Protein 4FYU (pdb70)

Sequence (432 aa):
ADLLANIDLKKADGTVKKGSDALANKKVVALYFSAHWCPPCRQFTPILKEFYEEVDDDQFEIVFVSLDHSEEDLNNYVKESHGDWYHVPFGSSEIEKLKNKYEVAGIPMLIVIKSDGNVITKNGRADVSGKAPPQTLSSWLAAAADLLANIDLKKADGTVKKGSDALANKKVVALYFSAHWCPPCRQFTPILKEFYEEVDDDQFEIVFVSLDHSEEDLNNYVKESHGDWYHVPFGSSEIEKLKNKYEVAGIPMLIVIKSDGNVITKNGRADVSGKAPPQTLSSWLAAAADLLANIDLKKADGTVKKGSDALANKKVVALYFSAHWCPPCRQFTPILKEFYEEVDDDQFEIVFVSLDHSEEDLNNYVKESHGDWYHVPFGSSEIEKLKNKYEVAGIPMLIVIKSDGNVITKNGRADVSGKAPPQTLSSWLAAA

Organism: Wuchereria bancrofti (NCBI:txid6293)

Solvent-accessible surface area: 22996 Å² total; per-residue (Å²): 129,81,54,6,29,117,30,61,0,38,47,68,89,7,42,69,76,90,2,62,96,9,24,54,128,35,140,42,2,1,0,0,0,0,0,63,121,7,69,60,0,100,130,8,0,58,71,0,69,113,74,37,97,151,65,126,69,107,98,32,12,0,0,0,0,4,26,11,141,40,84,116,58,1,53,56,1,14,115,116,31,15,6,91,8,19,7,0,30,81,65,32,78,26,17,97,115,6,38,65,89,12,62,4,19,27,27,4,24,4,0,23,1,110,35,67,4,50,68,89,31,62,82,0,32,37,105,26,30,65,142,12,78,78,75,60,86,64,69,167,92,87,90,122,78,90,25,18,25,118,8,65,0,42,48,68,105,40,74,80,88,99,1,53,93,10,21,63,139,36,139,44,3,1,0,0,0,0,0,66,128,5,79,59,0,100,139,8,0,55,70,0,71,114,74,37,97,152,71,121,69,127,93,30,13,0,0,0,0,5,29,8,144,36,89,130,69,2,64,89,2,14,185,115,21,13,5,90,7,18,6,0,32,79,62,31,83,32,18,107,116,0,25,68,80,15,71,3,20,27,27,2,18,4,0,24,2,98,86,85,8,73,75,82,35,53,80,0,32,37,105,26,30,66,144,9,76,80,68,58,90,65,66,169,74,73,89,132,127,80,48,6,24,121,34,57,0,43,56,70,112,30,84,77,86,103,1,66,90,9,21,49,132,37,132,41,4,1,0,0,0,0,0,59,120,6,81,62,0,94,135,5,0,55,55,0,62,73,76,36,87,162,66,124,69,122,82,27,9,0,0,0,0,5,27,10,140,36,97,123,62,2,59,56,0,15,147,42,22,14,8,92,9,9,5,0,31,80,61,36,86,28,17,122,122,5,42,122,122,16,135,13,87,51,27,4,23,3,0,23,2,96,36,71,9,89,77,90,31,84,79,1,31,36,105,26,24,69,129,11,80,76,77,58,89,64,71,169,114,93,91,130

Structure (mmCIF, N/CA/C/O backbone):
data_4FYU
#
_entry.id   4FYU
#
_cell.length_a   112.610
_cell.length_b   112.610
_cell.length_c   162.050
_cell.angle_alpha   90.00
_cell.angle_beta   90.00
_cell.angle_gamma   90.00
#
_symmetry.space_group_name_H-M   'I 4 2 2'
#
loop_
_entity.id
_entity.type
_entity.pdbx_description
1 polymer Thioredoxin
2 non-polymer GLYCEROL
3 non-polymer DI(HYDROXYETHYL)ETHER
4 water water
#
loop_
_atom_site.group_PDB
_atom_site.id
_atom_site.type_symbol
_atom_site.label_atom_id
_atom_site.label_alt_id
_atom_site.label_comp_id
_atom_site.label_asym_id
_atom_site.label_entity_id
_atom_site.label_seq_id
_atom_site.pdbx_PDB_ins_code
_atom_site.Cartn_x
_atom_site.Cartn_y
_atom_site.Cartn_z
_atom_site.occupancy
_atom_site.B_iso_or_equiv
_atom_site.auth_seq_id
_atom_site.auth_comp_id
_atom_site.auth_asym_id
_atom_site.auth_atom_id
_atom_site.pdbx_PDB_model_num
ATOM 1 N N . ALA A 1 2 ? 3.022 -6.678 -38.965 1.00 25.05 2 ALA A N 1
ATOM 2 C CA . ALA A 1 2 ? 3.309 -8.067 -39.343 1.00 29.23 2 ALA A CA 1
ATOM 3 C C . ALA A 1 2 ? 1.958 -8.809 -39.249 1.00 33.38 2 ALA A C 1
ATOM 4 O O . ALA A 1 2 ? 1.162 -8.530 -38.339 1.00 36.99 2 ALA A O 1
ATOM 6 N N . ASP A 1 3 ? 1.679 -9.687 -40.210 1.00 30.71 3 ASP A N 1
ATOM 7 C CA . ASP A 1 3 ? 0.522 -10.571 -40.120 1.00 33.43 3 ASP A CA 1
ATOM 8 C C . ASP A 1 3 ? 0.914 -11.962 -40.447 1.00 28.54 3 ASP A C 1
ATOM 9 O O . ASP A 1 3 ? 1.478 -12.225 -41.506 1.00 27.59 3 ASP A O 1
ATOM 14 N N . LEU A 1 4 ? 0.593 -12.833 -39.512 1.00 24.22 4 LEU A N 1
ATOM 15 C CA . LEU A 1 4 ? 1.004 -14.216 -39.476 1.00 24.86 4 LEU A CA 1
ATOM 16 C C . LEU A 1 4 ? 0.978 -14.960 -40.807 1.00 24.46 4 LEU A C 1
ATOM 17 O O . LEU A 1 4 ? 1.959 -15.665 -41.157 1.00 21.43 4 LEU A O 1
ATOM 22 N N . LEU A 1 5 ? -0.151 -14.862 -41.496 1.00 22.27 5 LEU A N 1
ATOM 23 C CA . LEU A 1 5 ? -0.369 -15.716 -42.660 1.00 24.65 5 LEU A CA 1
ATOM 24 C C . LEU A 1 5 ? -0.230 -14.955 -43.982 1.00 23.57 5 LEU A C 1
ATOM 25 O O . LEU A 1 5 ? -0.742 -15.407 -45.046 1.00 22.46 5 LEU A O 1
ATOM 30 N N . ALA A 1 6 ? 0.474 -13.812 -43.936 1.00 21.31 6 ALA A N 1
ATOM 31 C CA . ALA A 1 6 ? 0.577 -12.923 -45.131 1.00 22.96 6 ALA A CA 1
ATOM 32 C C . ALA A 1 6 ? 0.921 -13.674 -46.421 1.00 22.52 6 ALA A C 1
ATOM 33 O O . ALA A 1 6 ? 0.313 -13.423 -47.460 1.00 20.53 6 ALA A O 1
ATOM 35 N N . ASN A 1 7 ? 1.834 -14.639 -46.333 1.00 20.90 7 ASN A N 1
ATOM 36 C CA . ASN A 1 7 ? 2.356 -15.302 -47.503 1.00 24.78 7 ASN A CA 1
ATOM 37 C C . ASN A 1 7 ? 1.901 -16.745 -47.741 1.00 24.45 7 ASN A C 1
ATOM 38 O O . ASN A 1 7 ? 2.433 -17.431 -48.617 1.00 25.82 7 ASN A O 1
ATOM 43 N N . ILE A 1 8 ? 0.900 -17.160 -46.982 1.00 21.31 8 ILE A N 1
ATOM 44 C CA . ILE A 1 8 ? 0.410 -18.539 -47.038 1.00 22.09 8 ILE A CA 1
ATOM 45 C C . ILE A 1 8 ? -0.801 -18.613 -47.941 1.00 21.74 8 ILE A C 1
ATOM 46 O O . ILE A 1 8 ? -1.695 -17.779 -47.835 1.00 21.15 8 ILE A O 1
ATOM 51 N N . ASP A 1 9 ? -0.865 -19.642 -48.759 1.00 21.68 9 ASP A N 1
ATOM 52 C CA . ASP A 1 9 ? -2.026 -19.948 -49.553 1.00 21.83 9 ASP A CA 1
ATOM 53 C C . ASP A 1 9 ? -3.194 -20.447 -48.689 1.00 18.77 9 ASP A C 1
ATOM 54 O O . ASP A 1 9 ? -3.008 -21.378 -47.842 1.00 18.88 9 ASP A O 1
ATOM 59 N N . LEU A 1 10 ? -4.339 -19.786 -48.833 1.00 15.57 10 LEU A N 1
ATOM 60 C CA . LEU A 1 10 ? -5.569 -20.145 -48.093 1.00 15.63 10 LEU A CA 1
ATOM 61 C C . LEU A 1 10 ? -6.719 -20.310 -49.091 1.00 16.00 10 LEU A C 1
ATOM 62 O O . LEU A 1 10 ? -6.867 -19.534 -50.005 1.00 15.19 10 LEU A O 1
ATOM 67 N N . LYS A 1 11 ? -7.567 -21.280 -48.866 1.00 14.81 11 LYS A N 1
ATOM 68 C CA . LYS A 1 11 ? -8.482 -21.729 -49.884 1.00 16.81 11 LYS A CA 1
ATOM 69 C C . LYS A 1 11 ? -9.927 -21.647 -49.291 1.00 15.83 11 LYS A C 1
ATOM 70 O O . LYS A 1 11 ? -10.118 -21.780 -48.087 1.00 13.20 11 LYS A O 1
ATOM 76 N N . LYS A 1 12 ? -10.911 -21.451 -50.164 1.00 16.77 12 LYS A N 1
ATOM 77 C CA . LYS A 1 12 ? -12.373 -21.577 -49.815 1.00 17.70 12 LYS A CA 1
ATOM 78 C C . LYS A 1 12 ? -12.984 -22.799 -50.408 1.00 17.43 12 LYS A C 1
ATOM 79 O O . LYS A 1 12 ? -12.401 -23.444 -51.254 1.00 17.13 12 LYS A O 1
ATOM 85 N N . ALA A 1 13 ? -14.169 -23.115 -49.933 1.00 19.00 13 ALA A N 1
ATOM 86 C CA . ALA A 1 13 ? -14.950 -24.270 -50.446 1.00 20.04 13 ALA A CA 1
ATOM 87 C C . ALA A 1 13 ? -15.168 -24.257 -51.962 1.00 20.66 13 ALA A C 1
ATOM 88 O O . ALA A 1 13 ? -15.243 -25.330 -52.541 1.00 20.28 13 ALA A O 1
ATOM 90 N N . ASP A 1 14 ? -15.240 -23.073 -52.572 1.00 21.56 14 ASP A N 1
ATOM 91 C CA . ASP A 1 14 ? -15.475 -22.972 -54.029 1.00 22.89 14 ASP A CA 1
ATOM 92 C C . ASP A 1 14 ? -14.210 -23.363 -54.822 1.00 22.43 14 ASP A C 1
ATOM 93 O O . ASP A 1 14 ? -14.264 -23.457 -56.018 1.00 18.53 14 ASP A O 1
ATOM 98 N N . GLY A 1 15 ? -13.090 -23.628 -54.121 1.00 20.64 15 GLY A N 1
ATOM 99 C CA . GLY A 1 15 ? -11.807 -24.040 -54.707 1.00 19.75 15 GLY A CA 1
ATOM 100 C C . GLY A 1 15 ? -10.808 -22.905 -54.971 1.00 19.17 15 GLY A C 1
ATOM 101 O O . GLY A 1 15 ? -9.658 -23.169 -55.308 1.00 18.98 15 GLY A O 1
ATOM 102 N N . THR A 1 16 ? -11.215 -21.659 -54.827 1.00 19.60 16 THR A N 1
ATOM 103 C CA . THR A 1 16 ? -10.317 -20.538 -55.097 1.00 21.71 16 THR A CA 1
ATOM 104 C C . THR A 1 16 ? -9.295 -20.434 -53.999 1.00 21.94 16 THR A C 1
ATOM 105 O O . THR A 1 16 ? -9.559 -20.839 -52.836 1.00 20.09 16 THR A O 1
ATOM 109 N N . VAL A 1 17 ? -8.096 -19.993 -54.385 1.00 21.95 17 VAL A N 1
ATOM 110 C CA . VAL A 1 17 ? -6.944 -19.843 -53.485 1.00 23.60 17 VAL A CA 1
ATOM 111 C C . VAL A 1 17 ? -6.519 -18.394 -53.505 1.00 26.71 17 VAL A C 1
ATOM 112 O O . VAL A 1 17 ? -6.422 -17.812 -54.577 1.00 25.87 17 VAL A O 1
ATOM 116 N N . LYS A 1 18 ? -6.294 -17.781 -52.351 1.00 24.32 18 LYS A N 1
ATOM 117 C CA . LYS A 1 18 ? -5.469 -16.605 -52.347 1.00 25.77 18 LYS A CA 1
ATOM 118 C C . LYS A 1 18 ? -4.483 -16.547 -51.182 1.00 25.06 18 LYS A C 1
ATOM 119 O O . LYS A 1 18 ? -4.599 -17.328 -50.244 1.00 19.43 18 LYS A O 1
ATOM 125 N N . LYS A 1 19 ? -3.536 -15.600 -51.280 1.00 22.39 19 LYS A N 1
ATOM 126 C CA . LYS A 1 19 ? -2.548 -15.338 -50.225 1.00 22.56 19 LYS A CA 1
ATOM 127 C C . LYS A 1 19 ? -3.238 -14.776 -49.015 1.00 19.19 19 LYS A C 1
ATOM 128 O O . LYS A 1 19 ? -4.216 -14.025 -49.134 1.00 17.86 19 LYS A O 1
ATOM 134 N N . GLY A 1 20 ? -2.751 -15.133 -47.844 1.00 17.26 20 GLY A N 1
ATOM 135 C CA . GLY A 1 20 ? -3.307 -14.607 -46.579 1.00 18.32 20 GLY A CA 1
ATOM 136 C C . GLY A 1 20 ? -3.356 -13.101 -46.471 1.00 20.27 20 GLY A C 1
ATOM 137 O O . GLY A 1 20 ? -4.282 -12.551 -45.856 1.00 20.92 20 GLY A O 1
ATOM 138 N N . SER A 1 21 ? -2.389 -12.395 -47.067 1.00 18.73 21 SER A N 1
ATOM 139 C CA . SER A 1 21 ? -2.432 -10.910 -47.113 1.00 22.73 21 SER A CA 1
ATOM 140 C C . SER A 1 21 ? -3.666 -10.357 -47.822 1.00 23.94 21 SER A C 1
ATOM 141 O O . SER A 1 21 ? -4.201 -9.294 -47.426 1.00 25.89 21 SER A O 1
ATOM 144 N N . ASP A 1 22 ? -4.127 -11.038 -48.846 1.00 24.74 22 ASP A N 1
ATOM 145 C CA . ASP A 1 22 ? -5.440 -10.739 -49.466 1.00 28.36 22 ASP A CA 1
ATOM 146 C C . ASP A 1 22 ? -6.676 -11.370 -48.722 1.00 27.67 22 ASP A C 1
ATOM 147 O O . ASP A 1 22 ? -7.626 -10.679 -48.425 1.00 30.19 22 ASP A O 1
ATOM 152 N N . ALA A 1 23 ? -6.659 -12.653 -48.401 1.00 24.58 23 ALA A N 1
ATOM 153 C CA . ALA A 1 23 ? -7.786 -13.303 -47.712 1.00 22.28 23 ALA A CA 1
ATOM 154 C C . ALA A 1 23 ? -8.150 -12.691 -46.363 1.00 26.64 23 ALA A C 1
ATOM 155 O O . ALA A 1 23 ? -9.355 -12.606 -46.030 1.00 27.02 23 ALA A O 1
ATOM 157 N N . LEU A 1 24 ? -7.142 -12.303 -45.573 1.00 21.84 24 LEU A N 1
ATOM 158 C CA . LEU A 1 24 ? -7.328 -11.811 -44.216 1.00 22.22 24 LEU A CA 1
ATOM 159 C C . LEU A 1 24 ? -7.067 -10.290 -44.093 1.00 20.93 24 LEU A C 1
ATOM 160 O O . LEU A 1 24 ? -6.778 -9.766 -42.996 1.00 19.33 24 LEU A O 1
ATOM 165 N N . ALA A 1 25 ? -7.142 -9.576 -45.197 1.00 23.38 25 ALA A N 1
ATOM 166 C CA . ALA A 1 25 ? -6.926 -8.143 -45.119 1.00 23.53 25 ALA A CA 1
ATOM 167 C C . ALA A 1 25 ? -8.115 -7.608 -44.332 1.00 26.17 25 ALA A C 1
ATOM 168 O O . ALA A 1 25 ? -9.264 -8.123 -44.467 1.00 24.58 25 ALA A O 1
ATOM 170 N N . ASN A 1 26 ? -7.847 -6.622 -43.498 1.00 26.28 26 ASN A N 1
ATOM 171 C CA . ASN A 1 26 ? -8.895 -6.046 -42.630 1.00 28.94 26 ASN A CA 1
ATOM 172 C C . ASN A 1 26 ? -9.476 -6.883 -41.520 1.00 25.54 26 ASN A C 1
ATOM 173 O O . ASN A 1 26 ? -10.469 -6.503 -40.895 1.00 23.48 26 ASN A O 1
ATOM 178 N N . LYS A 1 27 ? -8.882 -8.061 -41.295 1.00 20.37 27 LYS A N 1
ATOM 179 C CA . LYS A 1 27 ? -9.307 -8.842 -40.203 1.00 20.27 27 LYS A CA 1
ATOM 180 C C . LYS A 1 27 ? -8.553 -8.411 -38.982 1.00 20.57 27 LYS A C 1
ATOM 181 O O . LYS A 1 27 ? -7.338 -8.329 -38.969 1.00 25.02 27 LYS A O 1
ATOM 187 N N . LYS A 1 28 ? -9.277 -8.120 -37.936 1.00 17.51 28 LYS A N 1
ATOM 188 C CA . LYS A 1 28 ? -8.703 -7.761 -36.664 1.00 18.79 28 LYS A CA 1
ATOM 189 C C . LYS A 1 28 ? -8.495 -9.007 -35.771 1.00 19.68 28 LYS A C 1
ATOM 190 O O . LYS A 1 28 ? -7.554 -9.052 -34.899 1.00 18.26 28 LYS A O 1
ATOM 196 N N . VAL A 1 29 ? -9.354 -10.012 -35.960 1.00 15.33 29 VAL A N 1
ATOM 197 C CA . VAL A 1 29 ? -9.286 -11.236 -35.079 1.00 13.51 29 VAL A CA 1
ATOM 198 C C . VAL A 1 29 ? -9.379 -12.404 -36.012 1.00 12.95 29 VAL A C 1
ATOM 199 O O . VAL A 1 29 ? -10.276 -12.411 -36.873 1.00 10.85 29 VAL A O 1
ATOM 203 N N . VAL A 1 30 ? -8.473 -13.366 -35.872 1.00 12.09 30 VAL A N 1
ATOM 204 C CA . VAL A 1 30 ? -8.558 -14.567 -36.685 1.00 12.15 30 VAL A CA 1
ATOM 205 C C . VAL A 1 30 ? -8.682 -15.704 -35.702 1.00 11.60 30 VAL A C 1
ATOM 206 O O . VAL A 1 30 ? -7.974 -15.686 -34.695 1.00 11.66 30 VAL A O 1
ATOM 210 N N . ALA A 1 31 ? -9.605 -16.644 -35.961 1.00 11.09 31 ALA A N 1
ATOM 211 C CA . ALA A 1 31 ? -9.667 -17.858 -35.176 1.00 10.92 31 ALA A CA 1
ATOM 212 C C . ALA A 1 31 ? -9.134 -19.062 -35.961 1.00 10.40 31 ALA A C 1
ATOM 213 O O . ALA A 1 31 ? -9.633 -19.413 -37.019 1.00 10.57 31 ALA A O 1
ATOM 215 N N . LEU A 1 32 ? -8.037 -19.632 -35.474 1.00 10.48 32 LEU A N 1
ATOM 216 C CA . LEU A 1 32 ? -7.441 -20.854 -36.031 1.00 10.77 32 LEU A CA 1
ATOM 217 C C . LEU A 1 32 ? -8.145 -22.094 -35.489 1.00 10.23 32 LEU A C 1
ATOM 218 O O . LEU A 1 32 ? -8.116 -22.377 -34.297 1.00 11.21 32 LEU A O 1
ATOM 223 N N . TYR A 1 33 ? -8.858 -22.798 -36.360 1.00 10.25 33 TYR A N 1
ATOM 224 C CA . TYR A 1 33 ? -9.640 -23.945 -35.932 1.00 9.69 33 TYR A CA 1
ATOM 225 C C . TYR A 1 33 ? -8.893 -25.257 -36.313 1.00 10.03 33 TYR A C 1
ATOM 226 O O . TYR A 1 33 ? -8.811 -25.607 -37.494 1.00 9.64 33 TYR A O 1
ATOM 235 N N . PHE A 1 34 ? -8.358 -25.947 -35.323 1.00 10.01 34 PHE A N 1
ATOM 236 C CA . PHE A 1 34 ? -7.662 -27.208 -35.559 1.00 10.95 34 PHE A CA 1
ATOM 237 C C . PHE A 1 34 ? -8.680 -28.337 -35.341 1.00 9.96 34 PHE A C 1
ATOM 238 O O . PHE A 1 34 ? -9.221 -28.458 -34.250 1.00 9.93 34 PHE A O 1
ATOM 246 N N . SER A 1 35 ? -8.895 -29.191 -36.332 1.00 10.52 35 SER A N 1
ATOM 247 C CA . SER A 1 35 ? -9.958 -30.177 -36.264 1.00 10.99 35 SER A CA 1
ATOM 248 C C . SER A 1 35 ? -9.735 -31.234 -37.332 1.00 11.74 35 SER A C 1
ATOM 249 O O . SER A 1 35 ? -8.915 -31.073 -38.218 1.00 11.99 35 SER A O 1
ATOM 252 N N . ALA A 1 36 ? -10.586 -32.255 -37.330 1.00 12.78 36 ALA A N 1
ATOM 253 C CA . ALA A 1 36 ? -10.480 -33.344 -38.280 1.00 12.37 36 ALA A CA 1
ATOM 254 C C . ALA A 1 36 ? -11.786 -34.109 -38.274 1.00 12.94 36 ALA A C 1
ATOM 255 O O . ALA A 1 36 ? -12.444 -34.203 -37.253 1.00 12.42 36 ALA A O 1
ATOM 257 N N . HIS A 1 37 ? -12.102 -34.710 -39.405 1.00 15.03 37 HIS A N 1
ATOM 258 C CA . HIS A 1 37 ? -13.351 -35.464 -39.528 1.00 16.85 37 HIS A CA 1
ATOM 259 C C . HIS A 1 37 ? -13.338 -36.710 -38.701 1.00 15.01 37 HIS A C 1
ATOM 260 O O . HIS A 1 37 ? -14.411 -37.178 -38.332 1.00 14.05 37 HIS A O 1
ATOM 267 N N . TRP A 1 38 ? -12.155 -37.256 -38.401 1.00 14.56 38 TRP A N 1
ATOM 268 C CA . TRP A 1 38 ? -12.092 -38.519 -37.610 1.00 14.25 38 TRP A CA 1
ATOM 269 C C . TRP A 1 38 ? -12.396 -38.335 -36.144 1.00 13.50 38 TRP A C 1
ATOM 270 O O . TRP A 1 38 ? -12.496 -39.300 -35.359 1.00 13.01 38 TRP A O 1
ATOM 281 N N . CYS A 1 39 ? -12.562 -37.083 -35.707 1.00 13.73 39 CYS A N 1
ATOM 282 C CA . CYS A 1 39 ? -12.635 -36.771 -34.266 1.00 12.71 39 CYS A CA 1
ATOM 283 C C . CYS A 1 39 ? -14.083 -36.484 -33.867 1.00 12.58 39 CYS A C 1
ATOM 284 O O . CYS A 1 39 ? -14.650 -35.469 -34.287 1.00 12.16 39 CYS A O 1
ATOM 287 N N . PRO A 1 40 ? -14.726 -37.375 -33.095 1.00 12.89 40 PRO A N 1
ATOM 288 C CA . PRO A 1 40 ? -16.150 -37.131 -32.851 1.00 12.62 40 PRO A CA 1
ATOM 289 C C . PRO A 1 40 ? -16.513 -35.805 -32.123 1.00 14.32 40 PRO A C 1
ATOM 290 O O . PRO A 1 40 ? -17.490 -35.156 -32.506 1.00 12.25 40 PRO A O 1
ATOM 294 N N . PRO A 1 41 ? -15.707 -35.379 -31.139 1.00 13.23 41 PRO A N 1
ATOM 295 C CA . PRO A 1 41 ? -15.954 -34.040 -30.577 1.00 13.64 41 PRO A CA 1
ATOM 296 C C . PRO A 1 41 ? -15.800 -32.904 -31.542 1.00 12.43 41 PRO A C 1
ATOM 297 O O . PRO A 1 41 ? -16.495 -31.893 -31.410 1.00 12.98 41 PRO A O 1
ATOM 301 N N . CYS A 1 42 ? -14.891 -33.041 -32.485 1.00 12.51 42 CYS A N 1
ATOM 302 C CA . CYS A 1 42 ? -14.751 -32.088 -33.574 1.00 12.22 42 CYS A CA 1
ATOM 303 C C . CYS A 1 42 ? -16.011 -31.961 -34.394 1.00 12.21 42 CYS A C 1
ATOM 304 O O . CYS A 1 42 ? -16.470 -30.843 -34.697 1.00 10.85 42 CYS A O 1
ATOM 307 N N . ARG A 1 43 ? -16.575 -33.097 -34.796 1.00 10.68 43 ARG A N 1
ATOM 308 C CA . ARG A 1 43 ? -17.727 -33.066 -35.621 1.00 11.86 43 ARG A CA 1
ATOM 309 C C . ARG A 1 43 ? -18.881 -32.484 -34.900 1.00 11.65 43 ARG A C 1
ATOM 310 O O . ARG A 1 43 ? -19.733 -31.859 -35.516 1.00 12.09 43 ARG A O 1
ATOM 318 N N . GLN A 1 44 ? -18.950 -32.650 -33.608 1.00 13.02 44 GLN A N 1
ATOM 319 C CA . GLN A 1 44 ? -20.049 -32.001 -32.851 1.00 15.23 44 GLN A CA 1
ATOM 320 C C . GLN A 1 44 ? -19.854 -30.478 -32.647 1.00 13.97 44 GLN A C 1
ATOM 321 O O . GLN A 1 44 ? -20.827 -29.695 -32.542 1.00 13.08 44 GLN A O 1
ATOM 327 N N . PHE A 1 45 ? -18.623 -30.047 -32.555 1.00 12.56 45 PHE A N 1
ATOM 328 C CA . PHE A 1 45 ? -18.344 -28.608 -32.337 1.00 12.07 45 PHE A CA 1
ATOM 329 C C . PHE A 1 45 ? -18.492 -27.777 -33.605 1.00 11.78 45 PHE A C 1
ATOM 330 O O . PHE A 1 45 ? -18.983 -26.657 -33.566 1.00 12.17 45 PHE A O 1
ATOM 338 N N . THR A 1 46 ? -18.146 -28.339 -34.752 1.00 12.16 46 THR A N 1
ATOM 339 C CA . THR A 1 46 ? -18.137 -27.594 -35.989 1.00 12.48 46 THR A CA 1
ATOM 340 C C . THR A 1 46 ? -19.483 -26.871 -36.303 1.00 13.74 46 THR A C 1
ATOM 341 O O . THR A 1 46 ? -19.460 -25.668 -36.710 1.00 12.39 46 THR A O 1
ATOM 345 N N . PRO A 1 47 ? -20.646 -27.575 -36.138 1.00 13.63 47 PRO A N 1
ATOM 346 C CA . PRO A 1 47 ? -21.918 -26.853 -36.389 1.00 13.95 47 PRO A CA 1
ATOM 347 C C . PRO A 1 47 ? -22.187 -25.696 -35.465 1.00 12.58 47 PRO A C 1
ATOM 348 O O . PRO A 1 47 ? -22.734 -24.664 -35.900 1.00 12.54 47 PRO A O 1
ATOM 352 N N . ILE A 1 48 ? -21.753 -25.832 -34.230 1.00 12.83 48 ILE A N 1
ATOM 353 C CA . ILE A 1 48 ? -21.865 -24.744 -33.252 1.00 12.65 48 ILE A CA 1
ATOM 354 C C . ILE A 1 48 ? -20.980 -23.536 -33.681 1.00 12.12 48 ILE A C 1
ATOM 355 O O . ILE A 1 48 ? -21.405 -22.358 -33.630 1.00 11.62 48 ILE A O 1
ATOM 360 N N . LEU A 1 49 ? -19.789 -23.841 -34.158 1.00 10.73 49 LEU A N 1
ATOM 361 C CA . LEU A 1 49 ? -18.886 -22.832 -34.739 1.00 10.58 49 LEU A CA 1
ATOM 362 C C . LEU A 1 49 ? -19.455 -22.154 -35.982 1.00 10.41 49 LEU A C 1
ATOM 363 O O . LEU A 1 49 ? -19.387 -20.921 -36.084 1.00 10.84 49 LEU A O 1
ATOM 368 N N . LYS A 1 50 ? -20.089 -22.917 -36.864 1.00 11.48 50 LYS A N 1
ATOM 369 C CA . LYS A 1 50 ? -20.736 -22.357 -38.042 1.00 11.82 50 LYS A CA 1
ATOM 370 C C . LYS A 1 50 ? -21.888 -21.418 -37.653 1.00 10.58 50 LYS A C 1
ATOM 371 O O . LYS A 1 50 ? -22.000 -20.330 -38.230 1.00 10.13 50 LYS A O 1
ATOM 377 N N . GLU A 1 51 ? -22.728 -21.838 -36.701 1.00 10.72 51 GLU A N 1
ATOM 378 C CA . GLU A 1 51 ? -23.768 -20.960 -36.168 1.00 11.46 51 GLU A CA 1
ATOM 379 C C . GLU A 1 51 ? -23.212 -19.637 -35.587 1.00 10.88 51 GLU A C 1
ATOM 380 O O . GLU A 1 51 ? -23.755 -18.560 -35.849 1.00 10.16 51 GLU A O 1
ATOM 386 N N . PHE A 1 52 ? -22.139 -19.734 -34.832 1.00 9.76 52 PHE A N 1
ATOM 387 C CA . PHE A 1 52 ? -21.485 -18.558 -34.263 1.00 10.59 52 PHE A CA 1
ATOM 388 C C . PHE A 1 52 ? -21.051 -17.592 -35.386 1.00 10.50 52 PHE A C 1
ATOM 389 O O . PHE A 1 52 ? -21.306 -16.379 -35.344 1.00 11.18 52 PHE A O 1
ATOM 397 N N . TYR A 1 53 ? -20.296 -18.146 -36.340 1.00 10.54 53 TYR A N 1
ATOM 398 C CA . TYR A 1 53 ? -19.769 -17.422 -37.460 1.00 10.78 53 TYR A CA 1
ATOM 399 C C . TYR A 1 53 ? -20.837 -16.707 -38.294 1.00 11.80 53 TYR A C 1
ATOM 400 O O . TYR A 1 53 ? -20.709 -15.518 -38.604 1.00 11.43 53 TYR A O 1
ATOM 409 N N . GLU A 1 54 ? -21.893 -17.429 -38.624 1.00 11.42 54 GLU A N 1
ATOM 410 C CA . GLU A 1 54 ? -23.011 -16.820 -39.345 1.00 12.05 54 GLU A CA 1
ATOM 411 C C . GLU A 1 54 ? -23.818 -15.781 -38.523 1.00 12.03 54 GLU A C 1
ATOM 412 O O . GLU A 1 54 ? -24.277 -14.775 -39.080 1.00 10.54 54 GLU A O 1
ATOM 418 N N . GLU A 1 55 ? -23.923 -15.956 -37.209 1.00 11.43 55 GLU A N 1
ATOM 419 C CA . GLU A 1 55 ? -24.709 -14.986 -36.382 1.00 10.84 55 GLU A CA 1
ATOM 420 C C . GLU A 1 55 ? -23.955 -13.665 -36.274 1.00 12.62 55 GLU A C 1
ATOM 421 O O . GLU A 1 55 ? -24.526 -12.616 -36.374 1.00 10.97 55 GLU A O 1
ATOM 427 N N . VAL A 1 56 ? -22.663 -13.733 -35.979 1.00 13.64 56 VAL A N 1
ATOM 428 C CA . VAL A 1 56 ? -21.895 -12.509 -35.801 1.00 14.64 56 VAL A CA 1
ATOM 429 C C . VAL A 1 56 ? -21.712 -11.760 -37.121 1.00 16.65 56 VAL A C 1
ATOM 430 O O . VAL A 1 56 ? -21.656 -10.550 -37.086 1.00 16.28 56 VAL A O 1
ATOM 434 N N . ASP A 1 57 ? -21.544 -12.467 -38.238 1.00 16.32 57 ASP A N 1
ATOM 435 C CA . ASP A 1 57 ? -21.624 -11.804 -39.586 1.00 19.68 57 ASP A CA 1
ATOM 436 C C . ASP A 1 57 ? -20.778 -10.483 -39.548 1.00 19.31 57 ASP A C 1
ATOM 437 O O . ASP A 1 57 ? -21.308 -9.287 -39.612 1.00 19.54 57 ASP A O 1
ATOM 442 N N . ASP A 1 58 ? -19.487 -10.700 -39.326 1.00 16.37 58 ASP A N 1
ATOM 443 C CA . ASP A 1 58 ? -18.598 -9.566 -39.003 1.00 15.45 58 ASP A CA 1
ATOM 444 C C . ASP A 1 58 ? -17.337 -9.535 -39.867 1.00 15.22 58 ASP A C 1
ATOM 445 O O . ASP A 1 58 ? -16.464 -10.422 -39.810 1.00 13.56 58 ASP A O 1
ATOM 450 N N . ASP A 1 59 ? -17.212 -8.517 -40.697 1.00 14.89 59 ASP A N 1
ATOM 451 C CA . ASP A 1 59 ? -16.124 -8.532 -41.608 1.00 16.55 59 ASP A CA 1
ATOM 452 C C . ASP A 1 59 ? -14.754 -8.184 -40.960 1.00 14.18 59 ASP A C 1
ATOM 453 O O . ASP A 1 59 ? -13.749 -8.300 -41.644 1.00 12.35 59 ASP A O 1
ATOM 458 N N . GLN A 1 60 ? -14.712 -7.978 -39.636 1.00 12.21 60 GLN A N 1
ATOM 459 C CA . GLN A 1 60 ? -13.459 -7.913 -38.951 1.00 12.54 60 GLN A CA 1
ATOM 460 C C . GLN A 1 60 ? -12.996 -9.260 -38.414 1.00 13.21 60 GLN A C 1
ATOM 461 O O . GLN A 1 60 ? -11.898 -9.347 -37.777 1.00 12.40 60 GLN A O 1
ATOM 467 N N . PHE A 1 61 ? -13.797 -10.305 -38.654 1.00 12.26 61 PHE A N 1
ATOM 468 C CA . PHE A 1 61 ? -13.521 -11.618 -38.069 1.00 11.73 61 PHE A CA 1
ATOM 469 C C . PHE A 1 61 ? -13.428 -12.646 -39.166 1.00 11.22 61 PHE A C 1
ATOM 470 O O . PHE A 1 61 ? -14.222 -12.628 -40.118 1.00 11.09 61 PHE A O 1
ATOM 478 N N . GLU A 1 62 ? -12.494 -13.584 -38.999 1.00 10.93 62 GLU A N 1
ATOM 479 C CA . GLU A 1 62 ? -12.314 -14.699 -39.928 1.00 10.48 62 GLU A CA 1
ATOM 480 C C . GLU A 1 62 ? -1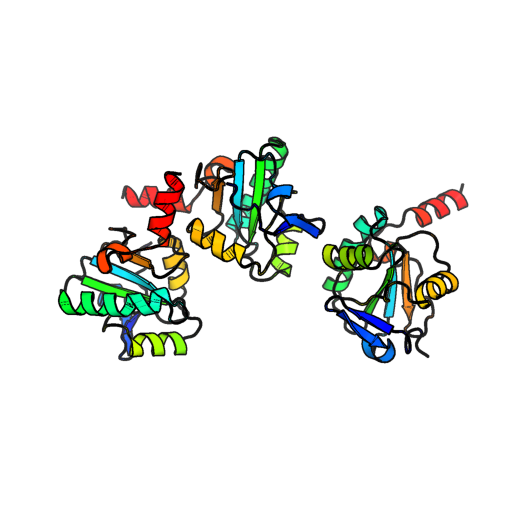1.804 -15.983 -39.249 1.00 10.54 62 GLU A C 1
ATOM 481 O O . GLU A 1 62 ? -11.060 -15.933 -38.270 1.00 11.12 62 GLU A O 1
ATOM 487 N N . ILE A 1 63 ? -12.219 -17.124 -39.795 1.00 10.50 63 ILE A N 1
ATOM 488 C CA . ILE A 1 63 ? -11.816 -18.453 -39.349 1.00 10.63 63 ILE A CA 1
ATOM 489 C C . ILE A 1 63 ? -10.911 -19.067 -40.435 1.00 10.36 63 ILE A C 1
ATOM 490 O O . ILE A 1 63 ? -11.182 -18.949 -41.634 1.00 9.59 63 ILE A O 1
ATOM 495 N N . VAL A 1 64 ? -9.807 -19.674 -39.976 1.00 10.27 64 VAL A N 1
ATOM 496 C CA . VAL A 1 64 ? -8.935 -20.467 -40.828 1.00 10.35 64 VAL A CA 1
ATOM 497 C C . VAL A 1 64 ? -8.905 -21.921 -40.244 1.00 10.12 64 VAL A C 1
ATOM 498 O O . VAL A 1 64 ? -8.487 -22.142 -39.113 1.00 9.72 64 VAL A O 1
ATOM 502 N N . PHE A 1 65 ? -9.426 -22.888 -40.988 1.00 10.34 65 PHE A N 1
ATOM 503 C CA . PHE A 1 65 ? -9.383 -24.344 -40.624 1.00 9.71 65 PHE A CA 1
ATOM 504 C C . PHE A 1 65 ? -7.977 -24.880 -40.948 1.00 9.80 65 PHE A C 1
ATOM 505 O O . PHE A 1 65 ? -7.506 -24.788 -42.067 1.00 9.81 65 PHE A O 1
ATOM 513 N N . VAL A 1 66 ? -7.362 -25.483 -39.942 1.00 10.40 66 VAL A N 1
ATOM 514 C CA . VAL A 1 66 ? -6.074 -26.152 -40.039 1.00 10.68 66 VAL A CA 1
ATOM 515 C C . VAL A 1 66 ? -6.311 -27.658 -39.806 1.00 10.98 66 VAL A C 1
ATOM 516 O O . VAL A 1 66 ? -6.678 -28.094 -38.701 1.00 11.71 66 VAL A O 1
ATOM 520 N N . SER A 1 67 ? -6.284 -28.415 -40.878 1.00 11.16 67 SER A N 1
ATOM 521 C CA . SER A 1 67 ? -6.778 -29.807 -40.873 1.00 11.11 67 SER A CA 1
ATOM 522 C C . SER A 1 67 ? -5.763 -30.840 -40.378 1.00 11.54 67 SER A C 1
ATOM 523 O O . SER A 1 67 ? -4.628 -30.892 -40.836 1.00 12.59 67 SER A O 1
ATOM 526 N N . LEU A 1 68 ? -6.201 -31.674 -39.433 1.00 14.19 68 LEU A N 1
ATOM 527 C CA . LEU A 1 68 ? -5.475 -32.907 -39.007 1.00 14.54 68 LEU A CA 1
ATOM 528 C C . LEU A 1 68 ? -6.096 -34.147 -39.716 1.00 15.00 68 LEU A C 1
ATOM 529 O O . LEU A 1 68 ? -5.840 -35.246 -39.302 1.00 14.36 68 LEU A O 1
ATOM 534 N N . ASP A 1 69 ? -6.918 -33.931 -40.753 1.00 15.08 69 ASP A N 1
ATOM 535 C CA . ASP A 1 69 ? -7.431 -35.049 -41.554 1.00 16.81 69 ASP A CA 1
ATOM 536 C C . ASP A 1 69 ? -6.253 -35.787 -42.197 1.00 18.89 69 ASP A C 1
ATOM 537 O O . ASP A 1 69 ? -5.202 -35.163 -42.449 1.00 15.76 69 ASP A O 1
ATOM 542 N N . HIS A 1 70 ? -6.448 -37.074 -42.469 1.00 17.36 70 HIS A N 1
ATOM 543 C CA . HIS A 1 70 ? -5.422 -37.947 -43.061 1.00 19.53 70 HIS A CA 1
ATOM 544 C C . HIS A 1 70 ? -5.361 -38.000 -44.572 1.00 21.09 70 HIS A C 1
ATOM 545 O O . HIS A 1 70 ? -4.388 -38.523 -45.112 1.00 17.79 70 HIS A O 1
ATOM 552 N N . SER A 1 71 ? -6.356 -37.433 -45.291 1.00 17.44 71 SER A N 1
ATOM 553 C CA . SER A 1 71 ? -6.251 -37.309 -46.701 1.00 15.54 71 SER A CA 1
ATOM 554 C C . SER A 1 71 ? -6.969 -36.036 -47.161 1.00 16.96 71 SER A C 1
ATOM 555 O O . SER A 1 71 ? -7.834 -35.539 -46.440 1.00 16.45 71 SER A O 1
ATOM 558 N N . GLU A 1 72 ? -6.661 -35.557 -48.362 1.00 15.83 72 GLU A N 1
ATOM 559 C CA . GLU A 1 72 ? -7.297 -34.417 -48.989 1.00 17.74 72 GLU A CA 1
ATOM 560 C C . GLU A 1 72 ? -8.785 -34.684 -49.244 1.00 18.38 72 GLU A C 1
ATOM 561 O O . GLU A 1 72 ? -9.636 -33.811 -49.056 1.00 14.95 72 GLU A O 1
ATOM 567 N N . GLU A 1 73 ? -9.094 -35.892 -49.682 1.00 18.45 73 GLU A N 1
ATOM 568 C CA . GLU A 1 73 ? -10.479 -36.310 -49.731 1.00 19.35 73 GLU A CA 1
ATOM 569 C C . GLU A 1 73 ? -11.262 -36.072 -48.428 1.00 17.69 73 GLU A C 1
ATOM 570 O O . GLU A 1 73 ? -12.395 -35.606 -48.464 1.00 16.07 73 GLU A O 1
ATOM 576 N N . ASP A 1 74 ? -10.731 -36.507 -47.297 1.00 19.12 74 ASP A N 1
ATOM 577 C CA . ASP A 1 74 ? -11.395 -36.326 -46.001 1.00 17.30 74 ASP A CA 1
ATOM 578 C C . ASP A 1 74 ? -11.515 -34.832 -45.631 1.00 16.34 74 ASP A C 1
ATOM 579 O O . ASP A 1 74 ? -12.575 -34.377 -45.181 1.00 14.84 74 ASP A O 1
ATOM 584 N N . LEU A 1 75 ? -10.445 -34.098 -45.851 1.00 13.13 75 LEU A N 1
ATOM 585 C CA . LEU A 1 75 ? -10.466 -32.647 -45.631 1.00 13.16 75 LEU A CA 1
ATOM 586 C C . LEU A 1 75 ? -11.613 -31.997 -46.432 1.00 12.85 75 LEU A C 1
ATOM 587 O O . LEU A 1 75 ? -12.455 -31.265 -45.883 1.00 12.79 75 LEU A O 1
ATOM 592 N N . ASN A 1 76 ? -11.673 -32.302 -47.713 1.00 13.47 76 ASN A N 1
ATOM 593 C CA . ASN A 1 76 ? -12.618 -31.627 -48.584 1.00 14.66 76 ASN A CA 1
ATOM 594 C C . ASN A 1 76 ? -14.066 -32.020 -48.258 1.00 15.50 76 ASN A C 1
ATOM 595 O O . ASN A 1 76 ? -14.995 -31.195 -48.282 1.00 16.28 76 ASN A O 1
ATOM 600 N N . ASN A 1 77 ? -14.268 -33.270 -47.918 1.00 15.30 77 ASN A N 1
ATOM 601 C CA . ASN A 1 77 ? -15.627 -33.720 -47.582 1.00 13.88 77 ASN A CA 1
ATOM 602 C C . ASN A 1 77 ? -16.081 -33.102 -46.288 1.00 13.31 77 ASN A C 1
ATOM 603 O O . ASN A 1 77 ? -17.259 -32.790 -46.110 1.00 11.72 77 ASN A O 1
ATOM 608 N N . TYR A 1 78 ? -15.169 -32.997 -45.306 1.00 12.01 78 TYR A N 1
ATOM 609 C CA . TYR A 1 78 ? -15.482 -32.387 -44.050 1.00 11.78 78 TYR A CA 1
ATOM 610 C C . TYR A 1 78 ? -15.924 -30.935 -44.248 1.00 11.99 78 TYR A C 1
ATOM 611 O O . TYR A 1 78 ? -16.959 -30.521 -43.724 1.00 12.28 78 TYR A O 1
ATOM 620 N N . VAL A 1 79 ? -15.161 -30.185 -45.011 1.00 12.58 79 VAL A N 1
ATOM 621 C CA . VAL A 1 79 ? -15.454 -28.778 -45.277 1.00 13.59 79 VAL A CA 1
ATOM 622 C C . VAL A 1 79 ? -16.856 -28.626 -45.915 1.00 15.03 79 VAL A C 1
ATOM 623 O O . VAL A 1 79 ? -17.658 -27.776 -45.522 1.00 14.03 79 VAL A O 1
ATOM 627 N N . LYS A 1 80 ? -17.063 -29.379 -46.997 1.00 14.64 80 LYS A N 1
ATOM 628 C CA . LYS A 1 80 ? -18.322 -29.410 -47.725 1.00 17.15 80 LYS A CA 1
ATOM 629 C C . LYS A 1 80 ? -19.488 -29.792 -46.823 1.00 15.44 80 LYS A C 1
ATOM 630 O O . LYS A 1 80 ? -20.513 -29.133 -46.847 1.00 14.98 80 LYS A O 1
ATOM 636 N N . GLU A 1 81 ? -19.322 -30.792 -45.967 1.00 14.15 81 GLU A N 1
ATOM 637 C CA . GLU A 1 81 ? -20.419 -31.310 -45.146 1.00 15.08 81 GLU A CA 1
ATOM 638 C C . GLU A 1 81 ? -20.819 -30.363 -43.989 1.00 15.93 81 GLU A C 1
ATOM 639 O O . GLU A 1 81 ? -22.026 -30.212 -43.727 1.00 14.66 81 GLU A O 1
ATOM 645 N N . SER A 1 82 ? -19.845 -29.734 -43.317 1.00 12.67 82 SER A N 1
ATOM 646 C CA . SER A 1 82 ? -20.065 -29.117 -42.029 1.00 13.46 82 SER A CA 1
ATOM 647 C C . SER A 1 82 ? -19.578 -27.666 -41.831 1.00 12.54 82 SER A C 1
ATOM 648 O O . SER A 1 82 ? -20.062 -27.000 -40.970 1.00 11.90 82 SER A O 1
ATOM 651 N N . HIS A 1 83 ? -18.602 -27.205 -42.581 1.00 11.25 83 HIS A N 1
ATOM 652 C CA . HIS A 1 83 ? -17.986 -25.894 -42.269 1.00 10.99 83 HIS A CA 1
ATOM 653 C C . HIS A 1 83 ? -18.774 -24.748 -42.865 1.00 11.30 83 HIS A C 1
ATOM 654 O O . HIS A 1 83 ? -19.425 -24.890 -43.872 1.00 11.86 83 HIS A O 1
ATOM 661 N N . GLY A 1 84 ? -18.700 -23.609 -42.208 1.00 12.06 84 GLY A N 1
ATOM 662 C CA . GLY A 1 84 ? -19.153 -22.362 -42.797 1.00 12.07 84 GLY A CA 1
ATOM 663 C C . GLY A 1 84 ? -18.233 -21.916 -43.858 1.00 12.23 84 GLY A C 1
ATOM 664 O O . GLY A 1 84 ? -17.208 -22.528 -44.117 1.00 12.06 84 GLY A O 1
ATOM 665 N N . ASP A 1 85 ? -18.551 -20.809 -44.471 1.00 12.62 85 ASP A N 1
ATOM 666 C CA . ASP A 1 85 ? -17.835 -20.323 -45.640 1.00 13.10 85 ASP A CA 1
ATOM 667 C C . ASP A 1 85 ? -16.496 -19.570 -45.340 1.00 11.07 85 ASP A C 1
ATOM 668 O O . ASP A 1 85 ? -16.322 -18.482 -45.722 1.00 11.32 85 ASP A O 1
ATOM 673 N N . TRP A 1 86 ? -15.627 -20.176 -44.566 1.00 9.53 86 TRP A N 1
ATOM 674 C CA . TRP A 1 86 ? -14.396 -19.577 -44.120 1.00 9.83 86 TRP A CA 1
ATOM 675 C C . TRP A 1 86 ? -13.186 -20.123 -44.952 1.00 10.41 86 TRP A C 1
ATOM 676 O O . TRP A 1 86 ? -13.387 -20.689 -45.933 1.00 11.53 86 TRP A O 1
ATOM 687 N N . TYR A 1 87 ? -11.956 -19.945 -44.530 1.00 11.29 87 TYR A N 1
ATOM 688 C CA . TYR A 1 87 ? -10.810 -20.360 -45.312 1.00 11.70 87 TYR A CA 1
ATOM 689 C C . TYR A 1 87 ? -10.249 -21.628 -44.699 1.00 12.15 87 TYR A C 1
ATOM 690 O O . TYR A 1 87 ? -10.480 -21.895 -43.505 1.00 10.81 87 TYR A O 1
ATOM 699 N N . HIS A 1 88 ? -9.453 -22.369 -45.474 1.00 10.53 88 HIS A N 1
ATOM 700 C CA . HIS A 1 88 ? -8.647 -23.455 -44.897 1.00 11.19 88 HIS A CA 1
ATOM 701 C C . HIS A 1 88 ? -7.261 -23.556 -45.549 1.00 10.81 88 HIS A C 1
ATOM 702 O O . HIS A 1 88 ? -7.094 -23.122 -46.682 1.00 9.93 88 HIS A O 1
ATOM 709 N N . VAL A 1 89 ? -6.305 -24.109 -44.830 1.00 10.76 89 VAL A N 1
ATOM 710 C CA . VAL A 1 89 ? -4.999 -24.361 -45.389 1.00 11.81 89 VAL A CA 1
ATOM 711 C C . VAL A 1 89 ? -5.054 -25.643 -46.276 1.00 12.17 89 VAL A C 1
ATOM 712 O O . VAL A 1 89 ? -5.615 -26.633 -45.832 1.00 11.86 89 VAL A O 1
ATOM 716 N N . PRO A 1 90 ? -4.488 -25.622 -47.513 1.00 12.74 90 PRO A N 1
ATOM 717 C CA . PRO A 1 90 ? -4.535 -26.798 -48.388 1.00 14.07 90 PRO A CA 1
ATOM 718 C C . PRO A 1 90 ? -3.893 -28.047 -47.738 1.00 14.54 90 PRO A C 1
ATOM 719 O O . PRO A 1 90 ? -2.897 -27.950 -47.000 1.00 14.05 90 PRO A O 1
ATOM 723 N N . PHE A 1 91 ? -4.473 -29.208 -47.994 1.00 15.28 91 PHE A N 1
ATOM 724 C CA . PHE A 1 91 ? -3.894 -30.448 -47.604 1.00 14.84 91 PHE A CA 1
ATOM 725 C C . PHE A 1 91 ? -2.441 -30.537 -48.033 1.00 15.61 91 PHE A C 1
ATOM 726 O O . PHE A 1 91 ? -2.071 -30.114 -49.106 1.00 14.20 91 PHE A O 1
ATOM 734 N N . GLY A 1 92 ? -1.595 -31.019 -47.150 1.00 18.47 92 GLY A N 1
ATOM 735 C CA . GLY A 1 92 ? -0.215 -31.274 -47.555 1.00 19.72 92 GLY A CA 1
ATOM 736 C C . GLY A 1 92 ? 0.647 -30.043 -47.372 1.00 22.17 92 GLY A C 1
ATOM 737 O O . GLY A 1 92 ? 1.890 -30.117 -47.438 1.00 21.86 92 GLY A O 1
ATOM 738 N N . SER A 1 93 ? 0.033 -28.893 -47.158 1.00 18.13 93 SER A N 1
ATOM 739 C CA . SER A 1 93 ? 0.850 -27.680 -46.999 1.00 17.79 93 SER A CA 1
ATOM 740 C C . SER A 1 93 ? 1.780 -27.792 -45.802 1.00 16.63 93 SER A C 1
ATOM 741 O O . SER A 1 93 ? 1.356 -28.176 -44.708 1.00 13.00 93 SER A O 1
ATOM 744 N N . SER A 1 94 ? 3.023 -27.312 -45.946 1.00 14.84 94 SER A N 1
ATOM 745 C CA . SER A 1 94 ? 3.943 -27.337 -44.807 1.00 16.52 94 SER A CA 1
ATOM 746 C C . SER A 1 94 ? 3.432 -26.454 -43.657 1.00 16.86 94 SER A C 1
ATOM 747 O O . SER A 1 94 ? 3.788 -26.678 -42.500 1.00 17.42 94 SER A O 1
ATOM 750 N N . GLU A 1 95 ? 2.541 -25.519 -43.943 1.00 14.88 95 GLU A N 1
ATOM 751 C CA . GLU A 1 95 ? 2.009 -24.626 -42.923 1.00 16.29 95 GLU A CA 1
ATOM 752 C C . GLU A 1 95 ? 1.184 -25.311 -41.840 1.00 14.55 95 GLU A C 1
ATOM 753 O O . GLU A 1 95 ? 1.127 -24.855 -40.782 1.00 14.41 95 GLU A O 1
ATOM 759 N N . ILE A 1 96 ? 0.548 -26.407 -42.166 1.00 13.87 96 ILE A N 1
ATOM 760 C CA . ILE A 1 96 ? -0.213 -27.140 -41.176 1.00 14.47 96 ILE A CA 1
ATOM 761 C C . ILE A 1 96 ? 0.657 -27.516 -39.955 1.00 14.66 96 ILE A C 1
ATOM 762 O O . ILE A 1 96 ? 0.333 -27.188 -38.881 1.00 12.80 96 ILE A O 1
ATOM 767 N N . GLU A 1 97 ? 1.764 -28.187 -40.201 1.00 15.47 97 GLU A N 1
ATOM 768 C CA . GLU A 1 97 ? 2.707 -28.573 -39.185 1.00 17.29 97 GLU A CA 1
ATOM 769 C C . GLU A 1 97 ? 3.299 -27.313 -38.485 1.00 14.21 97 GLU A C 1
ATOM 770 O O . GLU A 1 97 ? 3.475 -27.311 -37.331 1.00 13.00 97 GLU A O 1
ATOM 776 N N . LYS A 1 98 ? 3.646 -26.303 -39.248 1.00 13.85 98 LYS A N 1
ATOM 777 C CA . LYS A 1 98 ? 4.181 -25.087 -38.688 1.00 14.41 98 LYS A CA 1
ATOM 778 C C . LYS A 1 98 ? 3.203 -24.485 -37.692 1.00 13.06 98 LYS A C 1
ATOM 779 O O . LYS A 1 98 ? 3.602 -24.089 -36.661 1.00 10.82 98 LYS A O 1
ATOM 785 N N . LEU A 1 99 ? 1.914 -24.506 -38.039 1.00 13.02 99 LEU A N 1
ATOM 786 C CA . LEU A 1 99 ? 0.922 -23.871 -37.135 1.00 12.32 99 LEU A CA 1
ATOM 787 C C . LEU A 1 99 ? 0.695 -24.705 -35.915 1.00 11.35 99 LEU A C 1
ATOM 788 O O . LEU A 1 99 ? 0.582 -24.194 -34.832 1.00 10.64 99 LEU A O 1
ATOM 793 N N . LYS A 1 100 ? 0.623 -26.014 -36.082 1.00 11.65 100 LYS A N 1
ATOM 794 C CA . LYS A 1 100 ? 0.507 -26.935 -34.962 1.00 12.58 100 LYS A CA 1
ATOM 795 C C . LYS A 1 100 ? 1.651 -26.780 -33.999 1.00 11.52 100 LYS A C 1
ATOM 796 O O . LYS A 1 100 ? 1.435 -26.720 -32.858 1.00 11.91 100 LYS A O 1
ATOM 802 N N . ASN A 1 101 ? 2.845 -26.614 -34.528 1.00 11.37 101 ASN A N 1
ATOM 803 C CA . ASN A 1 101 ? 4.028 -26.420 -33.679 1.00 11.67 101 ASN A CA 1
ATOM 804 C C . ASN A 1 101 ? 4.018 -25.138 -32.979 1.00 12.37 101 ASN A C 1
ATOM 805 O O . ASN A 1 101 ? 4.214 -25.086 -31.732 1.00 11.70 101 ASN A O 1
ATOM 810 N N . LYS A 1 102 ? 3.724 -24.067 -33.695 1.00 13.56 102 LYS A N 1
ATOM 811 C CA . LYS A 1 102 ? 3.651 -22.731 -33.132 1.00 13.67 102 LYS A CA 1
ATOM 812 C C . LYS A 1 102 ? 2.676 -22.606 -31.947 1.00 13.95 102 LYS A C 1
ATOM 813 O O . LYS A 1 102 ? 3.004 -21.998 -30.992 1.00 12.01 102 LYS A O 1
ATOM 819 N N . TYR A 1 103 ? 1.506 -23.194 -32.074 1.00 13.09 103 TYR A N 1
ATOM 820 C CA . TYR A 1 103 ? 0.490 -23.075 -31.082 1.00 12.66 103 TYR A CA 1
ATOM 821 C C . TYR A 1 103 ? 0.417 -24.278 -30.145 1.00 13.34 103 TYR A C 1
ATOM 822 O O . TYR A 1 103 ? -0.463 -24.374 -29.330 1.00 14.27 103 TYR A O 1
ATOM 831 N N . GLU A 1 104 ? 1.380 -25.176 -30.298 1.00 13.05 104 GLU A N 1
ATOM 832 C CA . GLU A 1 104 ? 1.425 -26.360 -29.470 1.00 11.69 104 GLU A CA 1
ATOM 833 C C . GLU A 1 104 ? 0.040 -27.126 -29.462 1.00 11.34 104 GLU A C 1
ATOM 834 O O . GLU A 1 104 ? -0.510 -27.442 -28.425 1.00 11.10 104 GLU A O 1
ATOM 840 N N . VAL A 1 105 ? -0.425 -27.466 -30.629 1.00 10.30 105 VAL A N 1
ATOM 841 C CA . VAL A 1 105 ? -1.629 -28.224 -30.774 1.00 11.05 105 VAL A CA 1
ATOM 842 C C . VAL A 1 105 ? -1.351 -29.738 -30.931 1.00 11.04 105 VAL A C 1
ATOM 843 O O . VAL A 1 105 ? -0.542 -30.139 -31.765 1.00 11.17 105 VAL A O 1
ATOM 847 N N . ALA A 1 106 ? -2.042 -30.532 -30.116 1.00 12.27 106 ALA A N 1
ATOM 848 C CA . ALA A 1 106 ? -1.988 -31.987 -30.172 1.00 12.63 106 ALA A CA 1
ATOM 849 C C . ALA A 1 106 ? -3.415 -32.530 -30.166 1.00 12.28 106 ALA A C 1
ATOM 850 O O . ALA A 1 106 ? -3.889 -33.061 -31.170 1.00 10.11 106 ALA A O 1
ATOM 852 N N . GLY A 1 107 ? -4.099 -32.386 -29.033 1.00 12.71 107 GLY A N 1
ATOM 853 C CA . GLY A 1 107 ? -5.520 -32.736 -28.945 1.00 13.82 107 GLY A CA 1
ATOM 854 C C . GLY A 1 107 ? -6.422 -31.759 -29.695 1.00 12.31 107 GLY A C 1
ATOM 855 O O . GLY A 1 107 ? -6.143 -30.527 -29.769 1.00 12.75 107 GLY A O 1
ATOM 856 N N . ILE A 1 108 ? -7.500 -32.289 -30.258 1.00 11.77 108 ILE A N 1
ATOM 857 C CA . ILE A 1 108 ? -8.460 -31.494 -30.995 1.00 11.51 108 ILE A CA 1
ATOM 858 C C . ILE A 1 108 ? -9.877 -31.899 -30.543 1.00 12.59 108 ILE A C 1
ATOM 859 O O . ILE A 1 108 ? -10.059 -32.989 -29.961 1.00 11.76 108 ILE A O 1
ATOM 864 N N . PRO A 1 109 ? -10.892 -31.040 -30.773 1.00 11.84 109 PRO A N 1
ATOM 865 C CA . PRO A 1 109 ? -10.875 -29.740 -31.425 1.00 11.82 109 PRO A CA 1
ATOM 866 C C . PRO A 1 109 ? -10.129 -28.646 -30.635 1.00 11.80 109 PRO A C 1
ATOM 867 O O . PRO A 1 109 ? -10.107 -28.701 -29.405 1.00 12.36 109 PRO A O 1
ATOM 871 N N . MET A 1 110 ? -9.552 -27.666 -31.332 1.00 11.55 110 MET A N 1
ATOM 872 C CA . MET A 1 110 ? -8.914 -26.550 -30.629 1.00 12.87 110 MET A CA 1
ATOM 873 C C . MET A 1 110 ? -9.179 -25.293 -31.477 1.00 11.31 110 MET A C 1
ATOM 874 O O . MET A 1 110 ? -9.008 -25.282 -32.722 1.00 11.78 110 MET A O 1
ATOM 879 N N . LEU A 1 111 ? -9.619 -24.238 -30.829 1.00 9.93 111 LEU A N 1
ATOM 880 C CA . LEU A 1 111 ? -9.937 -23.015 -31.499 1.00 9.43 111 LEU A CA 1
ATOM 881 C C . LEU A 1 111 ? -9.086 -21.929 -30.797 1.00 10.52 111 LEU A C 1
ATOM 882 O O . LEU A 1 111 ? -9.380 -21.505 -29.684 1.00 10.13 111 LEU A O 1
ATOM 887 N N . ILE A 1 112 ? -8.039 -21.497 -31.490 1.00 11.14 112 ILE A N 1
ATOM 888 C CA . ILE A 1 112 ? -7.098 -20.549 -30.949 1.00 11.38 112 ILE A CA 1
ATOM 889 C C . ILE A 1 112 ? -7.397 -19.196 -31.609 1.00 10.60 112 ILE A C 1
ATOM 890 O O . ILE A 1 112 ? -7.226 -19.042 -32.801 1.00 10.01 112 ILE A O 1
ATOM 895 N N . VAL A 1 113 ? -7.700 -18.219 -30.784 1.00 10.60 113 VAL A N 1
ATOM 896 C CA . VAL A 1 113 ? -8.151 -16.914 -31.264 1.00 10.79 113 VAL A CA 1
ATOM 897 C C . VAL A 1 113 ? -6.940 -16.020 -31.202 1.00 11.68 113 VAL A C 1
ATOM 898 O O . VAL A 1 113 ? -6.358 -15.878 -30.120 1.00 14.02 113 VAL A O 1
ATOM 902 N N . ILE A 1 114 ? -6.539 -15.451 -32.329 1.00 11.83 114 ILE A N 1
ATOM 903 C CA . ILE A 1 114 ? -5.320 -14.631 -32.403 1.00 12.74 114 ILE A CA 1
ATOM 904 C C . ILE A 1 114 ? -5.590 -13.234 -32.983 1.00 13.76 114 ILE A C 1
ATOM 905 O O . ILE A 1 114 ? -6.563 -13.001 -33.738 1.00 14.14 114 ILE A O 1
ATOM 910 N N . LYS A 1 115 ? -4.744 -12.292 -32.600 1.00 15.09 115 LYS A N 1
ATOM 911 C CA . LYS A 1 115 ? -4.570 -11.077 -33.344 1.00 15.01 115 LYS A CA 1
ATOM 912 C C . LYS A 1 115 ? -4.016 -11.385 -34.725 1.00 15.71 115 LYS A C 1
ATOM 913 O O . LYS A 1 115 ? -3.423 -12.464 -34.977 1.00 13.29 115 LYS A O 1
ATOM 919 N N . SER A 1 116 ? -4.124 -10.425 -35.647 1.00 16.97 116 SER A N 1
ATOM 920 C CA . SER A 1 116 ? -3.708 -10.697 -37.025 1.00 20.30 116 SER A CA 1
ATOM 921 C C . SER A 1 116 ? -2.188 -10.954 -37.068 1.00 19.20 116 SER A C 1
ATOM 922 O O . SER A 1 116 ? -1.673 -11.732 -37.905 1.00 17.82 116 SER A O 1
ATOM 925 N N . ASP A 1 117 ? -1.492 -10.364 -36.107 1.00 19.10 117 ASP A N 1
ATOM 926 C CA . ASP A 1 117 ? -0.027 -10.567 -35.986 1.00 18.98 117 ASP A CA 1
ATOM 927 C C . ASP A 1 117 ? 0.382 -11.916 -35.364 1.00 17.71 117 ASP A C 1
ATOM 928 O O . ASP A 1 117 ? 1.575 -12.245 -35.266 1.00 16.97 117 ASP A O 1
ATOM 933 N N . GLY A 1 118 ? -0.596 -12.726 -34.941 1.00 15.75 118 GLY A N 1
ATOM 934 C CA . GLY A 1 118 ? -0.285 -14.044 -34.419 1.00 15.44 118 GLY A CA 1
ATOM 935 C C . GLY A 1 118 ? -0.228 -14.241 -32.937 1.00 14.74 118 GLY A C 1
ATOM 936 O O . GLY A 1 118 ? -0.294 -15.414 -32.469 1.00 13.62 118 GLY A O 1
ATOM 937 N N . ASN A 1 119 ? -0.143 -13.165 -32.172 1.00 14.67 119 ASN A N 1
ATOM 938 C CA . ASN A 1 119 ? -0.288 -13.276 -30.743 1.00 16.90 119 ASN A CA 1
ATOM 939 C C . ASN A 1 119 ? -1.659 -13.772 -30.296 1.00 15.09 119 ASN A C 1
ATOM 940 O O . ASN A 1 119 ? -2.621 -13.456 -30.874 1.00 15.00 119 ASN A O 1
ATOM 945 N N . VAL A 1 120 ? -1.643 -14.619 -29.293 1.00 13.61 120 VAL A N 1
ATOM 946 C CA . VAL A 1 120 ? -2.838 -15.314 -28.777 1.00 15.47 120 VAL A CA 1
ATOM 947 C C . VAL A 1 120 ? -3.703 -14.363 -27.941 1.00 14.18 120 VAL A C 1
ATOM 948 O O . VAL A 1 120 ? -3.213 -13.721 -27.058 1.00 11.81 120 VAL A O 1
ATOM 952 N N . ILE A 1 121 ? -4.982 -14.253 -28.287 1.00 14.28 121 ILE A N 1
ATOM 953 C CA . ILE A 1 121 ? -6.054 -13.652 -27.438 1.00 13.96 121 ILE A CA 1
ATOM 954 C C . ILE A 1 121 ? -6.542 -14.655 -26.481 1.00 14.35 121 ILE A C 1
ATOM 955 O O . ILE A 1 121 ? -6.512 -14.452 -25.267 1.00 12.73 121 ILE A O 1
ATOM 960 N N . THR A 1 122 ? -6.922 -15.841 -26.988 1.00 13.56 122 THR A N 1
ATOM 961 C CA . THR A 1 122 ? -7.207 -16.911 -26.099 1.00 12.40 122 THR A CA 1
ATOM 962 C C . THR A 1 122 ? -6.998 -18.244 -26.803 1.00 12.74 122 THR A C 1
ATOM 963 O O . THR A 1 122 ? -7.366 -18.394 -27.977 1.00 11.10 122 THR A O 1
ATOM 967 N N . LYS A 1 123 ? -6.463 -19.202 -26.077 1.00 13.35 123 LYS A N 1
ATOM 968 C CA . LYS A 1 123 ? -6.471 -20.581 -26.514 1.00 17.06 123 LYS A CA 1
ATOM 969 C C . LYS A 1 123 ? -7.801 -21.295 -26.264 1.00 16.02 123 LYS A C 1
ATOM 970 O O . LYS A 1 123 ? -7.973 -22.359 -26.684 1.00 17.35 123 LYS A O 1
ATOM 976 N N . ASN A 1 124 ? -8.688 -20.648 -25.511 1.00 16.16 124 ASN A N 1
ATOM 977 C CA . ASN A 1 124 ? -9.942 -21.259 -25.079 1.00 16.96 124 ASN A CA 1
ATOM 978 C C . ASN A 1 124 ? -11.141 -20.829 -25.914 1.00 15.08 124 ASN A C 1
ATOM 979 O O . ASN A 1 124 ? -12.200 -20.4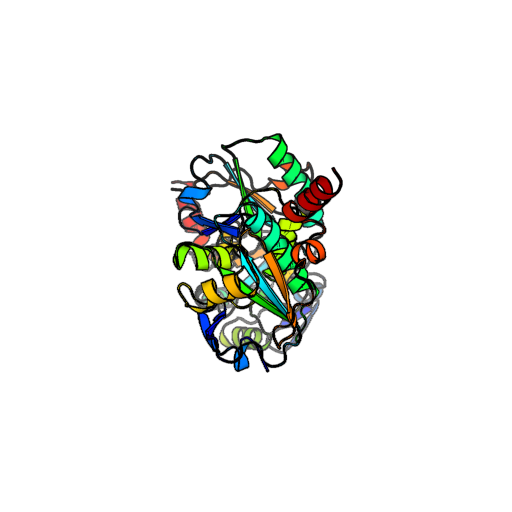95 -25.382 1.00 13.77 124 ASN A O 1
ATOM 984 N N . GLY A 1 125 ? -10.960 -20.844 -27.228 1.00 13.07 125 GLY A N 1
ATOM 985 C CA . GLY A 1 125 ? -11.988 -20.515 -28.147 1.00 13.36 125 GLY A CA 1
ATOM 986 C C . GLY A 1 125 ? -13.168 -21.484 -28.085 1.00 13.03 125 GLY A C 1
ATOM 987 O O . GLY A 1 125 ? -14.291 -21.110 -28.221 1.00 12.23 125 GLY A O 1
ATOM 988 N N . ARG A 1 126 ? -12.862 -22.745 -27.881 1.00 12.11 126 ARG A N 1
ATOM 989 C CA . ARG A 1 126 ? -13.872 -23.755 -27.882 1.00 11.92 126 ARG A CA 1
ATOM 990 C C . ARG A 1 126 ? -14.919 -23.489 -26.762 1.00 12.14 126 ARG A C 1
ATOM 991 O O . ARG A 1 126 ? -16.123 -23.548 -26.993 1.00 11.70 126 ARG A O 1
ATOM 999 N N . ALA A 1 127 ? -14.435 -23.286 -25.543 1.00 11.83 127 ALA A N 1
ATOM 1000 C CA . ALA A 1 127 ? -15.318 -23.002 -24.432 1.00 12.74 127 ALA A CA 1
ATOM 1001 C C . ALA A 1 127 ? -16.075 -21.670 -24.632 1.00 11.93 127 ALA A C 1
ATOM 1002 O O . ALA A 1 127 ? -17.261 -21.576 -24.317 1.00 11.70 127 ALA A O 1
ATOM 1004 N N . ASP A 1 128 ? -15.383 -20.657 -25.099 1.00 11.89 128 ASP A N 1
ATOM 1005 C CA . ASP A 1 128 ? -16.053 -19.324 -25.348 1.00 13.36 128 ASP A CA 1
ATOM 1006 C C . ASP A 1 128 ? -17.237 -19.524 -26.321 1.00 12.57 128 ASP A C 1
ATOM 1007 O O . ASP A 1 128 ? -18.305 -18.973 -26.168 1.00 13.50 128 ASP A O 1
ATOM 1012 N N . VAL A 1 129 ? -17.031 -20.317 -27.376 1.00 12.87 129 VAL A N 1
ATOM 1013 C CA . VAL A 1 129 ? -18.040 -20.551 -28.416 1.00 12.45 129 VAL A CA 1
ATOM 1014 C C . VAL A 1 129 ? -19.197 -21.491 -27.996 1.00 14.05 129 VAL A C 1
ATOM 1015 O O . VAL A 1 129 ? -20.378 -21.215 -28.273 1.00 12.41 129 VAL A O 1
ATOM 1019 N N . SER A 1 130 ? -18.838 -22.647 -27.395 1.00 14.08 130 SER A N 1
ATOM 1020 C CA . SER A 1 130 ? -19.803 -23.713 -27.142 1.00 13.57 130 SER A CA 1
ATOM 1021 C C . SER A 1 130 ? -20.302 -23.774 -25.687 1.00 14.42 130 SER A C 1
ATOM 1022 O O . SER A 1 130 ? -21.231 -24.559 -25.361 1.00 14.90 130 SER A O 1
ATOM 1025 N N . GLY A 1 131 ? -19.571 -23.111 -24.816 1.00 15.73 131 GLY A N 1
ATOM 1026 C CA . GLY A 1 131 ? -19.758 -23.228 -23.350 1.00 15.47 131 GLY A CA 1
ATOM 1027 C C . GLY A 1 131 ? -19.172 -24.399 -22.635 1.00 15.73 131 GLY A C 1
ATOM 1028 O O . GLY A 1 131 ? -19.423 -24.554 -21.465 1.00 17.05 131 GLY A O 1
ATOM 1029 N N . LYS A 1 132 ? -18.437 -25.217 -23.355 1.00 16.53 132 LYS A N 1
ATOM 1030 C CA . LYS A 1 132 ? -17.902 -26.493 -22.924 1.00 17.92 132 LYS A CA 1
ATOM 1031 C C . LYS A 1 132 ? -16.490 -26.766 -23.488 1.00 16.56 132 LYS A C 1
ATOM 1032 O O . LYS A 1 132 ? -16.172 -26.296 -24.552 1.00 14.88 132 LYS A O 1
ATOM 1038 N N . ALA A 1 133 ? -15.711 -27.553 -22.751 1.00 16.76 133 ALA A N 1
ATOM 1039 C CA . ALA A 1 133 ? -14.384 -27.995 -23.160 1.00 15.34 133 ALA A CA 1
ATOM 1040 C C . ALA A 1 133 ? -13.918 -29.048 -22.158 1.00 15.42 133 ALA A C 1
ATOM 1041 O O . ALA A 1 133 ? -13.269 -28.724 -21.163 1.00 14.51 133 ALA A O 1
ATOM 1043 N N . PRO A 1 134 ? -14.265 -30.306 -22.416 1.00 15.15 134 PRO A N 1
ATOM 1044 C CA . PRO A 1 134 ? -14.074 -31.367 -21.435 1.00 15.82 134 PRO A CA 1
ATOM 1045 C C . PRO A 1 134 ? -12.602 -31.608 -21.008 1.00 17.23 134 PRO A C 1
ATOM 1046 O O . PRO A 1 134 ? -12.354 -31.702 -19.818 1.00 18.09 134 PRO A O 1
ATOM 1050 N N . PRO A 1 135 ? -11.636 -31.593 -21.934 1.00 16.28 135 PRO A N 1
ATOM 1051 C CA . PRO A 1 135 ? -10.284 -31.894 -21.401 1.00 18.48 135 PRO A CA 1
ATOM 1052 C C . PRO A 1 135 ? -9.768 -30.863 -20.376 1.00 18.86 135 PRO A C 1
ATOM 1053 O O . PRO A 1 135 ? -9.104 -31.235 -19.404 1.00 17.98 135 PRO A O 1
ATOM 1057 N N . GLN A 1 136 ? -10.037 -29.587 -20.629 1.00 17.19 136 GLN A N 1
ATOM 1058 C CA . GLN A 1 136 ? -9.553 -28.511 -19.767 1.00 17.99 136 GLN A CA 1
ATOM 1059 C C . GLN A 1 136 ? -10.319 -28.526 -18.438 1.00 17.08 136 GLN A C 1
ATOM 1060 O O . GLN A 1 136 ? -9.750 -28.231 -17.379 1.00 18.52 136 GLN A O 1
ATOM 1066 N N . THR A 1 137 ? -11.587 -28.902 -18.491 1.00 16.42 137 THR A N 1
ATOM 1067 C CA . THR A 1 137 ? -12.439 -29.010 -17.314 1.00 16.03 137 THR A CA 1
ATOM 1068 C C . THR A 1 137 ? -11.909 -30.146 -16.424 1.00 18.50 137 THR A C 1
ATOM 1069 O O . THR A 1 137 ? -11.693 -29.928 -15.226 1.00 15.68 137 THR A O 1
ATOM 1073 N N . LEU A 1 138 ? -11.665 -31.336 -17.000 1.00 17.26 138 LEU A N 1
ATOM 1074 C CA . LEU A 1 138 ? -11.184 -32.422 -16.199 1.00 18.61 138 LEU A CA 1
ATOM 1075 C C . LEU A 1 138 ? -9.808 -32.086 -15.636 1.00 20.89 138 LEU A C 1
ATOM 1076 O O . LEU A 1 138 ? -9.545 -32.385 -14.457 1.00 19.31 138 LEU A O 1
ATOM 1081 N N . SER A 1 139 ? -8.955 -31.465 -16.432 1.00 20.57 139 SER A N 1
ATOM 1082 C CA . SER A 1 139 ? -7.671 -31.020 -15.921 1.00 23.31 139 SER A CA 1
ATOM 1083 C C . SER A 1 139 ? -7.723 -30.070 -14.699 1.00 24.49 139 SER A C 1
ATOM 1084 O O . SER A 1 139 ? -6.872 -30.143 -13.838 1.00 23.92 139 SER A O 1
ATOM 1087 N N . SER A 1 140 ? -8.644 -29.126 -14.655 1.00 23.97 140 SER A N 1
ATOM 1088 C CA . SER A 1 140 ? -8.706 -28.288 -13.486 1.00 24.21 140 SER A CA 1
ATOM 1089 C C . SER A 1 140 ? -9.328 -29.042 -12.316 1.00 24.19 140 SER A C 1
ATOM 1090 O O . SER A 1 140 ? -8.989 -28.766 -11.157 1.00 23.18 140 SER A O 1
ATOM 1093 N N . TRP A 1 141 ? -10.178 -30.032 -12.589 1.00 23.20 141 TRP A N 1
ATOM 1094 C CA . TRP A 1 141 ? -10.647 -30.883 -11.493 1.00 22.56 141 TRP A CA 1
ATOM 1095 C C . TRP A 1 141 ? -9.485 -31.698 -10.887 1.00 25.33 141 TRP A C 1
ATOM 1096 O O . TRP A 1 141 ? -9.341 -31.775 -9.636 1.00 24.37 141 TRP A O 1
ATOM 1107 N N . LEU A 1 142 ? -8.661 -32.285 -11.750 1.00 24.84 142 LEU A N 1
ATOM 1108 C CA . LEU A 1 142 ? -7.534 -33.096 -11.305 1.00 27.11 142 LEU A CA 1
ATOM 1109 C C . LEU A 1 142 ? -6.549 -32.278 -10.521 1.00 32.43 142 LEU A C 1
ATOM 1110 O O . LEU A 1 142 ? -6.056 -32.761 -9.504 1.00 29.00 142 LEU A O 1
ATOM 1115 N N . ALA A 1 143 ? -6.290 -31.057 -10.987 1.00 29.71 143 ALA A N 1
ATOM 1116 C CA . ALA A 1 143 ? -5.353 -30.114 -10.341 1.00 31.29 143 ALA A CA 1
ATOM 1117 C C . ALA A 1 143 ? -5.807 -29.595 -8.976 1.00 34.17 143 ALA A C 1
ATOM 1118 O O . ALA A 1 143 ? -5.003 -29.082 -8.214 1.00 34.65 143 ALA A O 1
ATOM 1120 N N . ALA A 1 144 ? -7.097 -29.690 -8.702 1.00 29.62 144 ALA A N 1
ATOM 1121 C CA . ALA A 1 144 ? -7.635 -29.479 -7.380 1.00 30.11 144 ALA A CA 1
ATOM 1122 C C . ALA A 1 144 ? -7.806 -30.740 -6.532 1.00 30.87 144 ALA A C 1
ATOM 1123 O O . ALA A 1 144 ? -8.390 -30.616 -5.458 1.00 40.69 144 ALA A O 1
ATOM 1125 N N . ALA A 1 145 ? -7.352 -31.933 -6.957 1.00 30.24 145 ALA A N 1
ATOM 1126 C CA . ALA A 1 145 ? -7.710 -33.198 -6.242 1.00 29.69 145 ALA A CA 1
ATOM 1127 C C . ALA A 1 145 ? -6.638 -33.803 -5.310 1.00 30.16 145 ALA A C 1
ATOM 1128 O O . ALA A 1 145 ? -5.646 -33.124 -5.106 1.00 37.15 145 ALA A O 1
ATOM 1130 N N . ALA B 1 2 ? -5.336 -38.711 -15.781 1.00 27.36 2 ALA B N 1
ATOM 1131 C CA . ALA B 1 2 ? -4.877 -39.997 -16.437 1.00 31.52 2 ALA B CA 1
ATOM 1132 C C . ALA B 1 2 ? -3.434 -40.356 -16.014 1.00 32.48 2 ALA B C 1
ATOM 1133 O O . ALA B 1 2 ? -2.510 -39.600 -16.280 1.00 27.97 2 ALA B O 1
ATOM 1135 N N . ASP B 1 3 ? -3.258 -41.492 -15.330 1.00 30.64 3 ASP B N 1
ATOM 1136 C CA . ASP B 1 3 ? -1.904 -41.931 -14.894 1.00 33.70 3 ASP B CA 1
ATOM 1137 C C . ASP B 1 3 ? -1.255 -42.737 -16.042 1.00 32.77 3 ASP B C 1
ATOM 1138 O O . ASP B 1 3 ? -1.235 -44.001 -16.042 1.00 34.02 3 ASP B O 1
ATOM 1143 N N . LEU B 1 4 ? -0.748 -42.010 -17.040 1.00 27.83 4 LEU B N 1
ATOM 1144 C CA . LEU B 1 4 ? -0.376 -42.672 -18.295 1.00 29.20 4 LEU B CA 1
ATOM 1145 C C . LEU B 1 4 ? 0.813 -43.627 -18.135 1.00 30.44 4 LEU B C 1
ATOM 1146 O O . LEU B 1 4 ? 0.946 -44.566 -18.903 1.00 29.06 4 LEU B O 1
ATOM 1151 N N . LEU B 1 5 ? 1.673 -43.380 -17.145 1.00 29.43 5 LEU B N 1
ATOM 1152 C CA . LEU B 1 5 ? 2.855 -44.190 -17.024 1.00 32.80 5 LEU B CA 1
ATOM 1153 C C . LEU B 1 5 ? 2.656 -45.420 -16.101 1.00 34.99 5 LEU B C 1
ATOM 1154 O O . LEU B 1 5 ? 3.547 -46.246 -16.047 1.00 38.64 5 LEU B O 1
ATOM 1159 N N . ALA B 1 6 ? 1.503 -45.566 -15.431 1.00 34.00 6 ALA B N 1
ATOM 1160 C CA . ALA B 1 6 ? 1.263 -46.729 -14.551 1.00 34.99 6 ALA B CA 1
ATOM 1161 C C . ALA B 1 6 ? 1.221 -48.072 -15.311 1.00 34.50 6 ALA B C 1
ATOM 1162 O O . ALA B 1 6 ? 1.940 -49.031 -14.946 1.00 32.20 6 ALA B O 1
ATOM 1164 N N . ASN B 1 7 ? 0.397 -48.148 -16.362 1.00 34.35 7 ASN B N 1
ATOM 1165 C CA . ASN B 1 7 ? 0.215 -49.407 -17.140 1.00 37.29 7 ASN B CA 1
ATOM 1166 C C . ASN B 1 7 ? 0.911 -49.540 -18.502 1.00 38.77 7 ASN B C 1
ATOM 1167 O O . ASN B 1 7 ? 0.814 -50.601 -19.174 1.00 37.82 7 ASN B O 1
ATOM 1172 N N . ILE B 1 8 ? 1.643 -48.497 -18.882 1.00 33.49 8 ILE B N 1
ATOM 1173 C CA . ILE B 1 8 ? 2.387 -48.485 -20.137 1.00 33.97 8 ILE B CA 1
ATOM 1174 C C . ILE B 1 8 ? 3.702 -49.262 -20.053 1.00 32.92 8 ILE B C 1
ATOM 1175 O O . ILE B 1 8 ? 4.510 -49.053 -19.149 1.00 28.89 8 ILE B O 1
ATOM 1180 N N . ASP B 1 9 ? 3.896 -50.156 -21.016 1.00 36.16 9 ASP B N 1
ATOM 1181 C CA . ASP B 1 9 ? 5.096 -50.939 -21.152 1.00 34.84 9 ASP B CA 1
ATOM 1182 C C . ASP B 1 9 ? 6.252 -50.046 -21.384 1.00 33.42 9 ASP B C 1
ATOM 1183 O O . ASP B 1 9 ? 6.155 -49.089 -22.179 1.00 35.10 9 ASP B O 1
ATOM 1188 N N . LEU B 1 10 ? 7.347 -50.335 -20.707 1.00 24.77 10 LEU B N 1
ATOM 1189 C CA . LEU B 1 10 ? 8.539 -49.590 -20.918 1.00 24.71 10 LEU B CA 1
ATOM 1190 C C . LEU B 1 10 ? 9.663 -50.533 -21.174 1.00 25.13 10 LEU B C 1
ATOM 1191 O O . LEU B 1 10 ? 9.851 -51.499 -20.427 1.00 24.42 10 LEU B O 1
ATOM 1196 N N . LYS B 1 11 ? 10.449 -50.218 -22.187 1.00 22.74 11 LYS B N 1
ATOM 1197 C CA . LYS B 1 11 ? 11.580 -51.033 -22.556 1.00 21.56 11 LYS B CA 1
ATOM 1198 C C . LYS B 1 11 ? 12.917 -50.426 -22.316 1.00 22.24 11 LYS B C 1
ATOM 1199 O O . LYS B 1 11 ? 13.132 -49.169 -22.385 1.00 20.78 11 LYS B O 1
ATOM 1205 N N . LYS B 1 12 ? 13.895 -51.301 -22.184 1.00 21.22 12 LYS B N 1
ATOM 1206 C CA . LYS B 1 12 ? 15.263 -50.846 -22.215 1.00 23.01 12 LYS B CA 1
ATOM 1207 C C . LYS B 1 12 ? 15.977 -51.322 -23.472 1.00 25.29 12 LYS B C 1
ATOM 1208 O O . LYS B 1 12 ? 15.458 -52.159 -24.217 1.00 27.42 12 LYS B O 1
ATOM 1214 N N . ALA B 1 13 ? 17.149 -50.750 -23.718 1.00 24.38 13 ALA B N 1
ATOM 1215 C CA . ALA B 1 13 ? 17.904 -51.102 -24.909 1.00 26.40 13 ALA B CA 1
ATOM 1216 C C . ALA B 1 13 ? 18.276 -52.600 -24.943 1.00 31.72 13 ALA B C 1
ATOM 1217 O O . ALA B 1 13 ? 18.496 -53.140 -26.000 1.00 31.99 13 ALA B O 1
ATOM 1219 N N . ASP B 1 14 ? 18.349 -53.268 -23.806 1.00 33.15 14 ASP B N 1
ATOM 1220 C CA . ASP B 1 14 ? 18.587 -54.724 -23.825 1.00 36.53 14 ASP B CA 1
ATOM 1221 C C . ASP B 1 14 ? 17.350 -55.548 -24.171 1.00 36.61 14 ASP B C 1
ATOM 1222 O O . ASP B 1 14 ? 17.434 -56.763 -24.219 1.00 40.84 14 ASP B O 1
ATOM 1227 N N . GLY B 1 15 ? 16.208 -54.919 -24.423 1.00 33.97 15 GLY B N 1
ATOM 1228 C CA . GLY B 1 15 ? 15.016 -55.631 -24.854 1.00 30.93 15 GLY B CA 1
ATOM 1229 C C . GLY B 1 15 ? 14.082 -55.945 -23.709 1.00 31.12 15 GLY B C 1
ATOM 1230 O O . GLY B 1 15 ? 12.940 -56.228 -23.925 1.00 33.97 15 GLY B O 1
ATOM 1231 N N . THR B 1 16 ? 14.541 -55.834 -22.469 1.00 35.76 16 THR B N 1
ATOM 1232 C CA . THR B 1 16 ? 13.664 -56.148 -21.320 1.00 31.81 16 THR B CA 1
ATOM 1233 C C . THR B 1 16 ? 12.521 -55.146 -21.263 1.00 32.12 16 THR B C 1
ATOM 1234 O O . THR B 1 16 ? 12.713 -53.976 -21.610 1.00 31.53 16 THR B O 1
ATOM 1238 N N . VAL B 1 17 ? 11.312 -55.606 -20.945 1.00 29.15 17 VAL B N 1
ATOM 1239 C CA . VAL B 1 17 ? 10.095 -54.791 -20.864 1.00 32.45 17 VAL B CA 1
ATOM 1240 C C . VAL B 1 17 ? 9.651 -54.843 -19.415 1.00 35.35 17 VAL B C 1
ATOM 1241 O O . VAL B 1 17 ? 9.775 -55.902 -18.836 1.00 36.62 17 VAL B O 1
ATOM 1245 N N . LYS B 1 18 ? 9.114 -53.774 -18.866 1.00 32.63 18 LYS B N 1
ATOM 1246 C CA . LYS B 1 18 ? 8.461 -53.771 -17.574 1.00 32.88 18 LYS B CA 1
ATOM 1247 C C . LYS B 1 18 ? 7.247 -52.866 -17.571 1.00 31.23 18 LYS B C 1
ATOM 1248 O O . LYS B 1 18 ? 7.150 -52.028 -18.389 1.00 34.35 18 LYS B O 1
ATOM 1254 N N . LYS B 1 19 ? 6.340 -53.018 -16.634 1.00 27.93 19 LYS B N 1
ATOM 1255 C CA . LYS B 1 19 ? 5.234 -52.052 -16.514 1.00 24.61 19 LYS B CA 1
ATOM 1256 C C . LYS B 1 19 ? 5.787 -50.739 -15.882 1.00 23.06 19 LYS B C 1
ATOM 1257 O O . LYS B 1 19 ? 6.711 -50.752 -15.071 1.00 22.90 19 LYS B O 1
ATOM 1263 N N . GLY B 1 20 ? 5.262 -49.609 -16.314 1.00 22.28 20 GLY B N 1
ATOM 1264 C CA . GLY B 1 20 ? 5.730 -48.333 -15.811 1.00 23.81 20 GLY B CA 1
ATOM 1265 C C . GLY B 1 20 ? 5.622 -48.228 -14.277 1.00 25.27 20 GLY B C 1
ATOM 1266 O O . GLY B 1 20 ? 6.473 -47.647 -13.616 1.00 22.98 20 GLY B O 1
ATOM 1267 N N . SER B 1 21 ? 4.579 -48.804 -13.689 1.00 24.04 21 SER B N 1
ATOM 1268 C CA . SER B 1 21 ? 4.430 -48.724 -12.247 1.00 23.88 21 SER B CA 1
ATOM 1269 C C . SER B 1 21 ? 5.574 -49.455 -11.567 1.00 24.79 21 SER B C 1
ATOM 1270 O O . SER B 1 21 ? 5.884 -49.149 -10.440 1.00 25.75 21 SER B O 1
ATOM 1273 N N . ASP B 1 22 ? 6.184 -50.429 -12.224 1.00 25.79 22 ASP B N 1
ATOM 1274 C CA . ASP B 1 22 ? 7.391 -51.101 -11.670 1.00 29.37 22 ASP B CA 1
ATOM 1275 C C . ASP B 1 22 ? 8.683 -50.369 -12.045 1.00 27.29 22 ASP B C 1
ATOM 1276 O O . ASP B 1 22 ? 9.464 -49.988 -11.188 1.00 29.49 22 ASP B O 1
ATOM 1281 N N . ALA B 1 23 ? 8.868 -50.113 -13.333 1.00 24.65 23 ALA B N 1
ATOM 1282 C CA . ALA B 1 23 ? 10.013 -49.357 -13.820 1.00 25.89 23 ALA B CA 1
ATOM 1283 C C . ALA B 1 23 ? 10.263 -48.067 -13.048 1.00 24.50 23 ALA B C 1
ATOM 1284 O O . ALA B 1 23 ? 11.395 -47.699 -12.742 1.00 25.91 23 ALA B O 1
ATOM 1286 N N . LEU B 1 24 ? 9.200 -47.374 -12.735 1.00 23.44 24 LEU B N 1
ATOM 1287 C CA . LEU B 1 24 ? 9.290 -46.019 -12.205 1.00 25.17 24 LEU B CA 1
ATOM 1288 C C . LEU B 1 24 ? 8.985 -45.973 -10.705 1.00 24.84 24 LEU B C 1
ATOM 1289 O O . LEU B 1 24 ? 8.855 -44.889 -10.150 1.00 23.90 24 LEU B O 1
ATOM 1294 N N . ALA B 1 25 ? 8.797 -47.139 -10.065 1.00 27.34 25 ALA B N 1
ATOM 1295 C CA . ALA B 1 25 ? 8.471 -47.076 -8.652 1.00 29.17 25 ALA B CA 1
ATOM 1296 C C . ALA B 1 25 ? 9.703 -46.452 -8.004 1.00 27.90 25 ALA B C 1
ATOM 1297 O O . ALA B 1 25 ? 10.873 -46.645 -8.419 1.00 29.32 25 ALA B O 1
ATOM 1299 N N . ASN B 1 26 ? 9.398 -45.590 -7.086 1.00 29.94 26 ASN B N 1
ATOM 1300 C CA . ASN B 1 26 ? 10.433 -44.936 -6.320 1.00 31.20 26 ASN B CA 1
ATOM 1301 C C . ASN B 1 26 ? 11.157 -43.824 -7.058 1.00 29.99 26 ASN B C 1
ATOM 1302 O O . ASN B 1 26 ? 12.008 -43.151 -6.471 1.00 31.53 26 ASN B O 1
ATOM 1307 N N . LYS B 1 27 ? 10.814 -43.574 -8.324 1.00 26.01 27 LYS B N 1
ATOM 1308 C CA . LYS B 1 27 ? 11.300 -42.367 -8.983 1.00 24.27 27 LYS B CA 1
ATOM 1309 C C . LYS B 1 27 ? 10.459 -41.170 -8.582 1.00 22.64 27 LYS B C 1
ATOM 1310 O O . LYS B 1 27 ? 9.235 -41.153 -8.728 1.00 24.81 27 LYS B O 1
ATOM 1316 N N . LYS B 1 28 ? 11.134 -40.144 -8.087 1.00 20.48 28 LYS B N 1
ATOM 1317 C CA . LYS B 1 28 ? 10.528 -38.894 -7.640 1.00 19.31 28 LYS B CA 1
ATOM 1318 C C . LYS B 1 28 ? 10.325 -37.855 -8.807 1.00 18.17 28 LYS B C 1
ATOM 1319 O O . LYS B 1 28 ? 9.359 -37.079 -8.822 1.00 17.68 28 LYS B O 1
ATOM 1325 N N . VAL B 1 29 ? 11.254 -37.862 -9.761 1.00 19.11 29 VAL B N 1
ATOM 1326 C CA . VAL B 1 29 ? 11.193 -37.053 -10.990 1.00 17.45 29 VAL B CA 1
ATOM 1327 C C . VAL B 1 29 ? 11.476 -37.961 -12.208 1.00 17.42 29 VAL B C 1
ATOM 1328 O O . VAL B 1 29 ? 12.446 -38.740 -12.204 1.00 17.28 29 VAL B O 1
ATOM 1332 N N . VAL B 1 30 ? 10.611 -37.852 -13.219 1.00 17.31 30 VAL B N 1
ATOM 1333 C CA . VAL B 1 30 ? 10.710 -38.515 -14.504 1.00 16.36 30 VAL B CA 1
ATOM 1334 C C . VAL B 1 30 ? 10.696 -37.433 -15.607 1.00 15.81 30 VAL B C 1
ATOM 1335 O O . VAL B 1 30 ? 9.904 -36.488 -15.544 1.00 18.26 30 VAL B O 1
ATOM 1339 N N . ALA B 1 31 ? 11.643 -37.516 -16.530 1.00 14.79 31 ALA B N 1
ATOM 1340 C CA . ALA B 1 31 ? 11.683 -36.605 -17.671 1.00 15.00 31 ALA B CA 1
ATOM 1341 C C . ALA B 1 31 ? 11.235 -37.361 -18.913 1.00 13.77 31 ALA B C 1
ATOM 1342 O O . ALA B 1 31 ? 11.845 -38.380 -19.291 1.00 14.21 31 ALA B O 1
ATOM 1344 N N . LEU B 1 32 ? 10.125 -36.919 -19.482 1.00 13.45 32 LEU B N 1
ATOM 1345 C CA . LEU B 1 32 ? 9.606 -37.434 -20.752 1.00 13.78 32 LEU B CA 1
ATOM 1346 C C . LEU B 1 32 ? 10.335 -36.750 -21.901 1.00 14.00 32 LEU B C 1
ATOM 1347 O O . LEU B 1 32 ? 10.242 -35.528 -22.037 1.00 13.54 32 LEU B O 1
ATOM 1352 N N . TYR B 1 33 ? 11.092 -37.516 -22.703 1.00 13.17 33 TYR B N 1
ATOM 1353 C CA . TYR B 1 33 ? 11.852 -36.977 -23.789 1.00 12.05 33 TYR B CA 1
ATOM 1354 C C . TYR B 1 33 ? 11.188 -37.319 -25.116 1.00 12.04 33 TYR B C 1
ATOM 1355 O O . TYR B 1 33 ? 11.208 -38.484 -25.534 1.00 11.86 33 TYR B O 1
ATOM 1364 N N . PHE B 1 34 ? 10.548 -36.328 -25.717 1.00 10.81 34 PHE B N 1
ATOM 1365 C CA . PHE B 1 34 ? 9.911 -36.429 -27.049 1.00 10.47 34 PHE B CA 1
ATOM 1366 C C . PHE B 1 34 ? 10.919 -36.070 -28.159 1.00 11.12 34 PHE B C 1
ATOM 1367 O O . PHE B 1 34 ? 11.459 -34.950 -28.206 1.00 11.41 34 PHE B O 1
ATOM 1375 N N . SER B 1 35 ? 11.234 -37.023 -29.020 1.00 10.29 35 SER B N 1
ATOM 1376 C CA . SER B 1 35 ? 12.304 -36.831 -29.960 1.00 10.51 35 SER B CA 1
ATOM 1377 C C . SER B 1 35 ? 12.218 -37.839 -31.096 1.00 10.83 35 SER B C 1
ATOM 1378 O O . SER B 1 35 ? 11.445 -38.811 -30.997 1.00 10.97 35 SER B O 1
ATOM 1381 N N . ALA B 1 36 ? 13.044 -37.659 -32.139 1.00 10.59 36 ALA B N 1
ATOM 1382 C CA . ALA B 1 36 ? 13.140 -38.582 -33.267 1.00 10.23 36 ALA B CA 1
ATOM 1383 C C . ALA B 1 36 ? 14.485 -38.375 -33.939 1.00 11.05 36 ALA B C 1
ATOM 1384 O O . ALA B 1 36 ? 15.049 -37.280 -33.899 1.00 10.51 36 ALA B O 1
ATOM 1386 N N . HIS B 1 37 ? 14.955 -39.400 -34.608 1.00 11.42 37 HIS B N 1
ATOM 1387 C CA . HIS B 1 37 ? 16.251 -39.368 -35.282 1.00 13.30 37 HIS B CA 1
ATOM 1388 C C . HIS B 1 37 ? 16.258 -38.499 -36.525 1.00 12.41 37 HIS B C 1
ATOM 1389 O O . HIS B 1 37 ? 17.309 -37.945 -36.905 1.00 13.77 37 HIS B O 1
ATOM 1396 N N . TRP B 1 38 ? 15.101 -38.365 -37.151 1.00 12.52 38 TRP B N 1
ATOM 1397 C CA . TRP B 1 38 ? 14.943 -37.530 -38.363 1.00 12.67 38 TRP B CA 1
ATOM 1398 C C . TRP B 1 38 ? 15.038 -36.035 -38.088 1.00 11.47 38 TRP B C 1
ATOM 1399 O O . TRP B 1 38 ? 15.076 -35.185 -39.003 1.00 12.41 38 TRP B O 1
ATOM 1410 N N . CYS B 1 39 ? 14.998 -35.662 -36.816 1.00 10.89 39 CYS B N 1
ATOM 1411 C CA . CYS B 1 39 ? 14.982 -34.243 -36.472 1.00 11.84 39 CYS B CA 1
ATOM 1412 C C . CYS B 1 39 ? 16.385 -33.766 -36.140 1.00 11.34 39 CYS B C 1
ATOM 1413 O O . CYS B 1 39 ? 17.011 -34.293 -35.220 1.00 10.11 39 CYS B O 1
ATOM 1416 N N . PRO B 1 40 ? 16.899 -32.782 -36.876 1.00 11.19 40 PRO B N 1
ATOM 1417 C CA . PRO B 1 40 ? 18.285 -32.366 -36.587 1.00 11.96 40 PRO B CA 1
ATOM 1418 C C . PRO B 1 40 ? 18.564 -31.757 -35.181 1.00 12.30 40 PRO B C 1
ATOM 1419 O O . PRO B 1 40 ? 19.523 -32.197 -34.521 1.00 12.04 40 PRO B O 1
ATOM 1423 N N . PRO B 1 41 ? 17.699 -30.839 -34.674 1.00 13.34 41 PRO B N 1
ATOM 1424 C CA . PRO B 1 41 ? 17.992 -30.369 -33.270 1.00 14.10 41 PRO B CA 1
ATOM 1425 C C . PRO B 1 41 ? 17.858 -31.451 -32.211 1.00 13.52 41 PRO B C 1
ATOM 1426 O O . PRO B 1 41 ? 18.503 -31.366 -31.162 1.00 11.82 41 PRO B O 1
ATOM 1430 N N . CYS B 1 42 ? 17.043 -32.492 -32.491 1.00 13.86 42 CYS B N 1
ATOM 1431 C CA . CYS B 1 42 ? 16.978 -33.654 -31.597 1.00 12.76 42 CYS B CA 1
ATOM 1432 C C . CYS B 1 42 ? 18.302 -34.403 -31.543 1.00 12.44 42 CYS B C 1
ATOM 1433 O O . CYS B 1 42 ? 18.795 -34.723 -30.477 1.00 10.61 42 CYS B O 1
ATOM 1436 N N . ARG B 1 43 ? 18.913 -34.616 -32.696 1.00 14.04 43 ARG B N 1
ATOM 1437 C CA . ARG B 1 43 ? 20.182 -35.296 -32.739 1.00 14.19 43 ARG B CA 1
ATOM 1438 C C . ARG B 1 43 ? 21.267 -34.518 -32.013 1.00 16.12 43 ARG B C 1
ATOM 1439 O O . ARG B 1 43 ? 22.155 -35.126 -31.412 1.00 14.64 43 ARG B O 1
ATOM 1447 N N . GLN B 1 44 ? 21.243 -33.185 -32.062 1.00 15.71 44 GLN B N 1
ATOM 1448 C CA . GLN B 1 44 ? 22.184 -32.384 -31.247 1.00 18.06 44 GLN B CA 1
ATOM 1449 C C . GLN B 1 44 ? 21.962 -32.449 -29.727 1.00 14.03 44 GLN B C 1
ATOM 1450 O O . GLN B 1 44 ? 22.913 -32.417 -28.955 1.00 14.80 44 GLN B O 1
ATOM 1456 N N . PHE B 1 45 ? 20.712 -32.464 -29.301 1.00 13.77 45 PHE B N 1
ATOM 1457 C CA . PHE B 1 45 ? 20.330 -32.433 -27.877 1.00 12.81 45 PHE B CA 1
ATOM 1458 C C . PHE B 1 45 ? 20.536 -33.755 -27.176 1.00 13.19 45 PHE B C 1
ATOM 1459 O O . PHE B 1 45 ? 20.963 -33.774 -26.030 1.00 13.92 45 PHE B O 1
ATOM 1467 N N . THR B 1 46 ? 20.278 -34.870 -27.844 1.00 13.37 46 THR B N 1
ATOM 1468 C CA . THR B 1 46 ? 20.321 -36.159 -27.195 1.00 13.01 46 THR B CA 1
ATOM 1469 C C . THR B 1 46 ? 21.663 -36.460 -26.481 1.00 13.99 46 THR B C 1
ATOM 1470 O O . THR B 1 46 ? 21.632 -36.968 -25.387 1.00 13.97 46 THR B O 1
ATOM 1474 N N . PRO B 1 47 ? 22.821 -36.154 -27.073 1.00 13.90 47 PRO B N 1
ATOM 1475 C CA . PRO B 1 47 ? 24.093 -36.399 -26.382 1.00 14.28 47 PRO B CA 1
ATOM 1476 C C . PRO B 1 47 ? 24.277 -35.551 -25.146 1.00 15.01 47 PRO B C 1
ATOM 1477 O O . PRO B 1 47 ? 24.873 -36.002 -24.174 1.00 14.89 47 PRO B O 1
ATOM 1481 N N . ILE B 1 48 ? 23.731 -34.361 -25.169 1.00 14.67 48 ILE B N 1
ATOM 1482 C CA . ILE B 1 48 ? 23.716 -33.488 -23.999 1.00 15.89 48 ILE B CA 1
ATOM 1483 C C . ILE B 1 48 ? 22.852 -34.107 -22.920 1.00 14.65 48 ILE B C 1
ATOM 1484 O O . ILE B 1 48 ? 23.278 -34.164 -21.774 1.00 12.98 48 ILE B O 1
ATOM 1489 N N . LEU B 1 49 ? 21.680 -34.636 -23.289 1.00 14.94 49 LEU B N 1
ATOM 1490 C CA . LEU B 1 49 ? 20.852 -35.341 -22.305 1.00 14.11 49 LEU B CA 1
ATOM 1491 C C . LEU B 1 49 ? 21.546 -36.583 -21.703 1.00 14.44 49 LEU B C 1
ATOM 1492 O O . LEU B 1 49 ? 21.454 -36.847 -20.504 1.00 14.20 49 LEU B O 1
ATOM 1497 N N . LYS B 1 50 ? 22.208 -37.357 -22.537 1.00 15.71 50 LYS B N 1
ATOM 1498 C CA . LYS B 1 50 ? 22.951 -38.522 -22.078 1.00 16.05 50 LYS B CA 1
ATOM 1499 C C . LYS B 1 50 ? 24.014 -38.094 -21.089 1.00 14.42 50 LYS B C 1
ATOM 1500 O O . LYS B 1 50 ? 24.107 -38.675 -20.017 1.00 14.26 50 LYS B O 1
ATOM 1506 N N . GLU B 1 51 ? 24.766 -37.046 -21.396 1.00 14.58 51 GLU B N 1
ATOM 1507 C CA . GLU B 1 51 ? 25.769 -36.550 -20.444 1.00 16.38 51 GLU B CA 1
ATOM 1508 C C . GLU B 1 51 ? 25.168 -36.161 -19.112 1.00 16.11 51 GLU B C 1
ATOM 1509 O O . GLU B 1 51 ? 25.734 -36.436 -18.043 1.00 16.85 51 GLU B O 1
ATOM 1515 N N . PHE B 1 52 ? 23.989 -35.565 -19.152 1.00 15.40 52 PHE B N 1
ATOM 1516 C CA . PHE B 1 52 ? 23.285 -35.099 -17.947 1.00 14.95 52 PHE B CA 1
ATOM 1517 C C . PHE B 1 52 ? 22.908 -36.270 -17.070 1.00 15.95 52 PHE B C 1
ATOM 1518 O O . PHE B 1 52 ? 23.197 -36.269 -15.863 1.00 14.45 52 PHE B O 1
ATOM 1526 N N . TYR B 1 53 ? 22.285 -37.271 -17.691 1.00 14.61 53 TYR B N 1
ATOM 1527 C CA . TYR B 1 53 ? 21.815 -38.447 -17.044 1.00 15.74 53 TYR B CA 1
ATOM 1528 C C . TYR B 1 53 ? 22.958 -39.160 -16.355 1.00 17.72 53 TYR B C 1
ATOM 1529 O O . TYR B 1 53 ? 22.808 -39.561 -15.202 1.00 17.44 53 TYR B O 1
ATOM 1538 N N . GLU B 1 54 ? 24.075 -39.323 -17.065 1.00 18.16 54 GLU B N 1
ATOM 1539 C CA . GLU B 1 54 ? 25.182 -40.107 -16.540 1.00 19.19 54 GLU B CA 1
ATOM 1540 C C . GLU B 1 54 ? 25.886 -39.356 -15.416 1.00 19.03 54 GLU B C 1
ATOM 1541 O O . GLU B 1 54 ? 26.329 -39.980 -14.464 1.00 19.86 54 GLU B O 1
ATOM 1547 N N . GLU B 1 55 ? 25.944 -38.031 -15.506 1.00 16.49 55 GLU B N 1
ATOM 1548 C CA . GLU B 1 55 ? 26.610 -37.213 -14.502 1.00 16.19 55 GLU B CA 1
ATOM 1549 C C . GLU B 1 55 ? 25.858 -37.249 -13.172 1.00 18.79 55 GLU B C 1
ATOM 1550 O O . GLU B 1 55 ? 26.441 -37.381 -12.116 1.00 17.16 55 GLU B O 1
ATOM 1556 N N . VAL B 1 56 ? 24.547 -37.044 -13.248 1.00 18.19 56 VAL B N 1
ATOM 1557 C CA . VAL B 1 56 ? 23.716 -36.959 -12.053 1.00 21.18 56 VAL B CA 1
ATOM 1558 C C . VAL B 1 56 ? 23.702 -38.302 -11.346 1.00 25.36 56 VAL B C 1
ATOM 1559 O O . VAL B 1 56 ? 23.836 -38.382 -10.125 1.00 20.91 56 VAL B O 1
ATOM 1563 N N . ASP B 1 57 ? 23.543 -39.357 -12.134 1.00 22.11 57 ASP B N 1
ATOM 1564 C CA . ASP B 1 57 ? 23.573 -40.713 -11.619 1.00 27.02 57 ASP B CA 1
ATOM 1565 C C . ASP B 1 57 ? 22.810 -40.865 -10.297 1.00 27.35 57 ASP B C 1
ATOM 1566 O O . ASP B 1 57 ? 23.380 -41.220 -9.252 1.00 27.06 57 ASP B O 1
ATOM 1571 N N . ASP B 1 58 ? 21.506 -40.579 -10.370 1.00 26.57 58 ASP B N 1
ATOM 1572 C CA . ASP B 1 58 ? 20.649 -40.420 -9.197 1.00 23.07 58 ASP B CA 1
ATOM 1573 C C . ASP B 1 58 ? 19.469 -41.369 -9.305 1.00 23.83 58 ASP B C 1
ATOM 1574 O O . ASP B 1 58 ? 18.657 -41.290 -10.224 1.00 22.19 58 ASP B O 1
ATOM 1579 N N . ASP B 1 59 ? 19.373 -42.261 -8.330 1.00 22.06 59 ASP B N 1
ATOM 1580 C CA . ASP B 1 59 ? 18.342 -43.295 -8.279 1.00 23.93 59 ASP B CA 1
ATOM 1581 C C . ASP B 1 59 ? 16.966 -42.781 -8.194 1.00 19.30 59 ASP B C 1
ATOM 1582 O O . ASP B 1 59 ? 16.059 -43.555 -8.388 1.00 19.93 59 ASP B O 1
ATOM 1587 N N . GLN B 1 60 ? 16.767 -41.507 -7.854 1.00 18.96 60 GLN B N 1
ATOM 1588 C CA . GLN B 1 60 ? 15.422 -40.917 -7.823 1.00 19.22 60 GLN B CA 1
ATOM 1589 C C . GLN B 1 60 ? 14.886 -40.351 -9.159 1.00 17.46 60 GLN B C 1
ATOM 1590 O O . GLN B 1 60 ? 13.790 -39.823 -9.200 1.00 17.26 60 GLN B O 1
ATOM 1596 N N . PHE B 1 61 ? 15.729 -40.381 -10.181 1.00 19.18 61 PHE B N 1
ATOM 1597 C CA . PHE B 1 61 ? 15.501 -39.664 -11.469 1.00 16.49 61 PHE B CA 1
ATOM 1598 C C . PHE B 1 61 ? 15.442 -40.733 -12.537 1.00 17.31 61 PHE B C 1
ATOM 1599 O O . PHE B 1 61 ? 16.232 -41.673 -12.527 1.00 17.22 61 PHE B O 1
ATOM 1607 N N . GLU B 1 62 ? 14.517 -40.629 -13.470 1.00 17.84 62 GLU B N 1
ATOM 1608 C CA . GLU B 1 62 ? 14.553 -41.504 -14.639 1.00 17.20 62 GLU B CA 1
ATOM 1609 C C . GLU B 1 62 ? 14.063 -40.731 -15.889 1.00 16.10 62 GLU B C 1
ATOM 1610 O O . GLU B 1 62 ? 13.320 -39.762 -15.765 1.00 15.16 62 GLU B O 1
ATOM 1616 N N . ILE B 1 63 ? 14.527 -41.173 -17.062 1.00 15.54 63 ILE B N 1
ATOM 1617 C CA . ILE B 1 63 ? 14.069 -40.655 -18.353 1.00 15.00 63 ILE B CA 1
ATOM 1618 C C . ILE B 1 63 ? 13.282 -41.735 -19.091 1.00 15.30 63 ILE B C 1
ATOM 1619 O O . ILE B 1 63 ? 13.663 -42.944 -19.079 1.00 16.83 63 ILE B O 1
ATOM 1624 N N . VAL B 1 64 ? 12.145 -41.327 -19.652 1.00 13.58 64 VAL B N 1
ATOM 1625 C CA . VAL B 1 64 ? 11.398 -42.092 -20.635 1.00 14.26 64 VAL B CA 1
ATOM 1626 C C . VAL B 1 64 ? 11.418 -41.396 -22.017 1.00 14.79 64 VAL B C 1
ATOM 1627 O O . VAL B 1 64 ? 10.939 -40.264 -22.160 1.00 15.33 64 VAL B O 1
ATOM 1631 N N . PHE B 1 65 ? 12.009 -42.051 -23.003 1.00 15.25 65 PHE B N 1
ATOM 1632 C CA . PHE B 1 65 ? 11.991 -41.615 -24.397 1.00 14.13 65 PHE B CA 1
ATOM 1633 C C . PHE B 1 65 ? 10.642 -41.957 -25.038 1.00 14.73 65 PHE B C 1
ATOM 1634 O O . PHE B 1 65 ? 10.203 -43.163 -25.041 1.00 13.69 65 PHE B O 1
ATOM 1642 N N . VAL B 1 66 ? 9.984 -40.926 -25.581 1.00 12.77 66 VAL B N 1
ATOM 1643 C CA . VAL B 1 66 ? 8.727 -41.079 -26.322 1.00 12.24 66 VAL B CA 1
ATOM 1644 C C . VAL B 1 66 ? 8.978 -40.735 -27.798 1.00 12.40 66 VAL B C 1
ATOM 1645 O O . VAL B 1 66 ? 9.241 -39.545 -28.184 1.00 11.00 66 VAL B O 1
ATOM 1649 N N . SER B 1 67 ? 9.016 -41.783 -28.634 1.00 12.78 67 SER B N 1
ATOM 1650 C CA . SER B 1 67 ? 9.572 -41.702 -30.004 1.00 12.92 67 SER B CA 1
ATOM 1651 C C . SER B 1 67 ? 8.596 -41.117 -30.998 1.00 13.77 67 SER B C 1
ATOM 1652 O O . SER B 1 67 ? 7.462 -41.584 -31.066 1.00 14.89 67 SER B O 1
ATOM 1655 N N . LEU B 1 68 ? 9.035 -40.173 -31.826 1.00 14.19 68 LEU B N 1
ATOM 1656 C CA . LEU B 1 68 ? 8.274 -39.760 -33.000 1.00 15.09 68 LEU B CA 1
ATOM 1657 C C . LEU B 1 68 ? 8.911 -40.255 -34.287 1.00 14.96 68 LEU B C 1
ATOM 1658 O O . LEU B 1 68 ? 8.616 -39.723 -35.379 1.00 12.92 68 LEU B O 1
ATOM 1663 N N . ASP B 1 69 ? 9.787 -41.258 -34.145 1.00 14.23 69 ASP B N 1
ATOM 1664 C CA . ASP B 1 69 ? 10.300 -42.037 -35.247 1.00 14.44 69 ASP B CA 1
ATOM 1665 C C . ASP B 1 69 ? 9.182 -42.846 -35.923 1.00 14.69 69 ASP B C 1
ATOM 1666 O O . ASP B 1 69 ? 8.143 -43.158 -35.316 1.00 15.32 69 ASP B O 1
ATOM 1671 N N . HIS B 1 70 ? 9.359 -43.140 -37.200 1.00 15.42 70 HIS B N 1
ATOM 1672 C CA . HIS B 1 70 ? 8.234 -43.688 -38.010 1.00 16.41 70 HIS B CA 1
ATOM 1673 C C . HIS B 1 70 ? 8.384 -45.187 -38.203 1.00 17.87 70 HIS B C 1
ATOM 1674 O O . HIS B 1 70 ? 7.604 -45.803 -38.916 1.00 20.12 70 HIS B O 1
ATOM 1681 N N . SER B 1 71 ? 9.357 -45.791 -37.552 1.00 16.76 71 SER B N 1
ATOM 1682 C CA . SER B 1 71 ? 9.451 -47.234 -37.563 1.00 18.24 71 SER B CA 1
ATOM 1683 C C . SER B 1 71 ? 10.149 -47.689 -36.320 1.00 19.96 71 SER B C 1
ATOM 1684 O O . SER B 1 71 ? 10.958 -46.923 -35.710 1.00 17.67 71 SER B O 1
ATOM 1687 N N . GLU B 1 72 ? 9.866 -48.930 -35.943 1.00 17.57 72 GLU B N 1
ATOM 1688 C CA . GLU B 1 72 ? 10.569 -49.538 -34.873 1.00 17.68 72 GLU B CA 1
ATOM 1689 C C . GLU B 1 72 ? 12.098 -49.663 -35.113 1.00 16.55 72 GLU B C 1
ATOM 1690 O O . GLU B 1 72 ? 12.905 -49.494 -34.203 1.00 16.01 72 GLU B O 1
ATOM 1696 N N . GLU B 1 73 ? 12.493 -49.953 -36.348 1.00 17.14 73 GLU B N 1
ATOM 1697 C CA . GLU B 1 73 ? 13.920 -49.999 -36.715 1.00 17.14 73 GLU B CA 1
ATOM 1698 C C . GLU B 1 73 ? 14.627 -48.613 -36.531 1.00 16.66 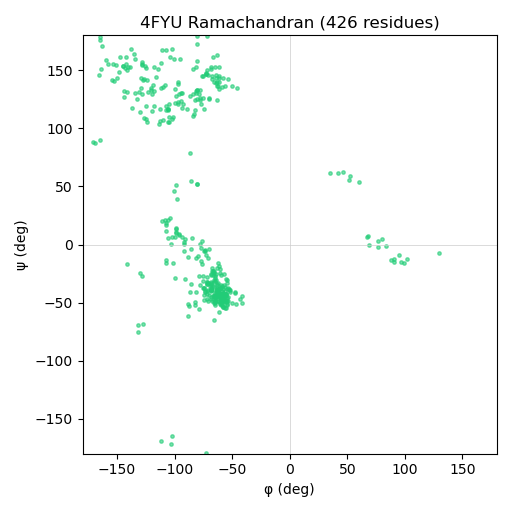73 GLU B C 1
ATOM 1699 O O . GLU B 1 73 ? 15.740 -48.537 -35.970 1.00 17.15 73 GLU B O 1
ATOM 1705 N N . ASP B 1 74 ? 13.985 -47.530 -36.959 1.00 15.89 74 ASP B N 1
ATOM 1706 C CA . ASP B 1 74 ? 14.586 -46.197 -36.693 1.00 17.41 74 ASP B CA 1
ATOM 1707 C C . ASP B 1 74 ? 14.710 -45.918 -35.167 1.00 15.95 74 ASP B C 1
ATOM 1708 O O . ASP B 1 74 ? 15.734 -45.416 -34.678 1.00 15.70 74 ASP B O 1
ATOM 1713 N N . LEU B 1 75 ? 13.664 -46.256 -34.426 1.00 16.02 75 LEU B N 1
ATOM 1714 C CA . LEU B 1 75 ? 13.678 -46.056 -32.973 1.00 15.43 75 LEU B CA 1
ATOM 1715 C C . LEU B 1 75 ? 14.849 -46.805 -32.370 1.00 16.22 75 LEU B C 1
ATOM 1716 O O . LEU B 1 75 ? 15.690 -46.205 -31.670 1.00 16.29 75 LEU B O 1
ATOM 1721 N N . ASN B 1 76 ? 14.974 -48.097 -32.647 1.00 17.52 76 ASN B N 1
ATOM 1722 C CA . ASN B 1 76 ? 16.116 -48.863 -32.148 1.00 17.58 76 ASN B CA 1
ATOM 1723 C C . ASN B 1 76 ? 17.486 -48.403 -32.540 1.00 17.34 76 ASN B C 1
ATOM 1724 O O . ASN B 1 76 ? 18.370 -48.374 -31.697 1.00 17.69 76 ASN B O 1
ATOM 1729 N N . ASN B 1 77 ? 17.698 -48.033 -33.802 1.00 16.25 77 ASN B N 1
ATOM 1730 C CA . ASN B 1 77 ? 18.962 -47.464 -34.241 1.00 14.75 77 ASN B CA 1
ATOM 1731 C C . ASN B 1 77 ? 19.321 -46.168 -33.498 1.00 14.41 77 ASN B C 1
ATOM 1732 O O . ASN B 1 77 ? 20.500 -45.881 -33.124 1.00 12.13 77 ASN B O 1
ATOM 1737 N N . TYR B 1 78 ? 18.300 -45.379 -33.229 1.00 15.48 78 TYR B N 1
ATOM 1738 C CA . TYR B 1 78 ? 18.543 -44.065 -32.566 1.00 15.31 78 TYR B CA 1
ATOM 1739 C C . TYR B 1 78 ? 18.959 -44.329 -31.119 1.00 14.54 78 TYR B C 1
ATOM 1740 O O . TYR B 1 78 ? 19.927 -43.746 -30.639 1.00 14.35 78 TYR B O 1
ATOM 1749 N N . VAL B 1 79 ? 18.198 -45.165 -30.434 1.00 16.46 79 VAL B N 1
ATOM 1750 C CA . VAL B 1 79 ? 18.493 -45.531 -29.039 1.00 17.95 79 VAL B CA 1
ATOM 1751 C C . VAL B 1 79 ? 19.917 -46.088 -28.903 1.00 20.69 79 VAL B C 1
ATOM 1752 O O . VAL B 1 79 ? 20.697 -45.613 -28.073 1.00 18.74 79 VAL B O 1
ATOM 1756 N N . LYS B 1 80 ? 20.261 -47.044 -29.771 1.00 20.43 80 LYS B N 1
ATOM 1757 C CA . LYS B 1 80 ? 21.633 -47.592 -29.784 1.00 22.76 80 LYS B CA 1
ATOM 1758 C C . LYS B 1 80 ? 22.679 -46.542 -30.052 1.00 21.61 80 LYS B C 1
ATOM 1759 O O . LYS B 1 80 ? 23.692 -46.464 -29.363 1.00 20.46 80 LYS B O 1
ATOM 1765 N N . GLU B 1 81 ? 22.460 -45.724 -31.075 1.00 20.02 81 GLU B N 1
ATOM 1766 C CA . GLU B 1 81 ? 23.465 -44.771 -31.469 1.00 21.56 81 GLU B CA 1
ATOM 1767 C C . GLU B 1 81 ? 23.781 -43.716 -30.405 1.00 22.40 81 GLU B C 1
ATOM 1768 O O . GLU B 1 81 ? 24.931 -43.260 -30.275 1.00 19.34 81 GLU B O 1
ATOM 1774 N N . SER B 1 82 ? 22.764 -43.234 -29.707 1.00 20.11 82 SER B N 1
ATOM 1775 C CA . SER B 1 82 ? 22.970 -42.015 -28.951 1.00 20.15 82 SER B CA 1
ATOM 1776 C C . SER B 1 82 ? 22.329 -41.914 -27.606 1.00 17.35 82 SER B C 1
ATOM 1777 O O . SER B 1 82 ? 22.679 -41.040 -26.827 1.00 19.89 82 SER B O 1
ATOM 1780 N N . HIS B 1 83 ? 21.367 -42.744 -27.289 1.00 18.36 83 HIS B N 1
ATOM 1781 C CA . HIS B 1 83 ? 20.673 -42.565 -26.002 1.00 18.65 83 HIS B CA 1
ATOM 1782 C C . HIS B 1 83 ? 21.429 -43.147 -24.816 1.00 20.52 83 HIS B C 1
ATOM 1783 O O . HIS B 1 83 ? 22.214 -44.101 -24.965 1.00 18.31 83 HIS B O 1
ATOM 1790 N N . GLY B 1 84 ? 21.118 -42.651 -23.620 1.00 21.85 84 GLY B N 1
ATOM 1791 C CA . GLY B 1 84 ? 21.638 -43.257 -22.391 1.00 21.83 84 GLY B CA 1
ATOM 1792 C C . GLY B 1 84 ? 20.786 -44.474 -22.041 1.00 22.47 84 GLY B C 1
ATOM 1793 O O . GLY B 1 84 ? 19.787 -44.765 -22.718 1.00 19.22 84 GLY B O 1
ATOM 1794 N N . ASP B 1 85 ? 21.144 -45.150 -20.945 1.00 19.63 85 ASP B N 1
ATOM 1795 C CA . ASP B 1 85 ? 20.505 -46.394 -20.547 1.00 19.59 85 ASP B CA 1
ATOM 1796 C C . ASP B 1 85 ? 19.189 -46.203 -19.834 1.00 20.48 85 ASP B C 1
ATOM 1797 O O . ASP B 1 85 ? 18.940 -46.781 -18.752 1.00 19.21 85 ASP B O 1
ATOM 1802 N N . TRP B 1 86 ? 18.291 -45.429 -20.446 1.00 18.73 86 TRP B N 1
ATOM 1803 C CA . TRP B 1 86 ? 17.009 -45.144 -19.866 1.00 15.99 86 TRP B CA 1
ATOM 1804 C C . TRP B 1 86 ? 15.895 -45.967 -20.533 1.00 17.99 86 TRP B C 1
ATOM 1805 O O . TRP B 1 86 ? 16.202 -46.913 -21.285 1.00 19.61 86 TRP B O 1
ATOM 1816 N N . TYR B 1 87 ? 14.645 -45.689 -20.224 1.00 17.06 87 TYR B N 1
ATOM 1817 C CA . TYR B 1 87 ? 13.550 -46.436 -20.784 1.00 18.79 87 TYR B CA 1
ATOM 1818 C C . TYR B 1 87 ? 12.952 -45.757 -22.031 1.00 18.66 87 TYR B C 1
ATOM 1819 O O . TYR B 1 87 ? 13.091 -44.565 -22.203 1.00 16.11 87 TYR B O 1
ATOM 1828 N N . HIS B 1 88 ? 12.252 -46.524 -22.858 1.00 18.01 88 HIS B N 1
ATOM 1829 C CA . HIS B 1 88 ? 11.445 -45.958 -23.960 1.00 18.14 88 HIS B CA 1
ATOM 1830 C C . HIS B 1 88 ? 10.084 -46.654 -24.116 1.00 19.32 88 HIS B C 1
ATOM 1831 O O . HIS B 1 88 ? 9.898 -47.837 -23.714 1.00 19.00 88 HIS B O 1
ATOM 1838 N N . VAL B 1 89 ? 9.108 -45.931 -24.645 1.00 17.55 89 VAL B N 1
ATOM 1839 C CA . VAL B 1 89 ? 7.823 -46.517 -24.912 1.00 17.17 89 VAL B CA 1
ATOM 1840 C C . VAL B 1 89 ? 7.970 -47.291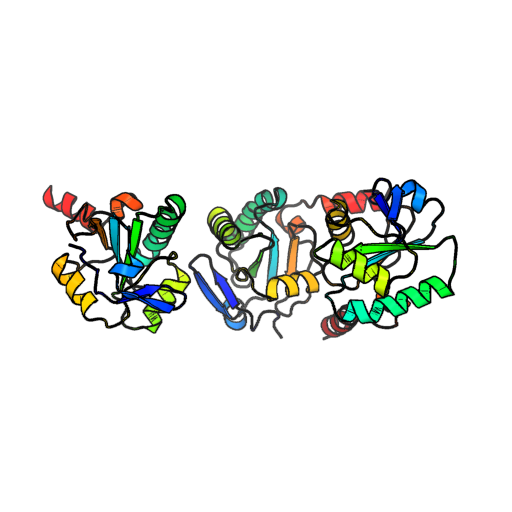 -26.251 1.00 18.93 89 VAL B C 1
ATOM 1841 O O . VAL B 1 89 ? 8.507 -46.739 -27.206 1.00 16.79 89 VAL B O 1
ATOM 1845 N N . PRO B 1 90 ? 7.495 -48.565 -26.345 1.00 20.46 90 PRO B N 1
ATOM 1846 C CA . PRO B 1 90 ? 7.649 -49.287 -27.622 1.00 19.49 90 PRO B CA 1
ATOM 1847 C C . PRO B 1 90 ? 6.912 -48.607 -28.817 1.00 18.48 90 PRO B C 1
ATOM 1848 O O . PRO B 1 90 ? 5.832 -48.042 -28.653 1.00 16.15 90 PRO B O 1
ATOM 1852 N N . PHE B 1 91 ? 7.538 -48.668 -29.984 1.00 18.17 91 PHE B N 1
ATOM 1853 C CA . PHE B 1 91 ? 6.914 -48.261 -31.232 1.00 18.63 91 PHE B CA 1
ATOM 1854 C C . PHE B 1 91 ? 5.500 -48.806 -31.381 1.00 21.66 91 PHE B C 1
ATOM 1855 O O . PHE B 1 91 ? 5.225 -49.936 -31.044 1.00 20.30 91 PHE B O 1
ATOM 1863 N N . GLY B 1 92 ? 4.593 -47.953 -31.799 1.00 20.69 92 GLY B N 1
ATOM 1864 C CA . GLY B 1 92 ? 3.236 -48.370 -32.051 1.00 24.04 92 GLY B CA 1
ATOM 1865 C C . GLY B 1 92 ? 2.331 -48.236 -30.856 1.00 21.22 92 GLY B C 1
ATOM 1866 O O . GLY B 1 92 ? 1.157 -48.308 -31.015 1.00 21.40 92 GLY B O 1
ATOM 1867 N N . SER B 1 93 ? 2.858 -48.009 -29.666 1.00 20.71 93 SER B N 1
ATOM 1868 C CA . SER B 1 93 ? 1.988 -47.999 -28.519 1.00 21.37 93 SER B CA 1
ATOM 1869 C C . SER B 1 93 ? 0.939 -46.889 -28.573 1.00 22.47 93 SER B C 1
ATOM 1870 O O . SER B 1 93 ? 1.219 -45.700 -28.916 1.00 20.55 93 SER B O 1
ATOM 1873 N N . SER B 1 94 ? -0.294 -47.235 -28.214 1.00 21.82 94 SER B N 1
ATOM 1874 C CA . SER B 1 94 ? -1.370 -46.248 -28.208 1.00 22.94 94 SER B CA 1
ATOM 1875 C C . SER B 1 94 ? -1.041 -45.132 -27.217 1.00 21.33 94 SER B C 1
ATOM 1876 O O . SER B 1 94 ? -1.590 -44.048 -27.314 1.00 20.85 94 SER B O 1
ATOM 1879 N N . GLU B 1 95 ? -0.123 -45.356 -26.275 1.00 21.07 95 GLU B N 1
ATOM 1880 C CA . GLU B 1 95 ? 0.128 -44.308 -25.260 1.00 23.11 95 GLU B CA 1
ATOM 1881 C C . GLU B 1 95 ? 0.965 -43.101 -25.776 1.00 21.03 95 GLU B C 1
ATOM 1882 O O . GLU B 1 95 ? 0.996 -42.028 -25.147 1.00 20.67 95 GLU B O 1
ATOM 1888 N N . ILE B 1 96 ? 1.642 -43.271 -26.905 1.00 19.98 96 ILE B N 1
ATOM 1889 C CA . ILE B 1 96 ? 2.435 -42.172 -27.487 1.00 18.84 96 ILE B CA 1
ATOM 1890 C C . ILE B 1 96 ? 1.539 -40.962 -27.809 1.00 20.25 96 ILE B C 1
ATOM 1891 O O . ILE B 1 96 ? 1.796 -39.839 -27.319 1.00 17.64 96 ILE B O 1
ATOM 1896 N N . GLU B 1 97 ? 0.448 -41.193 -28.549 1.00 19.84 97 GLU B N 1
ATOM 1897 C CA . GLU B 1 97 ? -0.491 -4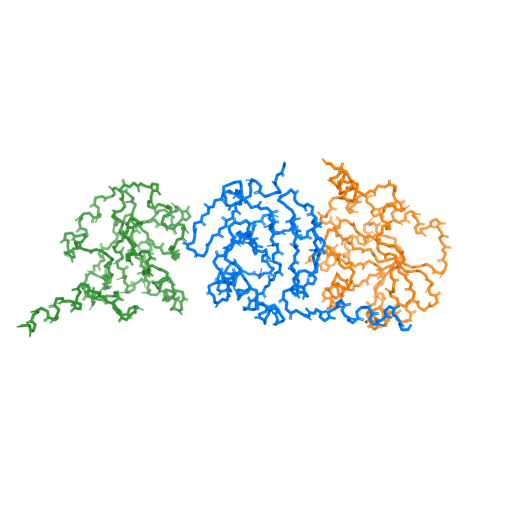0.098 -28.855 1.00 22.74 97 GLU B CA 1
ATOM 1898 C C . GLU B 1 97 ? -1.119 -39.540 -27.608 1.00 19.88 97 GLU B C 1
ATOM 1899 O O . GLU B 1 97 ? -1.280 -38.357 -27.526 1.00 18.84 97 GLU B O 1
ATOM 1905 N N . LYS B 1 98 ? -1.472 -40.381 -26.636 1.00 19.79 98 LYS B N 1
ATOM 1906 C CA . LYS B 1 98 ? -2.079 -39.894 -25.383 1.00 18.11 98 LYS B CA 1
ATOM 1907 C C . LYS B 1 98 ? -1.080 -39.049 -24.599 1.00 15.28 98 LYS B C 1
ATOM 1908 O O . LYS B 1 98 ? -1.454 -38.100 -23.976 1.00 15.37 98 LYS B O 1
ATOM 1914 N N . LEU B 1 99 ? 0.199 -39.409 -24.621 1.00 15.09 99 LEU B N 1
ATOM 1915 C CA . LEU B 1 99 ? 1.231 -38.609 -23.926 1.00 14.39 99 LEU B CA 1
ATOM 1916 C C . LEU B 1 99 ? 1.405 -37.270 -24.640 1.00 14.72 99 LEU B C 1
ATOM 1917 O O . LEU B 1 99 ? 1.416 -36.233 -24.025 1.00 14.2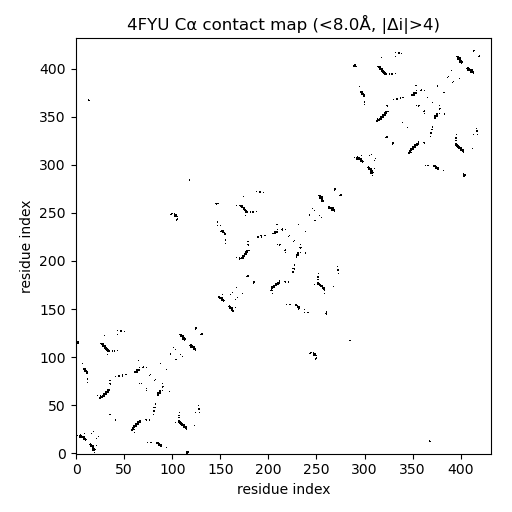0 99 LEU B O 1
ATOM 1922 N N . LYS B 1 100 ? 1.479 -37.273 -25.960 1.00 14.79 100 LYS B N 1
ATOM 1923 C CA . LYS B 1 100 ? 1.501 -35.999 -26.681 1.00 15.22 100 LYS B CA 1
ATOM 1924 C C . LYS B 1 100 ? 0.295 -35.146 -26.391 1.00 15.30 100 LYS B C 1
ATOM 1925 O O . LYS B 1 100 ? 0.445 -33.925 -26.287 1.00 13.91 100 LYS B O 1
ATOM 1931 N N . ASN B 1 101 ? -0.906 -35.735 -26.387 1.00 13.74 101 ASN B N 1
ATOM 1932 C CA . ASN B 1 101 ? -2.107 -34.920 -26.103 1.00 15.61 101 ASN B CA 1
ATOM 1933 C C . ASN B 1 101 ? -2.103 -34.403 -24.671 1.00 17.22 101 ASN B C 1
ATOM 1934 O O . ASN B 1 101 ? -2.345 -33.220 -24.460 1.00 21.10 101 ASN B O 1
ATOM 1939 N N . LYS B 1 102 ? -1.773 -35.245 -23.691 1.00 16.70 102 LYS B N 1
ATOM 1940 C CA . LYS B 1 102 ? -1.769 -34.817 -22.298 1.00 16.33 102 LYS B CA 1
ATOM 1941 C C . LYS B 1 102 ? -0.847 -33.623 -22.125 1.00 16.42 102 LYS B C 1
ATOM 1942 O O . LYS B 1 102 ? -1.204 -32.637 -21.471 1.00 15.30 102 LYS B O 1
ATOM 1948 N N . TYR B 1 103 ? 0.372 -33.736 -22.666 1.00 15.02 103 TYR B N 1
ATOM 1949 C CA . TYR B 1 103 ? 1.382 -32.696 -22.408 1.00 15.09 103 TYR B CA 1
ATOM 1950 C C . TYR B 1 103 ? 1.532 -31.607 -23.462 1.00 14.67 103 TYR B C 1
ATOM 1951 O O . TYR B 1 103 ? 2.401 -30.751 -23.335 1.00 14.03 103 TYR B O 1
ATOM 1960 N N . GLU B 1 104 ? 0.625 -31.576 -24.441 1.00 14.35 104 GLU B N 1
ATOM 1961 C CA . GLU B 1 104 ? 0.577 -30.615 -25.555 1.00 14.49 104 GLU B CA 1
ATOM 1962 C C . GLU B 1 104 ? 1.906 -30.523 -26.310 1.00 14.47 104 GLU B C 1
ATOM 1963 O O . GLU B 1 104 ? 2.532 -29.469 -26.451 1.00 12.73 104 GLU B O 1
ATOM 1969 N N . VAL B 1 105 ? 2.308 -31.675 -26.834 1.00 14.00 105 VAL B N 1
ATOM 1970 C CA . VAL B 1 105 ? 3.522 -31.763 -27.584 1.00 14.63 105 VAL B CA 1
ATOM 1971 C C . VAL B 1 105 ? 3.253 -31.711 -29.061 1.00 13.80 105 VAL B C 1
ATOM 1972 O O . VAL B 1 105 ? 2.466 -32.524 -29.583 1.00 13.57 105 VAL B O 1
ATOM 1976 N N . ALA B 1 106 ? 3.941 -30.811 -29.756 1.00 12.91 106 ALA B N 1
ATOM 1977 C CA . ALA B 1 106 ? 3.903 -30.759 -31.214 1.00 11.88 106 ALA B CA 1
ATOM 1978 C C . ALA B 1 106 ? 5.328 -30.785 -31.767 1.00 12.34 106 ALA B C 1
ATOM 1979 O O . ALA B 1 106 ? 5.753 -31.760 -32.386 1.00 12.79 106 ALA B O 1
ATOM 1981 N N . GLY B 1 107 ? 6.055 -29.699 -31.527 1.00 10.87 107 GLY B N 1
ATOM 1982 C CA . GLY B 1 107 ? 7.451 -29.571 -31.902 1.00 11.61 107 GLY B CA 1
ATOM 1983 C C . GLY B 1 107 ? 8.405 -30.352 -30.974 1.00 11.14 107 GLY B C 1
ATOM 1984 O O . GLY B 1 107 ? 8.143 -30.520 -29.778 1.00 11.75 107 GLY B O 1
ATOM 1985 N N . ILE B 1 108 ? 9.454 -30.874 -31.568 1.00 9.97 108 ILE B N 1
ATOM 1986 C CA . ILE B 1 108 ? 10.515 -31.581 -30.883 1.00 9.92 108 ILE B CA 1
ATOM 1987 C C . ILE B 1 108 ? 11.884 -31.013 -31.266 1.00 10.85 108 ILE B C 1
ATOM 1988 O O . ILE B 1 108 ? 12.009 -30.335 -32.332 1.00 9.62 108 ILE B O 1
ATOM 1993 N N . PRO B 1 109 ? 12.902 -31.226 -30.384 1.00 11.49 109 PRO B N 1
ATOM 1994 C CA . PRO B 1 109 ? 12.891 -31.965 -29.130 1.00 11.28 109 PRO B CA 1
ATOM 1995 C C . PRO B 1 109 ? 12.120 -31.255 -27.985 1.00 11.80 109 PRO B C 1
ATOM 1996 O O . PRO B 1 109 ? 12.048 -30.027 -27.927 1.00 12.31 109 PRO B O 1
ATOM 2000 N N . MET B 1 110 ? 11.557 -32.022 -27.083 1.00 12.40 110 MET B N 1
ATOM 2001 C CA . MET B 1 110 ? 10.801 -31.506 -25.943 1.00 12.89 110 MET B CA 1
ATOM 2002 C C . MET B 1 110 ? 11.135 -32.407 -24.746 1.00 12.79 110 MET B C 1
ATOM 2003 O O . MET B 1 110 ? 11.048 -33.635 -24.846 1.00 12.30 110 MET B O 1
ATOM 2008 N N . LEU B 1 111 ? 11.474 -31.805 -23.588 1.00 12.44 111 LEU B N 1
ATOM 2009 C CA . LEU B 1 111 ? 11.770 -32.589 -22.431 1.00 12.10 111 LEU B CA 1
ATOM 2010 C C . LEU B 1 111 ? 10.898 -32.075 -21.306 1.00 13.69 111 LEU B C 1
ATOM 2011 O O . LEU B 1 111 ? 11.115 -30.941 -20.822 1.00 13.18 111 LEU B O 1
ATOM 2016 N N . ILE B 1 112 ? 9.903 -32.884 -20.937 1.00 13.20 112 ILE B N 1
ATOM 2017 C CA . ILE B 1 112 ? 8.864 -32.466 -20.017 1.00 13.91 112 ILE B CA 1
ATOM 2018 C C . ILE B 1 112 ? 9.089 -33.170 -18.706 1.00 13.63 112 ILE B C 1
ATOM 2019 O O . ILE B 1 112 ? 9.056 -34.417 -18.619 1.00 12.46 112 ILE B O 1
ATOM 2024 N N . VAL B 1 113 ? 9.313 -32.384 -17.679 1.00 13.77 113 VAL B N 1
ATOM 2025 C CA . VAL B 1 113 ? 9.776 -32.882 -16.372 1.00 14.28 113 VAL B CA 1
ATOM 2026 C C . VAL B 1 113 ? 8.565 -33.024 -15.492 1.00 14.96 113 VAL B C 1
ATOM 2027 O O . VAL B 1 113 ? 7.836 -32.057 -15.290 1.00 16.47 113 VAL B O 1
ATOM 2031 N N . ILE B 1 114 ? 8.344 -34.242 -14.985 1.00 15.00 114 ILE B N 1
ATOM 2032 C CA . ILE B 1 114 ? 7.122 -34.581 -14.277 1.00 15.88 114 ILE B CA 1
ATOM 2033 C C . ILE B 1 114 ? 7.349 -35.230 -12.906 1.00 15.40 114 ILE B C 1
ATOM 2034 O O . ILE B 1 114 ? 8.381 -35.823 -12.655 1.00 16.65 114 ILE B O 1
ATOM 2039 N N . LYS B 1 115 ? 6.350 -35.094 -12.048 1.00 18.80 115 LYS B N 1
ATOM 2040 C CA . LYS B 1 115 ? 6.291 -35.780 -10.764 1.00 20.25 115 LYS B CA 1
ATOM 2041 C C . LYS B 1 115 ? 5.818 -37.209 -10.926 1.00 21.57 115 LYS B C 1
ATOM 2042 O O . LYS B 1 115 ? 5.377 -37.580 -11.968 1.00 17.67 115 LYS B O 1
ATOM 2048 N N . SER B 1 116 ? 5.867 -37.991 -9.848 1.00 23.32 116 SER B N 1
ATOM 2049 C CA . SER B 1 116 ? 5.441 -39.395 -9.907 1.00 24.35 116 SER B CA 1
ATOM 2050 C C . SER B 1 116 ? 3.946 -39.535 -10.157 1.00 26.08 116 SER B C 1
ATOM 2051 O O . SER B 1 116 ? 3.533 -40.565 -10.679 1.00 26.41 116 SER B O 1
ATOM 2054 N N . ASP B 1 117 ? 3.152 -38.510 -9.841 1.00 22.73 117 ASP B N 1
ATOM 2055 C CA . ASP B 1 117 ? 1.739 -38.466 -10.178 1.00 23.74 117 ASP B CA 1
ATOM 2056 C C . ASP B 1 117 ? 1.432 -37.948 -11.580 1.00 23.29 117 ASP B C 1
ATOM 2057 O O . ASP B 1 117 ? 0.305 -37.774 -11.924 1.00 23.16 117 ASP B O 1
ATOM 2062 N N . GLY B 1 118 ? 2.424 -37.682 -12.417 1.00 22.04 118 GLY B N 1
ATOM 2063 C CA . GLY B 1 118 ? 2.125 -37.189 -13.785 1.00 21.85 118 GLY B CA 1
ATOM 2064 C C . GLY B 1 118 ? 2.035 -35.710 -13.999 1.00 21.40 118 GLY B C 1
ATOM 2065 O O . GLY B 1 118 ? 2.148 -35.269 -15.137 1.00 22.45 118 GLY B O 1
ATOM 2066 N N . ASN B 1 119 ? 1.927 -34.923 -12.929 1.00 21.07 119 ASN B N 1
ATOM 2067 C CA . ASN B 1 119 ? 1.869 -33.453 -13.053 1.00 20.18 119 ASN B CA 1
ATOM 2068 C C . ASN B 1 119 ? 3.198 -32.834 -13.421 1.00 18.88 119 ASN B C 1
ATOM 2069 O O . ASN B 1 119 ? 4.262 -33.276 -12.972 1.00 19.43 119 ASN B O 1
ATOM 2074 N N . VAL B 1 120 ? 3.104 -31.756 -14.179 1.00 18.92 120 VAL B N 1
ATOM 2075 C CA . VAL B 1 120 ? 4.263 -31.086 -14.777 1.00 19.78 120 VAL B CA 1
ATOM 2076 C C . VAL B 1 120 ? 5.055 -30.228 -13.779 1.00 18.32 120 VAL B C 1
ATOM 2077 O O . VAL B 1 120 ? 4.522 -29.299 -13.178 1.00 17.11 120 VAL B O 1
ATOM 2081 N N . ILE B 1 121 ? 6.311 -30.557 -13.631 1.00 16.06 121 ILE B N 1
ATOM 2082 C CA . ILE B 1 121 ? 7.257 -29.703 -12.944 1.00 17.00 121 ILE B CA 1
ATOM 2083 C C . ILE B 1 121 ? 7.724 -28.548 -13.858 1.00 16.19 121 ILE B C 1
ATOM 2084 O O . ILE B 1 121 ? 7.592 -27.398 -13.488 1.00 16.47 121 ILE B O 1
ATOM 2089 N N . THR B 1 122 ? 8.260 -28.840 -15.048 1.00 14.10 122 THR B N 1
ATOM 2090 C CA . THR B 1 122 ? 8.473 -27.812 -16.030 1.00 13.25 122 THR B CA 1
ATOM 2091 C C . THR B 1 122 ? 8.361 -28.415 -17.402 1.00 12.93 122 THR B C 1
ATOM 2092 O O . THR B 1 122 ? 8.811 -29.537 -17.618 1.00 13.19 122 THR B O 1
ATOM 2096 N N . LYS B 1 123 ? 7.791 -27.674 -18.348 1.00 12.08 123 LYS B N 1
ATOM 2097 C CA . LYS B 1 123 ? 7.823 -28.061 -19.752 1.00 13.57 123 LYS B CA 1
ATOM 2098 C C . LYS B 1 123 ? 9.160 -27.661 -20.426 1.00 13.33 123 LYS B C 1
ATOM 2099 O O . LYS B 1 123 ? 9.443 -28.072 -21.540 1.00 12.60 123 LYS B O 1
ATOM 2105 N N . ASN B 1 124 ? 9.940 -26.836 -19.733 1.00 13.69 124 ASN B N 1
ATOM 2106 C CA . ASN B 1 124 ? 11.186 -26.306 -20.277 1.00 15.40 124 ASN B CA 1
ATOM 2107 C C . ASN B 1 124 ? 12.417 -27.065 -19.795 1.00 13.83 124 ASN B C 1
ATOM 2108 O O . ASN B 1 124 ? 13.381 -26.469 -19.314 1.00 11.55 124 ASN B O 1
ATOM 2113 N N . GLY B 1 125 ? 12.375 -28.385 -19.933 1.00 12.66 125 GLY B N 1
ATOM 2114 C CA . GLY B 1 125 ? 13.453 -29.211 -19.569 1.00 13.24 125 GLY B CA 1
ATOM 2115 C C . GLY B 1 125 ? 14.627 -29.047 -20.524 1.00 13.79 125 GLY B C 1
ATOM 2116 O O . GLY B 1 125 ? 15.774 -29.155 -20.066 1.00 13.90 125 GLY B O 1
ATOM 2117 N N . ARG B 1 126 ? 14.334 -28.781 -21.813 1.00 11.93 126 ARG B N 1
ATOM 2118 C CA . ARG B 1 126 ? 15.330 -28.596 -22.807 1.00 11.89 126 ARG B CA 1
ATOM 2119 C C . ARG B 1 126 ? 16.281 -27.457 -22.478 1.00 12.00 126 ARG B C 1
ATOM 2120 O O . ARG B 1 126 ? 17.552 -27.619 -22.507 1.00 12.42 126 ARG B O 1
ATOM 2128 N N . ALA B 1 127 ? 15.720 -26.313 -22.168 1.00 11.34 127 ALA B N 1
ATOM 2129 C CA . ALA B 1 127 ? 16.563 -25.207 -21.789 1.00 12.54 127 ALA B CA 1
ATOM 2130 C C . ALA B 1 127 ? 17.286 -25.458 -20.459 1.00 13.71 127 ALA B C 1
ATOM 2131 O O . ALA B 1 127 ? 18.450 -25.083 -20.327 1.00 13.79 127 ALA B O 1
ATOM 2133 N N . ASP B 1 128 ? 16.658 -26.121 -19.503 1.00 13.73 128 ASP B N 1
ATOM 2134 C CA . ASP B 1 128 ? 17.375 -26.432 -18.270 1.00 14.38 128 ASP B CA 1
ATOM 2135 C C . ASP B 1 128 ? 18.592 -27.291 -18.544 1.00 14.85 128 ASP B C 1
ATOM 2136 O O . ASP B 1 128 ? 19.659 -27.079 -17.954 1.00 14.74 128 ASP B O 1
ATOM 2141 N N . VAL B 1 129 ? 18.450 -28.326 -19.389 1.00 13.70 129 VAL B N 1
ATOM 2142 C CA . VAL B 1 129 ? 19.535 -29.207 -19.668 1.00 14.57 129 VAL B CA 1
ATOM 2143 C C . VAL B 1 129 ? 20.675 -28.596 -20.515 1.00 15.67 129 VAL B C 1
ATOM 2144 O O . VAL B 1 129 ? 21.870 -28.782 -20.172 1.00 16.08 129 VAL B O 1
ATOM 2148 N N . SER B 1 130 ? 20.313 -27.853 -21.572 1.00 14.42 130 SER B N 1
ATOM 2149 C CA . SER B 1 130 ? 21.236 -27.390 -22.608 1.00 14.34 130 SER B CA 1
ATOM 2150 C C . SER B 1 130 ? 21.537 -25.940 -22.571 1.00 14.30 130 SER B C 1
ATOM 2151 O O . SER B 1 130 ? 22.411 -25.522 -23.272 1.00 14.39 130 SER B O 1
ATOM 2154 N N . GLY B 1 131 ? 20.746 -25.155 -21.874 1.00 14.36 131 GLY B N 1
ATOM 2155 C CA . GLY B 1 131 ? 20.908 -23.738 -21.915 1.00 16.29 131 GLY B CA 1
ATOM 2156 C C . GLY B 1 131 ? 20.245 -23.007 -23.090 1.00 16.24 131 GLY B C 1
ATOM 2157 O O . GLY B 1 131 ? 20.350 -21.765 -23.176 1.00 16.39 131 GLY B O 1
ATOM 2158 N N . LYS B 1 132 ? 19.600 -23.746 -23.982 1.00 13.94 132 LYS B N 1
ATOM 2159 C CA . LYS B 1 132 ? 18.980 -23.226 -25.190 1.00 15.07 132 LYS B CA 1
ATOM 2160 C C . LYS B 1 132 ? 17.634 -23.910 -25.533 1.00 13.80 132 LYS B C 1
ATOM 2161 O O . LYS B 1 132 ? 17.436 -25.048 -25.256 1.00 14.59 132 LYS B O 1
ATOM 2167 N N . ALA B 1 133 ? 16.762 -23.168 -26.174 1.00 13.09 133 ALA B N 1
ATOM 2168 C CA . ALA B 1 133 ? 15.512 -23.661 -26.702 1.00 12.86 133 ALA B CA 1
ATOM 2169 C C . ALA B 1 133 ? 14.930 -22.630 -27.697 1.00 11.57 133 ALA B C 1
ATOM 2170 O O . ALA B 1 133 ? 14.203 -21.773 -27.301 1.00 13.14 133 ALA B O 1
ATOM 2172 N N . PRO B 1 134 ? 15.278 -22.743 -28.956 1.00 10.21 134 PRO B N 1
ATOM 2173 C CA . PRO B 1 134 ? 14.963 -21.694 -29.873 1.00 10.65 134 PRO B CA 1
ATOM 2174 C C . PRO B 1 134 ? 13.480 -21.310 -30.038 1.00 10.79 134 PRO B C 1
ATOM 2175 O O . PRO B 1 134 ? 13.214 -20.117 -30.076 1.00 11.40 134 PRO B O 1
ATOM 2179 N N . PRO B 1 135 ? 12.555 -22.287 -30.163 1.00 9.93 135 PRO B N 1
ATOM 2180 C CA . PRO B 1 135 ? 11.148 -21.892 -30.450 1.00 10.20 135 PRO B CA 1
ATOM 2181 C C . PRO B 1 135 ? 10.620 -21.022 -29.296 1.00 10.59 135 PRO B C 1
ATOM 2182 O O . PRO B 1 135 ? 9.875 -20.027 -29.493 1.00 9.36 135 PRO B O 1
ATOM 2186 N N . GLN B 1 136 ? 11.006 -21.392 -28.073 1.00 10.88 136 GLN B N 1
ATOM 2187 C CA . GLN B 1 136 ? 10.591 -20.685 -26.890 1.00 12.07 136 GLN B CA 1
ATOM 2188 C C . GLN B 1 136 ? 11.246 -19.254 -26.828 1.00 12.56 136 GLN B C 1
ATOM 2189 O O . GLN B 1 136 ? 10.610 -18.292 -26.400 1.00 11.38 136 GLN B O 1
ATOM 2195 N N . THR B 1 137 ? 12.511 -19.154 -27.243 1.00 12.02 137 THR B N 1
ATOM 2196 C CA . THR B 1 137 ? 13.217 -17.882 -27.228 1.00 12.22 137 THR B CA 1
ATOM 2197 C C . THR B 1 137 ? 12.521 -16.948 -28.227 1.00 13.14 137 THR B C 1
ATOM 2198 O O . THR B 1 137 ? 12.204 -15.830 -27.915 1.00 11.67 137 THR B O 1
ATOM 2202 N N . LEU B 1 138 ? 12.277 -17.430 -29.423 1.00 12.55 138 LEU B N 1
ATOM 2203 C CA . LEU B 1 138 ? 11.638 -16.602 -30.461 1.00 13.45 138 LEU B CA 1
ATOM 2204 C C . LEU B 1 138 ? 10.221 -16.180 -30.033 1.00 13.30 138 LEU B C 1
ATOM 2205 O O . LEU B 1 138 ? 9.750 -15.026 -30.242 1.00 10.65 138 LEU B O 1
ATOM 2210 N N . SER B 1 139 ? 9.531 -17.152 -29.464 1.00 15.52 139 SER B N 1
ATOM 2211 C CA . SER B 1 139 ? 8.229 -16.865 -28.930 1.00 16.78 139 SER B CA 1
ATOM 2212 C C . SER B 1 139 ? 8.257 -15.684 -27.896 1.00 15.80 139 SER B C 1
ATOM 2213 O O . SER B 1 139 ? 7.376 -14.802 -27.959 1.00 13.90 139 SER B O 1
ATOM 2216 N N . SER B 1 140 ? 9.242 -15.627 -26.990 1.00 15.82 140 SER B N 1
ATOM 2217 C CA . SER B 1 140 ? 9.345 -14.526 -26.050 1.00 18.20 140 SER B CA 1
ATOM 2218 C C . SER B 1 140 ? 9.715 -13.200 -26.739 1.00 16.71 140 SER B C 1
ATOM 2219 O O . SER B 1 140 ? 9.136 -12.172 -26.396 1.00 16.83 140 SER B O 1
ATOM 2222 N N . TRP B 1 141 ? 10.544 -13.225 -27.785 1.00 14.68 141 TRP B N 1
ATOM 2223 C CA . TRP B 1 141 ? 10.805 -12.017 -28.590 1.00 13.36 141 TRP B CA 1
ATOM 2224 C C . TRP B 1 141 ? 9.512 -11.579 -29.306 1.00 15.30 141 TRP B C 1
ATOM 2225 O O . TRP B 1 141 ? 9.182 -10.384 -29.326 1.00 15.22 141 TRP B O 1
ATOM 2236 N N . LEU B 1 142 ? 8.791 -12.507 -29.903 1.00 14.97 142 LEU B N 1
ATOM 2237 C CA . LEU B 1 142 ? 7.621 -12.138 -30.631 1.00 16.53 142 LEU B CA 1
ATOM 2238 C C . LEU B 1 142 ? 6.539 -11.509 -29.717 1.00 18.47 142 LEU B C 1
ATOM 2239 O O . LEU B 1 142 ? 5.789 -10.643 -30.213 1.00 18.65 142 LEU B O 1
ATOM 2244 N N . ALA B 1 143 ? 6.389 -12.034 -28.496 1.00 20.00 143 ALA B N 1
ATOM 2245 C CA . ALA B 1 143 ? 5.399 -11.522 -27.535 1.00 22.31 143 ALA B CA 1
ATOM 2246 C C . ALA B 1 143 ? 5.810 -10.129 -27.115 1.00 25.41 143 ALA B C 1
ATOM 2247 O O . ALA B 1 143 ? 4.984 -9.405 -26.694 1.00 23.84 143 ALA B O 1
ATOM 2249 N N . ALA B 1 144 ? 7.097 -9.753 -27.228 1.00 27.56 144 ALA B N 1
ATOM 2250 C CA . ALA B 1 144 ? 7.525 -8.430 -26.826 1.00 25.43 144 ALA B CA 1
ATOM 2251 C C . ALA B 1 144 ? 7.595 -7.446 -27.930 1.00 29.69 144 ALA B C 1
ATOM 2252 O O . ALA B 1 144 ? 8.062 -6.318 -27.714 1.00 34.93 144 ALA B O 1
ATOM 2254 N N . ALA B 1 145 ? 7.117 -7.804 -29.113 1.00 26.65 145 ALA B N 1
ATOM 2255 C CA . ALA B 1 145 ? 7.413 -7.026 -30.298 1.00 29.05 145 ALA B CA 1
ATOM 2256 C C . ALA B 1 145 ? 6.274 -6.045 -30.615 1.00 31.39 145 ALA B C 1
ATOM 2257 O O . ALA B 1 145 ? 6.382 -5.283 -31.578 1.00 30.18 145 ALA B O 1
ATOM 2260 N N . ALA C 1 2 ? -14.704 -48.477 -84.372 1.00 29.69 2 ALA C N 1
ATOM 2261 C CA . ALA C 1 2 ? -14.328 -47.041 -84.427 1.00 32.41 2 ALA C CA 1
ATOM 2262 C C . ALA C 1 2 ? -14.280 -46.391 -83.019 1.00 32.31 2 ALA C C 1
ATOM 2263 O O . ALA C 1 2 ? -15.029 -46.768 -82.153 1.00 39.46 2 ALA C O 1
ATOM 2265 N N . ASP C 1 3 ? -13.421 -45.403 -82.814 1.00 35.95 3 ASP C N 1
ATOM 2266 C CA . ASP C 1 3 ? -13.388 -44.611 -81.573 1.00 35.58 3 ASP C CA 1
ATOM 2267 C C . ASP C 1 3 ? -13.217 -43.162 -81.874 1.00 36.31 3 ASP C C 1
ATOM 2268 O O . ASP C 1 3 ? -12.200 -42.726 -82.415 1.00 37.73 3 ASP C O 1
ATOM 2273 N N . LEU C 1 4 ? -14.233 -42.408 -81.488 1.00 31.90 4 LEU C N 1
ATOM 2274 C CA . LEU C 1 4 ? -14.317 -41.019 -81.780 1.00 31.31 4 LEU C CA 1
ATOM 2275 C C . LEU C 1 4 ? -13.011 -40.342 -81.471 1.00 29.43 4 LEU C C 1
ATOM 2276 O O . LEU C 1 4 ? -12.522 -39.576 -82.262 1.00 28.09 4 LEU C O 1
ATOM 2281 N N . LEU C 1 5 ? -12.471 -40.532 -80.276 1.00 28.99 5 LEU C N 1
ATOM 2282 C CA . LEU C 1 5 ? -11.366 -39.669 -79.902 1.00 31.47 5 LEU C CA 1
ATOM 2283 C C . LEU C 1 5 ? -9.963 -40.315 -80.092 1.00 33.92 5 LEU C C 1
ATOM 2284 O O . LEU C 1 5 ? -8.984 -39.755 -79.587 1.00 31.18 5 LEU C O 1
ATOM 2289 N N . ALA C 1 6 ? -9.891 -41.448 -80.813 1.00 32.44 6 ALA C N 1
ATOM 2290 C CA . ALA C 1 6 ? -8.677 -42.283 -80.863 1.00 38.47 6 ALA C CA 1
ATOM 2291 C C . ALA C 1 6 ? -7.420 -41.489 -81.225 1.00 34.71 6 ALA C C 1
ATOM 2292 O O . ALA C 1 6 ? -6.390 -41.663 -80.607 1.00 39.95 6 ALA C O 1
ATOM 2294 N N . ASN C 1 7 ? -7.501 -40.540 -82.130 1.00 36.47 7 ASN C N 1
ATOM 2295 C CA . ASN C 1 7 ? -6.270 -39.852 -82.497 1.00 38.52 7 ASN C CA 1
ATOM 2296 C C . ASN C 1 7 ? -6.247 -38.447 -82.034 1.00 37.64 7 ASN C C 1
ATOM 2297 O O . ASN C 1 7 ? -5.510 -37.675 -82.572 1.00 33.62 7 ASN C O 1
ATOM 2302 N N . ILE C 1 8 ? -7.074 -38.095 -81.043 1.00 39.48 8 ILE C N 1
ATOM 2303 C CA . ILE C 1 8 ? -7.097 -36.720 -80.550 1.00 36.31 8 ILE C CA 1
ATOM 2304 C C . ILE C 1 8 ? -6.221 -36.635 -79.309 1.00 37.92 8 ILE C C 1
ATOM 2305 O O . ILE C 1 8 ? -6.214 -37.570 -78.478 1.00 33.57 8 ILE C O 1
ATOM 2310 N N . ASP C 1 9 ? -5.469 -35.529 -79.218 1.00 38.93 9 ASP C N 1
ATOM 2311 C CA . ASP C 1 9 ? -4.590 -35.227 -78.056 1.00 37.16 9 ASP C CA 1
ATOM 2312 C C . ASP C 1 9 ? -5.428 -34.791 -76.832 1.00 35.34 9 ASP C C 1
ATOM 2313 O O . ASP C 1 9 ? -6.100 -33.772 -76.893 1.00 33.49 9 ASP C O 1
ATOM 2318 N N . LEU C 1 10 ? -5.381 -35.580 -75.758 1.00 31.00 10 LEU C N 1
ATOM 2319 C CA . LEU C 1 10 ? -6.032 -35.268 -74.472 1.00 34.92 10 LEU C CA 1
ATOM 2320 C C . LEU C 1 10 ? -5.014 -35.055 -73.358 1.00 36.61 10 LEU C C 1
ATOM 2321 O O . LEU C 1 10 ? -3.960 -35.687 -73.366 1.00 46.19 10 LEU C O 1
ATOM 2326 N N . LYS C 1 11 ? -5.367 -34.236 -72.377 1.00 37.57 11 LYS C N 1
ATOM 2327 C CA . LYS C 1 11 ? -4.487 -33.842 -71.255 1.00 35.40 11 LYS C CA 1
ATOM 2328 C C . LYS C 1 11 ? -5.148 -34.024 -69.852 1.00 37.89 11 LYS C C 1
ATOM 2329 O O . LYS C 1 11 ? -6.366 -33.819 -69.707 1.00 28.67 11 LYS C O 1
ATOM 2335 N N . LYS C 1 12 ? -4.353 -34.431 -68.856 1.00 35.44 12 LYS C N 1
ATOM 2336 C CA . LYS C 1 12 ? -4.744 -34.498 -67.428 1.00 35.18 12 LYS C CA 1
ATOM 2337 C C . LYS C 1 12 ? -4.166 -33.312 -66.678 1.00 38.31 12 LYS C C 1
ATOM 2338 O O . LYS C 1 12 ? -3.338 -32.571 -67.228 1.00 37.40 12 LYS C O 1
ATOM 2344 N N . ALA C 1 13 ? -4.611 -33.091 -65.434 1.00 40.85 13 ALA C N 1
ATOM 2345 C CA . ALA C 1 13 ? -4.164 -31.909 -64.651 1.00 40.88 13 ALA C CA 1
ATOM 2346 C C . ALA C 1 13 ? -2.620 -31.773 -64.514 1.00 41.59 13 ALA C C 1
ATOM 2347 O O . ALA C 1 13 ? -2.050 -30.715 -64.772 1.00 43.87 13 ALA C O 1
ATOM 2349 N N . ASP C 1 14 ? -2.017 -32.875 -64.069 1.00 44.67 14 ASP C N 1
ATOM 2350 C CA . ASP C 1 14 ? -0.579 -32.991 -63.911 1.00 52.77 14 ASP C CA 1
ATOM 2351 C C . ASP C 1 14 ? 0.066 -32.376 -65.128 1.00 49.56 14 ASP C C 1
ATOM 2352 O O . ASP C 1 14 ? 0.996 -31.578 -65.010 0.00 50.38 14 ASP C O 1
ATOM 2357 N N . GLY C 1 15 ? -0.437 -32.728 -66.307 1.00 47.65 15 GLY C N 1
ATOM 2358 C CA . GLY C 1 15 ? 0.007 -32.025 -67.473 1.00 46.94 15 GLY C CA 1
ATOM 2359 C C . GLY C 1 15 ? 0.431 -32.960 -68.554 1.00 42.40 15 GLY C C 1
ATOM 2360 O O . GLY C 1 15 ? 0.728 -32.549 -69.622 1.00 49.47 15 GLY C O 1
ATOM 2361 N N . THR C 1 16 ? 0.472 -34.227 -68.244 1.00 43.16 16 THR C N 1
ATOM 2362 C CA . THR C 1 16 ? 0.726 -35.261 -69.224 1.00 44.42 16 THR C CA 1
ATOM 2363 C C . THR C 1 16 ? -0.360 -35.354 -70.330 1.00 53.51 16 THR C C 1
ATOM 2364 O O . THR C 1 16 ? -1.570 -35.564 -70.034 1.00 53.28 16 THR C O 1
ATOM 2368 N N . VAL C 1 17 ? 0.107 -35.243 -71.573 1.00 47.90 17 VAL C N 1
ATOM 2369 C CA . VAL C 1 17 ? -0.662 -35.353 -72.796 1.00 44.96 17 VAL C CA 1
ATOM 2370 C C . VAL C 1 17 ? -0.563 -36.708 -73.490 1.00 44.13 17 VAL C C 1
ATOM 2371 O O . VAL C 1 17 ? 0.498 -37.208 -73.661 1.00 48.03 17 VAL C O 1
ATOM 2375 N N . LYS C 1 18 ? -1.678 -37.270 -73.920 1.00 45.60 18 LYS C N 1
ATOM 2376 C CA . LYS C 1 18 ? -1.733 -38.503 -74.719 1.00 43.38 18 LYS C CA 1
ATOM 2377 C C . LYS C 1 18 ? -2.838 -38.565 -75.779 1.00 43.45 18 LYS C C 1
ATOM 2378 O O . LYS C 1 18 ? -3.860 -37.977 -75.608 1.00 41.54 18 LYS C O 1
ATOM 2384 N N . LYS C 1 19 ? -2.650 -39.338 -76.847 1.00 44.34 19 LYS C N 1
ATOM 2385 C CA . LYS C 1 19 ? -3.729 -39.553 -77.828 1.00 41.36 19 LYS C CA 1
ATOM 2386 C C . LYS C 1 19 ? -4.903 -40.279 -77.167 1.00 37.07 19 LYS C C 1
ATOM 2387 O O . LYS C 1 19 ? -4.694 -41.113 -76.321 1.00 33.59 19 LYS C O 1
ATOM 2393 N N . GLY C 1 20 ? -6.132 -39.983 -77.574 1.00 35.42 20 GLY C N 1
ATOM 2394 C CA . GLY C 1 20 ? -7.276 -40.650 -76.942 1.00 33.38 20 GLY C CA 1
ATOM 2395 C C . GLY C 1 20 ? -7.302 -42.166 -76.936 1.00 33.39 20 GLY C C 1
ATOM 2396 O O . GLY C 1 20 ? -7.862 -42.775 -76.050 1.00 30.94 20 GLY C O 1
ATOM 2397 N N . SER C 1 21 ? -6.701 -42.807 -77.927 1.00 36.61 21 SER C N 1
ATOM 2398 C CA . SER C 1 21 ? -6.681 -44.278 -77.998 1.00 35.68 21 SER C CA 1
ATOM 2399 C C . SER C 1 21 ? -5.881 -44.858 -76.846 1.00 37.74 21 SER C C 1
ATOM 2400 O O . SER C 1 21 ? -6.040 -46.017 -76.476 1.00 36.89 21 SER C O 1
ATOM 2403 N N . ASP C 1 22 ? -5.004 -44.043 -76.308 1.00 38.35 22 ASP C N 1
ATOM 2404 C CA . ASP C 1 22 ? -4.254 -44.390 -75.132 1.00 38.98 22 ASP C CA 1
ATOM 2405 C C . ASP C 1 22 ? -5.047 -43.990 -73.856 1.00 36.01 22 ASP C C 1
ATOM 2406 O O . ASP C 1 22 ? -5.452 -44.802 -73.071 1.00 30.25 22 ASP C O 1
ATOM 2411 N N . ALA C 1 23 ? -5.291 -42.706 -73.747 1.00 35.82 23 ALA C N 1
ATOM 2412 C CA . ALA C 1 23 ? -5.999 -42.106 -72.598 1.00 35.64 23 ALA C CA 1
ATOM 2413 C C . ALA C 1 23 ? -7.345 -42.739 -72.282 1.00 34.20 23 ALA C C 1
ATOM 2414 O O . ALA C 1 23 ? -7.679 -42.894 -71.127 1.00 33.65 23 ALA C O 1
ATOM 2416 N N . LEU C 1 24 ? -8.098 -43.107 -73.311 1.00 34.41 24 LEU C N 1
ATOM 2417 C CA . LEU C 1 24 ? -9.431 -43.625 -73.144 1.00 32.00 24 LEU C CA 1
ATOM 2418 C C . LEU C 1 24 ? -9.445 -45.071 -73.419 1.00 31.41 24 LEU C C 1
ATOM 2419 O O . LEU C 1 24 ? -10.516 -45.629 -73.603 1.00 30.36 24 LEU C O 1
ATOM 2424 N N . ALA C 1 25 ? -8.273 -45.715 -73.417 1.00 34.81 25 ALA C N 1
ATOM 2425 C CA . ALA C 1 25 ? -8.226 -47.148 -73.712 1.00 34.26 25 ALA C CA 1
ATOM 2426 C C . ALA C 1 25 ? -9.105 -47.877 -72.697 1.00 34.32 25 ALA C C 1
ATOM 2427 O O . ALA C 1 25 ? -9.122 -47.544 -71.506 1.00 34.45 25 ALA C O 1
ATOM 2429 N N . ASN C 1 26 ? -9.892 -48.817 -73.209 1.00 34.50 26 ASN C N 1
ATOM 2430 C CA . ASN C 1 26 ? -10.883 -49.576 -72.450 1.00 33.91 26 ASN C CA 1
ATOM 2431 C C . ASN C 1 26 ? -12.111 -48.857 -71.876 1.00 34.23 26 ASN C C 1
ATOM 2432 O O . ASN C 1 26 ? -12.881 -49.465 -71.147 1.00 32.29 26 ASN C O 1
ATOM 2437 N N . LYS C 1 27 ? -12.288 -47.582 -72.213 1.00 30.00 27 LYS C N 1
ATOM 2438 C CA . LYS C 1 27 ? -13.446 -46.817 -71.752 1.00 28.82 27 LYS C CA 1
ATOM 2439 C C . LYS C 1 27 ? -14.599 -47.173 -72.668 1.00 30.70 27 LYS C C 1
ATOM 2440 O O . LYS C 1 27 ? -14.452 -47.194 -73.860 1.00 34.32 27 LYS C O 1
ATOM 2446 N N . LYS C 1 28 ? -15.740 -47.512 -72.098 1.00 27.82 28 LYS C N 1
ATOM 2447 C CA . LYS C 1 28 ? -16.904 -47.823 -72.868 1.00 29.82 28 LYS C CA 1
ATOM 2448 C C . LYS C 1 28 ? -17.909 -46.602 -72.943 1.00 29.78 28 LYS C C 1
ATOM 2449 O O . LYS C 1 28 ? -18.644 -46.472 -73.932 1.00 29.40 28 LYS C O 1
ATOM 2455 N N . VAL C 1 29 ? -17.935 -45.731 -71.936 1.00 24.55 29 VAL C N 1
ATOM 2456 C CA . VAL C 1 29 ? -18.779 -44.570 -71.958 1.00 21.81 29 VAL C CA 1
ATOM 2457 C C . VAL C 1 29 ? -17.916 -43.430 -71.654 1.00 23.12 29 VAL C C 1
ATOM 2458 O O . VAL C 1 29 ? -17.175 -43.469 -70.670 1.00 25.62 29 VAL C O 1
ATOM 2462 N N . VAL C 1 30 ? -18.001 -42.417 -72.493 1.00 20.36 30 VAL C N 1
ATOM 2463 C CA . VAL C 1 30 ? -17.353 -41.181 -72.340 1.00 22.14 30 VAL C CA 1
ATOM 2464 C C . VAL C 1 30 ? -18.448 -40.096 -72.228 1.00 23.30 30 VAL C C 1
ATOM 2465 O O . VAL C 1 30 ? -19.469 -40.039 -73.028 1.00 21.75 30 VAL C O 1
ATOM 2469 N N . ALA C 1 31 ? -18.271 -39.249 -71.226 1.00 20.71 31 ALA C N 1
ATOM 2470 C CA . ALA C 1 31 ? -19.083 -38.090 -71.112 1.00 20.06 31 ALA C CA 1
ATOM 2471 C C . ALA C 1 31 ? -18.287 -36.896 -71.511 1.00 22.14 31 ALA C C 1
ATOM 2472 O O . ALA C 1 31 ? -17.298 -36.533 -70.860 1.00 22.30 31 ALA C O 1
ATOM 2474 N N . LEU C 1 32 ? -18.733 -36.249 -72.580 1.00 21.30 32 LEU C N 1
ATOM 2475 C CA . LEU C 1 32 ? -18.149 -35.020 -73.070 1.00 23.31 32 LEU C CA 1
ATOM 2476 C C . LEU C 1 32 ? -18.733 -33.833 -72.294 1.00 21.76 32 LEU C C 1
ATOM 2477 O O . LEU C 1 32 ? -19.907 -33.508 -72.479 1.00 20.15 32 LEU C O 1
ATOM 2482 N N . TYR C 1 33 ? -17.936 -33.175 -71.465 1.00 19.53 33 TYR C N 1
ATOM 2483 C CA . TYR C 1 33 ? -18.437 -32.043 -70.699 1.00 18.92 33 TYR C CA 1
ATOM 2484 C C . TYR C 1 33 ? -18.037 -30.715 -71.295 1.00 20.40 33 TYR C C 1
ATOM 2485 O O . TYR C 1 33 ? -16.832 -30.324 -71.221 1.00 23.24 33 TYR C O 1
ATOM 2494 N N . PHE C 1 34 ? -18.997 -29.983 -71.856 1.00 20.12 34 PHE C N 1
ATOM 2495 C CA . PHE C 1 34 ? -18.797 -28.666 -72.391 1.00 21.17 34 PHE C CA 1
ATOM 2496 C C . PHE C 1 34 ? -19.099 -27.608 -71.355 1.00 23.23 34 PHE C C 1
ATOM 2497 O O . PHE C 1 34 ? -20.236 -27.482 -70.861 1.00 21.31 34 PHE C O 1
ATOM 2505 N N . SER C 1 35 ? -18.102 -26.793 -71.053 1.00 24.40 35 SER C N 1
ATOM 2506 C CA . SER C 1 35 ? -18.194 -25.884 -69.920 1.00 23.95 35 SER C CA 1
ATOM 2507 C C . SER C 1 35 ? -17.093 -24.791 -69.981 1.00 26.37 35 SER C C 1
ATOM 2508 O O . SER C 1 35 ? -16.277 -24.791 -70.873 1.00 27.10 35 SER C O 1
ATOM 2511 N N . ALA C 1 36 ? -17.108 -23.890 -69.015 1.00 24.92 36 ALA C N 1
ATOM 2512 C CA . ALA C 1 36 ? -16.238 -22.724 -68.958 1.00 28.35 36 ALA C CA 1
ATOM 2513 C C . ALA C 1 36 ? -16.290 -22.115 -67.543 1.00 31.38 36 ALA C C 1
ATOM 2514 O O . ALA C 1 36 ? -17.357 -22.113 -66.935 1.00 29.68 36 ALA C O 1
ATOM 2516 N N . HIS C 1 37 ? -15.188 -21.572 -67.079 1.00 29.50 37 HIS C N 1
ATOM 2517 C CA . HIS C 1 37 ? -15.151 -20.834 -65.842 1.00 33.26 37 HIS C CA 1
ATOM 2518 C C . HIS C 1 37 ? -16.070 -19.631 -65.767 1.00 31.15 37 HIS C C 1
ATOM 2519 O O . HIS C 1 37 ? -16.587 -19.354 -64.732 1.00 32.03 37 HIS C O 1
ATOM 2526 N N . TRP C 1 38 ? -16.249 -18.933 -66.866 1.00 29.89 38 TRP C N 1
ATOM 2527 C CA . TRP C 1 38 ? -17.080 -17.720 -66.892 1.00 31.69 38 TRP C CA 1
ATOM 2528 C C . TRP C 1 38 ? -18.583 -17.947 -66.737 1.00 28.81 38 TRP C C 1
ATOM 2529 O O . TRP C 1 38 ? -19.345 -17.013 -66.642 1.00 26.88 38 TRP C O 1
ATOM 2540 N N . CYS C 1 39 ? -18.980 -19.200 -66.681 1.00 29.01 39 CYS C N 1
ATOM 2541 C CA . CYS C 1 39 ? -20.382 -19.597 -66.739 1.00 25.48 39 CYS C CA 1
ATOM 2542 C C . CYS C 1 39 ? -20.888 -20.010 -65.349 1.00 22.07 39 CYS C C 1
ATOM 2543 O O . CYS C 1 39 ? -20.557 -21.097 -64.876 1.00 20.70 39 CYS C O 1
ATOM 2546 N N . PRO C 1 40 ? -21.693 -19.157 -64.705 1.00 22.85 40 PRO C N 1
ATOM 2547 C CA . PRO C 1 40 ? -22.181 -19.495 -63.358 1.00 22.54 4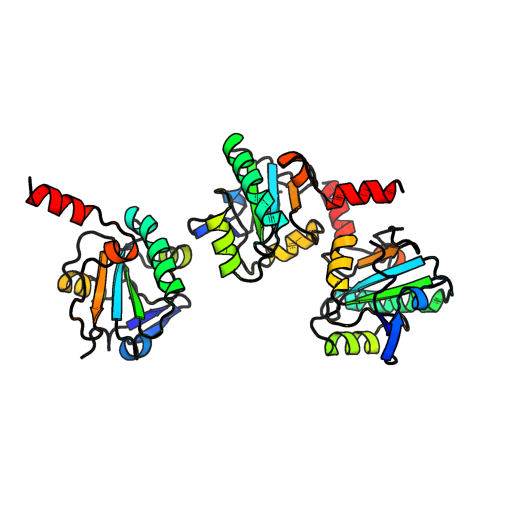0 PRO C CA 1
ATOM 2548 C C . PRO C 1 40 ? -22.937 -20.862 -63.204 1.00 21.42 40 PRO C C 1
ATOM 2549 O O . PRO C 1 40 ? -22.593 -21.626 -62.303 1.00 23.12 40 PRO C O 1
ATOM 2553 N N . PRO C 1 41 ? -23.836 -21.245 -64.133 1.00 20.63 41 PRO C N 1
ATOM 2554 C CA . PRO C 1 41 ? -24.420 -22.600 -63.976 1.00 20.25 41 PRO C CA 1
ATOM 2555 C C . PRO C 1 41 ? -23.429 -23.768 -64.101 1.00 19.23 41 PRO C C 1
ATOM 2556 O O . PRO C 1 41 ? -23.557 -24.796 -63.421 1.00 18.10 41 PRO C O 1
ATOM 2560 N N . CYS C 1 42 ? -22.392 -23.565 -64.902 1.00 19.19 42 CYS C N 1
ATOM 2561 C CA . CYS C 1 42 ? -21.269 -24.475 -64.986 1.00 19.02 42 CYS C CA 1
ATOM 2562 C C . CYS C 1 42 ? -20.545 -24.642 -63.642 1.00 19.07 42 CYS C C 1
ATOM 2563 O O . CYS C 1 42 ? -20.256 -25.763 -63.189 1.00 17.39 42 CYS C O 1
ATOM 2566 N N . ARG C 1 43 ? -20.219 -23.528 -63.009 1.00 21.80 43 ARG C N 1
ATOM 2567 C CA . ARG C 1 43 ? -19.524 -23.603 -61.749 1.00 22.96 43 ARG C CA 1
ATOM 2568 C C . ARG C 1 43 ? -20.409 -24.268 -60.696 1.00 22.75 43 ARG C C 1
ATOM 2569 O O . ARG C 1 43 ? -19.873 -24.956 -59.879 1.00 21.13 43 ARG C O 1
ATOM 2577 N N . GLN C 1 44 ? -21.741 -24.125 -60.741 1.00 20.58 44 GLN C N 1
ATOM 2578 C CA . GLN C 1 44 ? -22.577 -24.868 -59.775 1.00 20.53 44 GLN C CA 1
ATOM 2579 C C . GLN C 1 44 ? -22.608 -26.361 -60.093 1.00 19.00 44 GLN C C 1
ATOM 2580 O O . GLN C 1 44 ? -22.717 -27.212 -59.204 1.00 16.76 44 GLN C O 1
ATOM 2586 N N . PHE C 1 45 ? -22.528 -26.698 -61.380 1.00 16.99 45 PHE C N 1
ATOM 2587 C CA . PHE C 1 45 ? -22.711 -28.093 -61.775 1.00 15.82 45 PHE C CA 1
ATOM 2588 C C . PHE C 1 45 ? -21.437 -28.908 -61.590 1.00 15.84 45 PHE C C 1
ATOM 2589 O O . PHE C 1 45 ? -21.451 -30.083 -61.230 1.00 17.30 45 PHE C O 1
ATOM 2597 N N . THR C 1 46 ? -20.305 -28.349 -61.916 1.00 18.22 46 THR C N 1
ATOM 2598 C CA . THR C 1 46 ? -19.089 -29.176 -61.951 1.00 18.52 46 THR C CA 1
ATOM 2599 C C . THR C 1 46 ? -18.787 -29.953 -60.648 1.00 17.79 46 THR C C 1
ATOM 2600 O O . THR C 1 46 ? -18.378 -31.125 -60.686 1.00 18.61 46 THR C O 1
ATOM 2604 N N . PRO C 1 47 ? -19.031 -29.347 -59.468 1.00 19.41 47 PRO C N 1
ATOM 2605 C CA . PRO C 1 47 ? -18.765 -30.196 -58.277 1.00 19.99 47 PRO C CA 1
ATOM 2606 C C . PRO C 1 47 ? -19.709 -31.367 -58.084 1.00 17.56 47 PRO C C 1
ATOM 2607 O O . PRO C 1 47 ? -19.327 -32.381 -57.454 1.00 17.76 47 PRO C O 1
ATOM 2611 N N . ILE C 1 48 ? -20.932 -31.241 -58.608 1.00 15.94 48 ILE C N 1
ATOM 2612 C CA . ILE C 1 48 ? -21.861 -32.363 -58.642 1.00 17.59 48 ILE C CA 1
ATOM 2613 C C . ILE C 1 48 ? -21.357 -33.434 -59.611 1.00 16.35 48 ILE C C 1
ATOM 2614 O O . ILE C 1 48 ? -21.350 -34.585 -59.281 1.00 18.12 48 ILE C O 1
ATOM 2619 N N . LEU C 1 49 ? -20.816 -33.024 -60.751 1.00 17.43 49 LEU C N 1
ATOM 2620 C CA . LEU C 1 49 ? -20.211 -34.003 -61.697 1.00 16.80 49 LEU C CA 1
ATOM 2621 C C . LEU C 1 49 ? -19.019 -34.724 -61.057 1.00 16.06 49 LEU C C 1
ATOM 2622 O O . LEU C 1 49 ? -18.867 -35.963 -61.192 1.00 15.52 49 LEU C O 1
ATOM 2627 N N . LYS C 1 50 ? -18.195 -33.946 -60.338 1.00 17.84 50 LYS C N 1
ATOM 2628 C CA . LYS C 1 50 ? -17.085 -34.509 -59.554 1.00 17.73 50 LYS C CA 1
ATOM 2629 C C . LYS C 1 50 ? -17.511 -35.542 -58.538 1.00 17.71 50 LYS C C 1
ATOM 2630 O O . LYS C 1 50 ? -16.957 -36.625 -58.449 1.00 19.47 50 LYS C O 1
ATOM 2636 N N . GLU C 1 51 ? -18.584 -35.259 -57.795 1.00 18.26 51 GLU C N 1
ATOM 2637 C CA . GLU C 1 51 ? -19.130 -36.214 -56.829 1.00 16.29 51 GLU C CA 1
ATOM 2638 C C . GLU C 1 51 ? -19.558 -37.481 -57.478 1.00 16.42 51 GLU C C 1
ATOM 2639 O O . GLU C 1 51 ? -19.291 -38.562 -56.968 1.00 16.48 51 GLU C O 1
ATOM 2645 N N . PHE C 1 52 ? -20.272 -37.340 -58.607 1.00 16.81 52 PHE C N 1
ATOM 2646 C CA . PHE C 1 52 ? -20.739 -38.483 -59.432 1.00 16.63 52 PHE C CA 1
ATOM 2647 C C . PHE C 1 52 ? -19.546 -39.401 -59.868 1.00 16.29 52 PHE C C 1
ATOM 2648 O O . PHE C 1 52 ? -19.530 -40.557 -59.584 1.00 15.71 52 PHE C O 1
ATOM 2656 N N . TYR C 1 53 ? -18.569 -38.791 -60.492 1.00 18.34 53 TYR C N 1
ATOM 2657 C CA . TYR C 1 53 ? -17.334 -39.451 -61.004 1.00 18.57 53 TYR C CA 1
ATOM 2658 C C . TYR C 1 53 ? -16.647 -40.177 -59.884 1.00 17.09 53 TYR C C 1
ATOM 2659 O O . TYR C 1 53 ? -16.357 -41.345 -59.984 1.00 14.63 53 TYR C O 1
ATOM 2668 N N . GLU C 1 54 ? -16.463 -39.502 -58.745 1.00 19.05 54 GLU C N 1
ATOM 2669 C CA . GLU C 1 54 ? -15.816 -40.143 -57.573 1.00 19.26 54 GLU C CA 1
ATOM 2670 C C . GLU C 1 54 ? -16.597 -41.232 -56.894 1.00 19.47 54 GLU C C 1
ATOM 2671 O O . GLU C 1 54 ? -15.984 -42.213 -56.429 1.00 18.94 54 GLU C O 1
ATOM 2677 N N . GLU C 1 55 ? -17.932 -41.154 -56.844 1.00 15.02 55 GLU C N 1
ATOM 2678 C CA . GLU C 1 55 ? -18.713 -42.255 -56.236 1.00 16.45 55 GLU C CA 1
ATOM 2679 C C . GLU C 1 55 ? -18.699 -43.528 -57.124 1.00 17.00 55 GLU C C 1
ATOM 2680 O O . GLU C 1 55 ? -18.649 -44.661 -56.697 1.00 18.55 55 GLU C O 1
ATOM 2686 N N . VAL C 1 56 ? -18.778 -43.258 -58.424 1.00 16.93 56 VAL C N 1
ATOM 2687 C CA . VAL C 1 56 ? -18.774 -44.301 -59.437 1.00 18.73 56 VAL C CA 1
ATOM 2688 C C . VAL C 1 56 ? -17.371 -44.863 -59.587 1.00 19.52 56 VAL C C 1
ATOM 2689 O O . VAL C 1 56 ? -17.187 -46.077 -59.672 1.00 18.83 56 VAL C O 1
ATOM 2693 N N . ASP C 1 57 ? -16.378 -43.979 -59.614 1.00 21.94 57 ASP C N 1
ATOM 2694 C CA . ASP C 1 57 ? -14.920 -44.460 -59.695 1.00 23.38 57 ASP C CA 1
ATOM 2695 C C . ASP C 1 57 ? -14.825 -45.714 -60.552 1.00 25.44 57 ASP C C 1
ATOM 2696 O O . ASP C 1 57 ? -14.504 -46.782 -60.048 1.00 25.17 57 ASP C O 1
ATOM 2701 N N . ASP C 1 58 ? -15.203 -45.626 -61.833 1.00 24.81 58 ASP C N 1
ATOM 2702 C CA . ASP C 1 58 ? -15.445 -46.832 -62.635 1.00 24.26 58 ASP C CA 1
ATOM 2703 C C . ASP C 1 58 ? -14.500 -46.859 -63.818 1.00 24.27 58 ASP C C 1
ATOM 2704 O O . ASP C 1 58 ? -14.412 -45.852 -64.558 1.00 23.34 58 ASP C O 1
ATOM 2709 N N . ASP C 1 59 ? -13.796 -47.982 -64.034 1.00 28.34 59 ASP C N 1
ATOM 2710 C CA . ASP C 1 59 ? -12.664 -47.999 -65.038 1.00 30.17 59 ASP C CA 1
ATOM 2711 C C . ASP C 1 59 ? -13.133 -47.968 -66.529 1.00 28.93 59 ASP C C 1
ATOM 2712 O O . ASP C 1 59 ? -12.341 -47.805 -67.473 1.00 31.55 59 ASP C O 1
ATOM 2717 N N . GLN C 1 60 ? -14.426 -48.109 -66.719 1.00 26.88 60 GLN C N 1
ATOM 2718 C CA . GLN C 1 60 ? -15.034 -47.985 -68.016 1.00 27.05 60 GLN C CA 1
ATOM 2719 C C . GLN C 1 60 ? -15.672 -46.683 -68.329 1.00 25.45 60 GLN C C 1
ATOM 2720 O O . GLN C 1 60 ? -16.278 -46.610 -69.402 1.00 28.60 60 GLN C O 1
ATOM 2726 N N . PHE C 1 61 ? -15.463 -45.675 -67.486 1.00 21.96 61 PHE C N 1
ATOM 2727 C CA . PHE C 1 61 ? -16.049 -44.386 -67.652 1.00 20.73 61 PHE C CA 1
ATOM 2728 C C . PHE C 1 61 ? -15.001 -43.283 -67.634 1.00 19.18 61 PHE C C 1
ATOM 2729 O O . PHE C 1 61 ? -14.015 -43.300 -66.863 1.00 23.55 61 PHE C O 1
ATOM 2737 N N . GLU C 1 62 ? -15.188 -42.278 -68.444 1.00 19.16 62 GLU C N 1
ATOM 2738 C CA . GLU C 1 62 ? -14.337 -41.113 -68.356 1.00 18.91 62 GLU C CA 1
ATOM 2739 C C . GLU C 1 62 ? -15.077 -39.943 -68.787 1.00 20.19 62 GLU C C 1
ATOM 2740 O O . GLU C 1 62 ? -15.953 -40.043 -69.663 1.00 20.50 62 GLU C O 1
ATOM 2746 N N . ILE C 1 63 ? -14.636 -38.810 -68.271 1.00 19.66 63 ILE C N 1
ATOM 2747 C CA . ILE C 1 63 ? -15.132 -37.534 -68.628 1.00 20.15 63 ILE C CA 1
ATOM 2748 C C . ILE C 1 63 ? -14.003 -36.885 -69.462 1.00 20.67 63 ILE C C 1
ATOM 2749 O O . ILE C 1 63 ? -12.801 -36.982 -69.096 1.00 20.65 63 ILE C O 1
ATOM 2754 N N . VAL C 1 64 ? -14.375 -36.236 -70.557 1.00 19.31 64 VAL C N 1
ATOM 2755 C CA . VAL C 1 64 ? -13.503 -35.307 -71.220 1.00 20.62 64 VAL C CA 1
ATOM 2756 C C . VAL C 1 64 ? -14.079 -33.945 -71.214 1.00 21.26 64 VAL C C 1
ATOM 2757 O O . VAL C 1 64 ? -15.136 -33.728 -71.821 1.00 22.06 64 VAL C O 1
ATOM 2761 N N . PHE C 1 65 ? -13.381 -32.989 -70.606 1.00 20.65 65 PHE C N 1
ATOM 2762 C CA . PHE C 1 65 ? -13.816 -31.592 -70.537 1.00 23.02 65 PHE C CA 1
ATOM 2763 C C . PHE C 1 65 ? -13.431 -30.896 -71.816 1.00 26.26 65 PHE C C 1
ATOM 2764 O O . PHE C 1 65 ? -12.248 -30.901 -72.186 1.00 29.47 65 PHE C O 1
ATOM 2772 N N . VAL C 1 66 ? -14.416 -30.305 -72.479 1.00 24.27 66 VAL C N 1
ATOM 2773 C CA . VAL C 1 66 ? -14.208 -29.515 -73.665 1.00 24.66 66 VAL C CA 1
ATOM 2774 C C . VAL C 1 66 ? -14.478 -28.058 -73.322 1.00 25.81 66 VAL C C 1
ATOM 2775 O O . VAL C 1 66 ? -15.640 -27.629 -73.137 1.00 27.34 66 VAL C O 1
ATOM 2779 N N . SER C 1 67 ? -13.411 -27.263 -73.246 1.00 24.35 67 SER C N 1
ATOM 2780 C CA . SER C 1 67 ? -13.497 -25.885 -72.760 1.00 22.48 67 SER C CA 1
ATOM 2781 C C . SER C 1 67 ? -13.953 -24.792 -73.686 1.00 26.53 67 SER C C 1
ATOM 2782 O O . SER C 1 67 ? -13.412 -24.650 -74.803 1.00 27.60 67 SER C O 1
ATOM 2785 N N . LEU C 1 68 ? -14.886 -23.952 -73.214 1.00 23.31 68 LEU C N 1
ATOM 2786 C CA . LEU C 1 68 ? -15.214 -22.680 -73.905 1.00 25.52 68 LEU C CA 1
ATOM 2787 C C . LEU C 1 68 ? -14.630 -21.478 -73.198 1.00 24.26 68 LEU C C 1
ATOM 2788 O O . LEU C 1 68 ? -15.129 -20.347 -73.356 1.00 28.58 68 LEU C O 1
ATOM 2793 N N . ASP C 1 69 ? -13.573 -21.711 -72.417 1.00 28.20 69 ASP C N 1
ATOM 2794 C CA . ASP C 1 69 ? -12.791 -20.636 -71.744 1.00 31.36 69 ASP C CA 1
ATOM 2795 C C . ASP C 1 69 ? -12.022 -19.813 -72.821 1.00 36.74 69 ASP C C 1
ATOM 2796 O O . ASP C 1 69 ? -11.708 -20.374 -73.855 1.00 33.36 69 ASP C O 1
ATOM 2801 N N . HIS C 1 70 ? -11.721 -18.528 -72.569 1.00 38.63 70 HIS C N 1
ATOM 2802 C CA . HIS C 1 70 ? -11.076 -17.671 -73.571 1.00 39.84 70 HIS C CA 1
ATOM 2803 C C . HIS C 1 70 ? -9.536 -17.691 -73.491 1.00 41.31 70 HIS C C 1
ATOM 2804 O O . HIS C 1 70 ? -8.880 -16.952 -74.223 1.00 37.05 70 HIS C O 1
ATOM 2811 N N . SER C 1 71 ? -8.960 -18.527 -72.629 1.00 39.91 71 SER C N 1
ATOM 2812 C CA . SER C 1 71 ? -7.507 -18.577 -72.460 1.00 36.01 71 SER C CA 1
ATOM 2813 C C . SER C 1 71 ? -7.088 -19.877 -71.832 1.00 35.99 71 SER C C 1
ATOM 2814 O O . SER C 1 71 ? -7.896 -20.531 -71.179 1.00 39.80 71 SER C O 1
ATOM 2817 N N . GLU C 1 72 ? -5.825 -20.243 -72.006 1.00 32.57 72 GLU C N 1
ATOM 2818 C CA . GLU C 1 72 ? -5.225 -21.424 -71.379 1.00 36.64 72 GLU C CA 1
ATOM 2819 C C . GLU C 1 72 ? -5.112 -21.230 -69.857 1.00 36.25 72 GLU C C 1
ATOM 2820 O O . GLU C 1 72 ? -5.261 -22.178 -69.101 1.00 34.49 72 GLU C O 1
ATOM 2826 N N . GLU C 1 73 ? -4.899 -20.018 -69.428 1.00 40.20 73 GLU C N 1
ATOM 2827 C CA . GLU C 1 73 ? -4.793 -19.764 -68.025 1.00 41.73 73 GLU C CA 1
ATOM 2828 C C . GLU C 1 73 ? -6.152 -20.057 -67.399 1.00 40.67 73 GLU C C 1
ATOM 2829 O O . GLU C 1 73 ? -6.257 -20.949 -66.611 1.00 44.64 73 GLU C O 1
ATOM 2835 N N . ASP C 1 74 ? -7.151 -19.279 -67.772 1.00 37.45 74 ASP C N 1
ATOM 2836 C CA . ASP C 1 74 ? -8.559 -19.417 -67.331 1.00 35.38 74 ASP C CA 1
ATOM 2837 C C . ASP C 1 74 ? -8.969 -20.903 -67.302 1.00 33.47 74 ASP C C 1
ATOM 2838 O O . ASP C 1 74 ? -9.594 -21.346 -66.330 1.00 35.21 74 ASP C O 1
ATOM 2843 N N . LEU C 1 75 ? -8.605 -21.654 -68.362 1.00 31.43 75 LEU C N 1
ATOM 2844 C CA . LEU C 1 75 ? -8.874 -23.108 -68.465 1.00 30.51 75 LEU C CA 1
ATOM 2845 C C . LEU C 1 75 ? -8.214 -23.907 -67.344 1.00 34.44 75 LEU C C 1
ATOM 2846 O O . LEU C 1 75 ? -8.876 -24.744 -66.650 1.00 33.82 75 LEU C O 1
ATOM 2851 N N . ASN C 1 76 ? -6.917 -23.689 -67.130 1.00 32.52 76 ASN C N 1
ATOM 2852 C CA . ASN C 1 76 ? -6.211 -24.522 -66.169 1.00 31.92 76 ASN C CA 1
ATOM 2853 C C . ASN C 1 76 ? -6.635 -24.175 -64.734 1.00 29.11 76 ASN C C 1
ATOM 2854 O O . ASN C 1 76 ? -6.621 -25.054 -63.878 1.00 28.58 76 ASN C O 1
ATOM 2859 N N . ASN C 1 77 ? -6.955 -22.910 -64.507 1.00 29.66 77 ASN C N 1
ATOM 2860 C CA . ASN C 1 77 ? -7.425 -22.452 -63.201 1.00 32.88 77 ASN C CA 1
ATOM 2861 C C . ASN C 1 77 ? -8.744 -23.139 -62.819 1.00 31.90 77 ASN C C 1
ATOM 2862 O O . ASN C 1 77 ? -8.909 -23.623 -61.681 1.00 33.26 77 ASN C O 1
ATOM 2867 N N . TYR C 1 78 ? -9.693 -23.125 -63.766 1.00 33.35 78 TYR C N 1
ATOM 2868 C CA . TYR C 1 78 ? -10.999 -23.856 -63.620 1.00 28.00 78 TYR C CA 1
ATOM 2869 C C . TYR C 1 78 ? -10.687 -25.307 -63.288 1.00 25.77 78 TYR C C 1
ATOM 2870 O O . TYR C 1 78 ? -11.224 -25.886 -62.348 1.00 26.63 78 TYR C O 1
ATOM 2879 N N . VAL C 1 79 ? -9.803 -25.931 -64.032 1.00 24.06 79 VAL C N 1
ATOM 2880 C CA . VAL C 1 79 ? -9.574 -27.326 -63.792 1.00 24.41 79 VAL C CA 1
ATOM 2881 C C . VAL C 1 79 ? -9.036 -27.606 -62.375 1.00 27.62 79 VAL C C 1
ATOM 2882 O O . VAL C 1 79 ? -9.418 -28.590 -61.691 1.00 26.95 79 VAL C O 1
ATOM 2886 N N . LYS C 1 80 ? -8.093 -26.766 -61.953 1.00 32.26 80 LYS C N 1
ATOM 2887 C CA . LYS C 1 80 ? -7.504 -26.933 -60.606 1.00 32.63 80 LYS C CA 1
ATOM 2888 C C . LYS C 1 80 ? -8.549 -26.668 -59.506 1.00 27.12 80 LYS C C 1
ATOM 2889 O O . LYS C 1 80 ? -8.687 -27.460 -58.612 1.00 27.98 80 LYS C O 1
ATOM 2895 N N . GLU C 1 81 ? -9.262 -25.568 -59.610 1.00 27.40 81 GLU C N 1
ATOM 2896 C CA . GLU C 1 81 ? -10.270 -25.182 -58.611 1.00 26.87 81 GLU C CA 1
ATOM 2897 C C . GLU C 1 81 ? -11.388 -26.193 -58.398 1.00 27.89 81 GLU C C 1
ATOM 2898 O O . GLU C 1 81 ? -11.699 -26.539 -57.239 1.00 24.23 81 GLU C O 1
ATOM 2904 N N . SER C 1 82 ? -11.909 -26.770 -59.496 1.00 25.81 82 SER C N 1
ATOM 2905 C CA . SER C 1 82 ? -13.193 -27.493 -59.467 1.00 25.04 82 SER C CA 1
ATOM 2906 C C . SER C 1 82 ? -13.281 -28.905 -60.024 1.00 22.86 82 SER C C 1
ATOM 2907 O O . SER C 1 82 ? -14.144 -29.703 -59.624 1.00 20.12 82 SER C O 1
ATOM 2910 N N . HIS C 1 83 ? -12.426 -29.258 -60.973 1.00 22.68 83 HIS C N 1
ATOM 2911 C CA . HIS C 1 83 ? -12.625 -30.545 -61.639 1.00 21.32 83 HIS C CA 1
ATOM 2912 C C . HIS C 1 83 ? -12.108 -31.763 -60.919 1.00 23.73 83 HIS C C 1
ATOM 2913 O O . HIS C 1 83 ? -11.138 -31.702 -60.217 1.00 25.49 83 HIS C O 1
ATOM 2920 N N . GLY C 1 84 ? -12.731 -32.903 -61.180 1.00 19.75 84 GLY C N 1
ATOM 2921 C CA . GLY C 1 84 ? -12.163 -34.172 -60.838 1.00 23.07 84 GLY C CA 1
ATOM 2922 C C . GLY C 1 84 ? -10.981 -34.596 -61.733 1.00 21.16 84 GLY C C 1
ATOM 2923 O O . GLY C 1 84 ? -10.609 -33.887 -62.628 1.00 24.73 84 GLY C O 1
ATOM 2924 N N . ASP C 1 85 ? -10.434 -35.763 -61.473 1.00 23.00 85 ASP C N 1
ATOM 2925 C CA . ASP C 1 85 ? -9.152 -36.212 -62.079 1.00 23.41 85 ASP C CA 1
ATOM 2926 C C . ASP C 1 85 ? -9.341 -36.884 -63.478 1.00 21.20 85 ASP C C 1
ATOM 2927 O O . ASP C 1 85 ? -8.978 -38.041 -63.676 1.00 23.50 85 ASP C O 1
ATOM 2932 N N . TRP C 1 86 ? -9.988 -36.168 -64.385 1.00 21.32 86 TRP C N 1
ATOM 2933 C CA . TRP C 1 86 ? -10.401 -36.679 -65.696 1.00 23.03 86 TRP C CA 1
ATOM 2934 C C . TRP C 1 86 ? -9.584 -35.978 -66.791 1.00 26.90 86 TRP C C 1
ATOM 2935 O O . TRP C 1 86 ? -8.658 -35.236 -66.466 1.00 27.53 86 TRP C O 1
ATOM 2946 N N . TYR C 1 87 ? -9.936 -36.129 -68.077 1.00 28.13 87 TYR C N 1
ATOM 2947 C CA . TYR C 1 87 ? -9.188 -35.463 -69.161 1.00 24.94 87 TYR C CA 1
ATOM 2948 C C . TYR C 1 87 ? -9.789 -34.215 -69.736 1.00 28.14 87 TYR C C 1
ATOM 2949 O O . TYR C 1 87 ? -10.998 -33.944 -69.619 1.00 22.90 87 TYR C O 1
ATOM 2958 N N . HIS C 1 88 ? -8.949 -33.416 -70.372 1.00 24.80 88 HIS C N 1
ATOM 2959 C CA . HIS C 1 88 ? -9.424 -32.302 -71.138 1.00 27.34 88 HIS C CA 1
ATOM 2960 C C . HIS C 1 88 ? -8.732 -32.212 -72.482 1.00 28.41 88 HIS C C 1
ATOM 2961 O O . HIS C 1 88 ? -7.684 -32.827 -72.714 1.00 29.34 88 HIS C O 1
ATOM 2968 N N . VAL C 1 89 ? -9.338 -31.432 -73.342 1.00 30.02 89 VAL C N 1
ATOM 2969 C CA . VAL C 1 89 ? -8.805 -31.138 -74.641 1.00 30.05 89 VAL C CA 1
ATOM 2970 C C . VAL C 1 89 ? -8.030 -29.851 -74.528 1.00 32.40 89 VAL C C 1
ATOM 2971 O O . VAL C 1 89 ? -8.589 -28.820 -74.074 1.00 25.37 89 VAL C O 1
ATOM 2975 N N . PRO C 1 90 ? -6.774 -29.865 -75.037 1.00 30.47 90 PRO C N 1
ATOM 2976 C CA . PRO C 1 90 ? -5.877 -28.751 -74.831 1.00 28.58 90 PRO C CA 1
ATOM 2977 C C . PRO C 1 90 ? -6.416 -27.482 -75.431 1.00 29.44 90 PRO C C 1
ATOM 2978 O O . PRO C 1 90 ? -7.138 -27.514 -76.454 1.00 29.23 90 PRO C O 1
ATOM 2982 N N . PHE C 1 91 ? -6.148 -26.369 -74.765 1.00 26.31 91 PHE C N 1
ATOM 2983 C CA . PHE C 1 91 ? -6.625 -25.096 -75.210 1.00 29.41 91 PHE C CA 1
ATOM 2984 C C . PHE C 1 91 ? -6.219 -24.843 -76.642 1.00 34.33 91 PHE C C 1
ATOM 2985 O O . PHE C 1 91 ? -5.130 -25.242 -77.064 1.00 36.15 91 PHE C O 1
ATOM 2993 N N . GLY C 1 92 ? -7.130 -24.207 -77.379 1.00 36.33 92 GLY C N 1
ATOM 2994 C CA . GLY C 1 92 ? -6.922 -23.858 -78.778 1.00 36.00 92 GLY C CA 1
ATOM 2995 C C . GLY C 1 92 ? -6.863 -25.007 -79.763 1.00 35.46 92 GLY C C 1
ATOM 2996 O O . GLY C 1 92 ? -6.700 -24.746 -80.930 1.00 37.87 92 GLY C O 1
ATOM 2997 N N . SER C 1 93 ? -6.992 -26.264 -79.327 1.00 34.54 93 SER C N 1
ATOM 2998 C CA . SER C 1 93 ? -7.037 -27.412 -80.253 1.00 36.91 93 SER C CA 1
ATOM 2999 C C . SER C 1 93 ? -8.231 -27.342 -81.220 1.00 38.36 93 SER C C 1
ATOM 3000 O O . SER C 1 93 ? -9.350 -27.034 -80.803 1.00 38.64 93 SER C O 1
ATOM 3003 N N . SER C 1 94 ? -8.007 -27.579 -82.523 1.00 36.48 94 SER C N 1
ATOM 3004 C CA . SER C 1 94 ? -9.110 -27.445 -83.519 1.00 35.83 94 SER C CA 1
ATOM 3005 C C . SER C 1 94 ? -10.293 -28.417 -83.228 1.00 34.13 94 SER C C 1
ATOM 3006 O O . SER C 1 94 ? -11.427 -28.174 -83.644 1.00 35.68 94 SER C O 1
ATOM 3009 N N . GLU C 1 95 ? -10.031 -29.479 -82.482 1.00 36.68 95 GLU C N 1
ATOM 3010 C CA . GLU C 1 95 ? -11.106 -30.408 -82.022 1.00 40.86 95 GLU C CA 1
ATOM 3011 C C . GLU C 1 95 ? -12.270 -29.809 -81.201 1.00 41.82 95 GLU C C 1
ATOM 3012 O O . GLU C 1 95 ? -13.399 -30.348 -81.200 1.00 40.20 95 GLU C O 1
ATOM 3018 N N . ILE C 1 96 ? -12.013 -28.695 -80.525 1.00 36.22 96 ILE C N 1
ATOM 3019 C CA . ILE C 1 96 ? -13.071 -28.048 -79.773 1.00 37.02 96 ILE C CA 1
ATOM 3020 C C . ILE C 1 96 ? -14.253 -27.583 -80.646 1.00 36.07 96 ILE C C 1
ATOM 3021 O O . ILE C 1 96 ? -15.360 -28.002 -80.357 1.00 33.57 96 ILE C O 1
ATOM 3026 N N . GLU C 1 97 ? -14.043 -26.723 -81.666 1.00 33.40 97 GLU C N 1
ATOM 3027 C CA . GLU C 1 97 ? -15.140 -26.208 -82.478 1.00 34.18 97 GLU C CA 1
ATOM 3028 C C . GLU C 1 97 ? -15.763 -27.355 -83.294 1.00 34.80 97 GLU C C 1
ATOM 3029 O O . GLU C 1 97 ? -16.934 -27.278 -83.689 1.00 30.20 97 GLU C O 1
ATOM 3035 N N . LYS C 1 98 ? -14.972 -28.400 -83.523 1.00 35.86 98 LYS C N 1
ATOM 3036 C CA . LYS C 1 98 ? -15.450 -29.595 -84.210 1.00 36.98 98 LYS C CA 1
ATOM 3037 C C . LYS C 1 98 ? -16.386 -30.435 -83.383 1.00 35.63 98 LYS C C 1
ATOM 3038 O O . LYS C 1 98 ? -17.332 -30.980 -83.910 1.00 31.06 98 LYS C O 1
ATOM 3044 N N . LEU C 1 99 ? -16.103 -30.591 -82.098 1.00 32.88 99 LEU C N 1
ATOM 3045 C CA . LEU C 1 99 ? -17.020 -31.366 -81.272 1.00 30.83 99 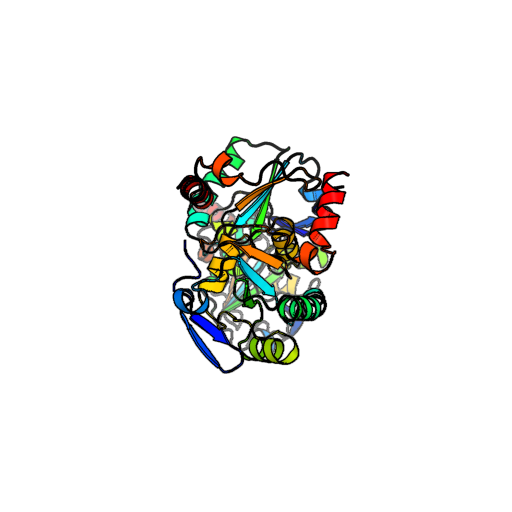LEU C CA 1
ATOM 3046 C C . LEU C 1 99 ? -18.260 -30.573 -80.999 1.00 28.27 99 LEU C C 1
ATOM 3047 O O . LEU C 1 99 ? -19.325 -31.150 -81.003 1.00 29.00 99 LEU C O 1
ATOM 3052 N N . LYS C 1 100 ? -18.137 -29.252 -80.797 1.00 26.61 100 LYS C N 1
ATOM 3053 C CA . LYS C 1 100 ? -19.297 -28.361 -80.694 1.00 27.67 100 LYS C CA 1
ATOM 3054 C C . LYS C 1 100 ? -20.248 -28.461 -81.920 1.00 30.39 100 LYS C C 1
ATOM 3055 O O . LYS C 1 100 ? -21.465 -28.436 -81.797 1.00 27.74 100 LYS C O 1
ATOM 3061 N N . ASN C 1 101 ? -19.665 -28.445 -83.115 1.00 30.65 101 ASN C N 1
ATOM 3062 C CA . ASN C 1 101 ? -20.439 -28.530 -84.357 1.00 30.22 101 ASN C CA 1
ATOM 3063 C C . ASN C 1 101 ? -21.074 -29.949 -84.482 1.00 26.73 101 ASN C C 1
ATOM 3064 O O . ASN C 1 101 ? -22.208 -30.067 -84.829 1.00 29.17 101 ASN C O 1
ATOM 3069 N N . LYS C 1 102 ? -20.364 -30.991 -84.114 1.00 24.78 102 LYS C N 1
ATOM 3070 C CA . LYS C 1 102 ? -20.831 -32.353 -84.324 1.00 28.38 102 LYS C CA 1
ATOM 3071 C C . LYS C 1 102 ? -21.965 -32.690 -83.381 1.00 27.51 102 LYS C C 1
ATOM 3072 O O . LYS C 1 102 ? -22.965 -33.246 -83.804 1.00 25.61 102 LYS C O 1
ATOM 3078 N N . TYR C 1 103 ? -21.831 -32.279 -82.112 1.00 26.13 103 TYR C N 1
ATOM 3079 C CA . TYR C 1 103 ? -22.894 -32.490 -81.104 1.00 25.57 103 TYR C CA 1
ATOM 3080 C C . TYR C 1 103 ? -23.921 -31.380 -80.926 1.00 24.16 103 TYR C C 1
ATOM 3081 O O . TYR C 1 103 ? -24.834 -31.495 -80.093 1.00 23.60 103 TYR C O 1
ATOM 3090 N N . GLU C 1 104 ? -23.785 -30.327 -81.752 1.00 25.91 104 GLU C N 1
ATOM 3091 C CA . GLU C 1 104 ? -24.676 -29.185 -81.768 1.00 25.60 104 GLU C CA 1
ATOM 3092 C C . GLU C 1 104 ? -24.709 -28.477 -80.434 1.00 23.56 104 GLU C C 1
ATOM 3093 O O . GLU C 1 104 ? -25.756 -28.323 -79.862 1.00 22.21 104 GLU C O 1
ATOM 3099 N N . VAL C 1 105 ? -23.536 -28.098 -79.926 1.00 27.14 105 VAL C N 1
ATOM 3100 C CA . VAL C 1 105 ? -23.415 -27.440 -78.606 1.00 24.32 105 VAL C CA 1
ATOM 3101 C C . VAL C 1 105 ? -23.440 -25.953 -78.815 1.00 23.64 105 VAL C C 1
ATOM 3102 O O . VAL C 1 105 ? -22.694 -25.448 -79.656 1.00 23.13 105 VAL C O 1
ATOM 3106 N N . ALA C 1 106 ? -24.281 -25.265 -78.047 1.00 22.34 106 ALA C N 1
ATOM 3107 C CA . ALA C 1 106 ? -24.337 -23.809 -78.026 1.00 27.06 106 ALA C CA 1
ATOM 3108 C C . ALA C 1 106 ? -24.319 -23.359 -76.568 1.00 27.06 106 ALA C C 1
ATOM 3109 O O . ALA C 1 106 ? -23.298 -22.889 -76.066 1.00 26.26 106 ALA C O 1
ATOM 3111 N N . GLY C 1 107 ? -25.452 -23.522 -75.891 1.00 27.16 107 GLY C N 1
ATOM 3112 C CA . GLY C 1 107 ? -25.529 -23.316 -74.441 1.00 26.97 107 GLY C CA 1
ATOM 3113 C C . GLY C 1 107 ? -24.701 -24.270 -73.604 1.00 21.98 107 GLY C C 1
ATOM 3114 O O . GLY C 1 107 ? -24.501 -25.415 -73.962 1.00 24.48 107 GLY C O 1
ATOM 3115 N N . ILE C 1 108 ? -24.120 -23.759 -72.517 1.00 24.12 108 ILE C N 1
ATOM 3116 C CA . ILE C 1 108 ? -23.389 -24.585 -71.550 1.00 21.96 108 ILE C CA 1
ATOM 3117 C C . ILE C 1 108 ? -23.885 -24.333 -70.102 1.00 21.53 108 ILE C C 1
ATOM 3118 O O . ILE C 1 108 ? -24.362 -23.272 -69.809 1.00 22.08 108 ILE C O 1
ATOM 3123 N N . PRO C 1 109 ? -23.740 -25.305 -69.201 1.00 20.15 109 PRO C N 1
ATOM 3124 C CA . PRO C 1 109 ? -23.107 -26.586 -69.267 1.00 20.05 109 PRO C CA 1
ATOM 3125 C C . PRO C 1 109 ? -23.871 -27.634 -70.086 1.00 21.38 109 PRO C C 1
ATOM 3126 O O . PRO C 1 109 ? -25.096 -27.595 -70.149 1.00 21.52 109 PRO C O 1
ATOM 3130 N N . MET C 1 110 ? -23.126 -28.540 -70.734 1.00 19.05 110 MET C N 1
ATOM 3131 C CA . MET C 1 110 ? -23.741 -29.566 -71.562 1.00 20.16 110 MET C CA 1
ATOM 3132 C C . MET C 1 110 ? -22.882 -30.782 -71.367 1.00 18.97 110 MET C C 1
ATOM 3133 O O . MET C 1 110 ? -21.610 -30.715 -71.409 1.00 21.18 110 MET C O 1
ATOM 3138 N N . LEU C 1 111 ? -23.533 -31.879 -71.012 1.00 18.73 111 LEU C N 1
ATOM 3139 C CA . LEU C 1 111 ? -22.861 -33.144 -70.777 1.00 17.42 111 LEU C CA 1
ATOM 3140 C C . LEU C 1 111 ? -23.476 -34.192 -71.640 1.00 19.64 111 LEU C C 1
ATOM 3141 O O . LEU C 1 111 ? -24.588 -34.685 -71.373 1.00 19.64 111 LEU C O 1
ATOM 3146 N N . ILE C 1 112 ? -22.719 -34.588 -72.642 1.00 20.14 112 ILE C N 1
ATOM 3147 C CA . ILE C 1 112 ? -23.213 -35.447 -73.719 1.00 20.74 112 ILE C CA 1
ATOM 3148 C C . ILE C 1 112 ? -22.593 -36.783 -73.477 1.00 18.29 112 ILE C C 1
ATOM 3149 O O . ILE C 1 112 ? -21.372 -36.911 -73.523 1.00 19.74 112 ILE C O 1
ATOM 3154 N N . VAL C 1 113 ? -23.391 -37.788 -73.190 1.00 16.76 113 VAL C N 1
ATOM 3155 C CA . VAL C 1 113 ? -22.883 -39.083 -72.815 1.00 17.20 113 VAL C CA 1
ATOM 3156 C C . VAL C 1 113 ? -22.821 -39.881 -74.111 1.00 20.16 113 VAL C C 1
ATOM 3157 O O . VAL C 1 113 ? -23.866 -40.064 -74.770 1.00 20.76 113 VAL C O 1
ATOM 3161 N N . ILE C 1 114 ? -21.612 -40.290 -74.505 1.00 21.58 114 ILE C N 1
ATOM 3162 C CA . ILE C 1 114 ? -21.434 -41.052 -75.736 1.00 20.98 114 ILE C CA 1
ATOM 3163 C C . ILE C 1 114 ? -20.882 -42.423 -75.542 1.00 21.59 114 ILE C C 1
ATOM 3164 O O . ILE C 1 114 ? -20.166 -42.739 -74.552 1.00 23.47 114 ILE C O 1
ATOM 3169 N N . LYS C 1 115 ? -21.225 -43.300 -76.467 1.00 21.30 115 LYS C N 1
ATOM 3170 C CA . LYS C 1 115 ? -20.428 -44.562 -76.617 1.00 21.40 115 LYS C CA 1
ATOM 3171 C C . LYS C 1 115 ? -19.053 -44.170 -77.097 1.00 20.22 115 LYS C C 1
ATOM 3172 O O . LYS C 1 115 ? -18.838 -43.102 -77.627 1.00 21.33 115 LYS C O 1
ATOM 3178 N N . SER C 1 116 ? -18.124 -45.078 -76.925 1.00 25.37 116 SER C N 1
ATOM 3179 C CA . SER C 1 116 ? -16.756 -44.930 -77.416 1.00 30.93 116 SER C CA 1
ATOM 3180 C C . SER C 1 116 ? -16.714 -44.561 -78.923 1.00 26.84 116 SER C C 1
ATOM 3181 O O . SER C 1 116 ? -15.941 -43.683 -79.314 1.00 26.92 116 SER C O 1
ATOM 3184 N N . ASP C 1 117 ? -17.599 -45.195 -79.713 1.00 28.89 117 ASP C N 1
ATOM 3185 C CA . ASP C 1 117 ? -17.727 -44.954 -81.183 1.00 26.94 117 ASP C CA 1
ATOM 3186 C C . ASP C 1 117 ? -18.393 -43.633 -81.516 1.00 27.97 117 ASP C C 1
ATOM 3187 O O . ASP C 1 117 ? -18.477 -43.257 -82.693 1.00 22.92 117 ASP C O 1
ATOM 3192 N N . GLY C 1 118 ? -18.881 -42.904 -80.503 1.00 24.66 118 GLY C N 1
ATOM 3193 C CA . GLY C 1 118 ? -19.358 -41.578 -80.731 1.00 21.28 118 GLY C CA 1
ATOM 3194 C C . GLY C 1 118 ? -20.865 -41.438 -80.796 1.00 22.62 118 GLY C C 1
ATOM 3195 O O . GLY C 1 118 ? -21.358 -40.314 -80.761 1.00 23.32 118 GLY C O 1
ATOM 3196 N N . ASN C 1 119 ? -21.591 -42.561 -80.892 1.00 23.96 119 ASN C N 1
ATOM 3197 C CA . ASN C 1 119 ? -23.051 -42.547 -80.818 1.00 24.36 119 ASN C CA 1
ATOM 3198 C C . ASN C 1 119 ? -23.532 -41.901 -79.524 1.00 25.05 119 ASN C C 1
ATOM 3199 O O . ASN C 1 119 ? -23.001 -42.198 -78.488 1.00 24.57 119 ASN C O 1
ATOM 3204 N N . VAL C 1 120 ? -24.546 -41.054 -79.612 1.00 23.87 120 VAL C N 1
ATOM 3205 C CA . VAL C 1 120 ? -25.130 -40.416 -78.451 1.00 23.07 120 VAL C CA 1
ATOM 3206 C C . VAL C 1 120 ? -25.898 -41.456 -77.632 1.00 23.94 120 VAL C C 1
ATOM 3207 O O . VAL C 1 120 ? -26.807 -42.172 -78.115 1.00 22.81 120 VAL C O 1
ATOM 3211 N N . ILE C 1 121 ? -25.565 -41.554 -76.352 1.00 23.06 121 ILE C N 1
ATOM 3212 C CA . ILE C 1 121 ? -26.401 -42.318 -75.412 1.00 21.59 121 ILE C CA 1
ATOM 3213 C C . ILE C 1 121 ? -27.488 -41.383 -74.817 1.00 22.42 121 ILE C C 1
ATOM 3214 O O . ILE C 1 121 ? -28.679 -41.705 -74.857 1.00 22.43 121 ILE C O 1
ATOM 3219 N N . THR C 1 122 ? -27.107 -40.219 -74.281 1.00 20.21 122 THR C N 1
ATOM 3220 C CA . THR C 1 122 ? -28.066 -39.160 -74.014 1.00 17.90 122 THR C CA 1
ATOM 3221 C C . THR C 1 122 ? -27.363 -37.811 -74.072 1.00 18.72 122 THR C C 1
ATOM 3222 O O . THR C 1 122 ? -26.187 -37.651 -73.648 1.00 17.94 122 THR C O 1
ATOM 3226 N N . LYS C 1 123 ? -28.046 -36.838 -74.636 1.00 16.89 123 LYS C N 1
ATOM 3227 C CA . LYS C 1 123 ? -27.600 -35.491 -74.609 1.00 19.87 123 LYS C CA 1
ATOM 3228 C C . LYS C 1 123 ? -27.883 -34.873 -73.203 1.00 19.66 123 LYS C C 1
ATOM 3229 O O . LYS C 1 123 ? -27.386 -33.802 -72.911 1.00 20.06 123 LYS C O 1
ATOM 3235 N N . ASN C 1 124 ? -28.716 -35.538 -72.412 1.00 20.88 124 ASN C N 1
ATOM 3236 C CA . ASN C 1 124 ? -29.175 -34.974 -71.153 1.00 22.41 124 ASN C CA 1
ATOM 3237 C C . ASN C 1 124 ? -28.394 -35.470 -69.948 1.00 19.53 124 ASN C C 1
ATOM 3238 O O . ASN C 1 124 ? -28.972 -35.716 -68.890 1.00 16.41 124 ASN C O 1
ATOM 3243 N N . GLY C 1 125 ? -27.081 -35.614 -70.097 1.00 16.56 125 GLY C N 1
ATOM 3244 C CA . GLY C 1 125 ? -26.266 -36.034 -68.942 1.00 16.08 125 GLY C CA 1
ATOM 3245 C C . GLY C 1 125 ? -26.381 -35.130 -67.716 1.00 15.13 125 GLY C C 1
ATOM 3246 O O . GLY C 1 125 ? -26.270 -35.622 -66.567 1.00 17.57 125 GLY C O 1
ATOM 3247 N N . ARG C 1 126 ? -26.535 -33.833 -67.942 1.00 15.08 126 ARG C N 1
ATOM 3248 C CA . ARG C 1 126 ? -26.631 -32.867 -66.846 1.00 14.29 126 ARG C CA 1
ATOM 3249 C C . ARG C 1 126 ? -27.838 -33.256 -65.926 1.00 14.37 126 ARG C C 1
ATOM 3250 O O . ARG C 1 126 ? -27.691 -33.373 -64.719 1.00 13.38 126 ARG C O 1
ATOM 3258 N N . ALA C 1 127 ? -28.993 -33.503 -66.519 1.00 13.62 127 ALA C N 1
ATOM 3259 C CA . ALA C 1 127 ? -30.176 -33.862 -65.765 1.00 14.96 127 ALA C CA 1
ATOM 3260 C C . ALA C 1 127 ? -29.989 -35.209 -65.058 1.00 15.45 127 ALA C C 1
ATOM 3261 O O . ALA C 1 127 ? -30.315 -35.356 -63.906 1.00 13.99 127 ALA C O 1
ATOM 3263 N N . ASP C 1 128 ? -29.471 -36.171 -65.776 1.00 15.94 128 ASP C N 1
ATOM 3264 C CA . ASP C 1 128 ? -29.158 -37.464 -65.182 1.00 17.14 128 ASP C CA 1
ATOM 3265 C C . ASP C 1 128 ? -28.258 -37.338 -63.907 1.00 17.43 128 ASP C C 1
ATOM 3266 O O . ASP C 1 128 ? -28.451 -38.066 -62.923 1.00 17.17 128 ASP C O 1
ATOM 3271 N N . VAL C 1 129 ? -27.290 -36.426 -63.938 1.00 16.31 129 VAL C N 1
ATOM 3272 C CA . VAL C 1 129 ? -26.279 -36.354 -62.890 1.00 15.75 129 VAL C CA 1
ATOM 3273 C C . VAL C 1 129 ? -26.814 -35.493 -61.755 1.00 17.03 129 VAL C C 1
ATOM 3274 O O . VAL C 1 129 ? -26.600 -35.806 -60.587 1.00 18.30 129 VAL C O 1
ATOM 3278 N N . SER C 1 130 ? -27.496 -34.391 -62.091 1.00 16.53 130 SER C N 1
ATOM 3279 C CA . SER C 1 130 ? -27.833 -33.348 -61.094 1.00 18.88 130 SER C CA 1
ATOM 3280 C C . SER C 1 130 ? -29.336 -33.331 -60.730 1.00 19.54 130 SER C C 1
ATOM 3281 O O . SER C 1 130 ? -29.726 -32.645 -59.807 1.00 20.37 130 SER C O 1
ATOM 3284 N N . GLY C 1 131 ? -30.162 -34.018 -61.496 1.00 18.53 131 GLY C N 1
ATOM 3285 C CA . GLY C 1 131 ? -31.623 -33.862 -61.400 1.00 18.04 131 GLY C CA 1
ATOM 3286 C C . GLY C 1 131 ? -32.286 -32.646 -62.011 1.00 17.44 131 GLY C C 1
ATOM 3287 O O . GLY C 1 131 ? -33.535 -32.454 -61.904 1.00 15.39 131 GLY C O 1
ATOM 3288 N N . LYS C 1 132 ? -31.494 -31.810 -62.654 1.00 17.25 132 LYS C N 1
ATOM 3289 C CA . LYS C 1 132 ? -31.872 -30.516 -63.143 1.00 18.61 132 LYS C CA 1
ATOM 3290 C C . LYS C 1 132 ? -31.263 -30.199 -64.523 1.00 17.90 132 LYS C C 1
ATOM 3291 O O . LYS C 1 132 ? -30.237 -30.698 -64.850 1.00 16.20 132 LYS C O 1
ATOM 3297 N N . ALA C 1 133 ? -31.939 -29.363 -65.290 1.00 15.38 133 ALA C N 1
ATOM 3298 C CA . ALA C 1 133 ? -31.464 -28.744 -66.530 1.00 15.87 133 ALA C CA 1
ATOM 3299 C C . ALA C 1 133 ? -32.402 -27.621 -67.017 1.00 15.30 133 ALA C C 1
ATOM 3300 O O . ALA C 1 133 ? -33.278 -27.885 -67.769 1.00 17.60 133 ALA C O 1
ATOM 3302 N N . PRO C 1 134 ? -32.197 -26.404 -66.554 1.00 13.78 134 PRO C N 1
ATOM 3303 C CA . PRO C 1 134 ? -33.139 -25.339 -66.831 1.00 15.50 134 PRO C CA 1
ATOM 3304 C C . PRO C 1 134 ? -33.475 -25.085 -68.320 1.00 16.18 134 PRO C C 1
ATOM 3305 O O . PRO C 1 134 ? -34.605 -25.037 -68.603 1.00 14.18 134 PRO C O 1
ATOM 3309 N N . PRO C 1 135 ? -32.535 -24.977 -69.231 1.00 16.11 135 PRO C N 1
ATOM 3310 C CA . PRO C 1 135 ? -32.975 -24.697 -70.608 1.00 16.72 135 PRO C CA 1
ATOM 3311 C C . PRO C 1 135 ? -33.896 -25.750 -71.226 1.00 16.66 135 PRO C C 1
ATOM 3312 O O . PRO C 1 135 ? -34.870 -25.454 -71.931 1.00 16.28 135 PRO C O 1
ATOM 3316 N N . GLN C 1 136 ? -33.643 -26.996 -70.913 1.00 16.69 136 GLN C N 1
ATOM 3317 C CA . GLN C 1 136 ? -34.439 -28.100 -71.465 1.00 17.33 136 GLN C CA 1
ATOM 3318 C C . GLN C 1 136 ? -35.840 -28.161 -70.779 1.00 17.83 136 GLN C C 1
ATOM 3319 O O . GLN C 1 136 ? -36.857 -28.401 -71.420 1.00 16.15 136 GLN C O 1
ATOM 3325 N N . THR C 1 137 ? -35.882 -27.877 -69.477 1.00 16.93 137 THR C N 1
ATOM 3326 C CA . THR C 1 137 ? -37.115 -27.771 -68.777 1.00 15.33 137 THR C CA 1
ATOM 3327 C C . THR C 1 137 ? -37.975 -26.643 -69.334 1.00 15.38 137 THR C C 1
ATOM 3328 O O . THR C 1 137 ? -39.126 -26.833 -69.646 1.00 13.31 137 THR C O 1
ATOM 3332 N N . LEU C 1 138 ? -37.411 -25.478 -69.505 1.00 15.75 138 LEU C N 1
ATOM 3333 C CA . LEU C 1 138 ? -38.195 -24.406 -70.115 1.00 17.71 138 LEU C CA 1
ATOM 3334 C C . LEU C 1 138 ? -38.687 -24.752 -71.519 1.00 17.70 138 LEU C C 1
ATOM 3335 O O . LEU C 1 138 ? -39.824 -24.444 -71.854 1.00 17.54 138 LEU C O 1
ATOM 3340 N N . SER C 1 139 ? -37.803 -25.278 -72.378 1.00 18.09 139 SER C N 1
ATOM 3341 C CA . SER C 1 139 ? -38.252 -25.662 -73.743 1.00 20.92 139 SER C CA 1
ATOM 3342 C C . SER C 1 139 ? -39.438 -26.588 -73.642 1.00 18.25 139 SER C C 1
ATOM 3343 O O . SER C 1 139 ? -40.286 -26.529 -74.472 1.00 19.89 139 SER C O 1
ATOM 3346 N N . SER C 1 140 ? -39.495 -27.483 -72.676 1.00 19.64 140 SER C N 1
ATOM 3347 C CA . SER C 1 140 ? -40.613 -28.375 -72.705 1.00 21.42 140 SER C CA 1
ATOM 3348 C C . SER C 1 140 ? -41.869 -27.705 -72.172 1.00 19.46 140 SER C C 1
ATOM 3349 O O . SER C 1 140 ? -42.945 -28.009 -72.655 1.00 17.42 140 SER C O 1
ATOM 3352 N N . TRP C 1 141 ? -41.768 -26.727 -71.294 1.00 17.07 141 TRP C N 1
ATOM 3353 C CA . TRP C 1 141 ? -42.911 -25.922 -70.906 1.00 17.29 141 TRP C CA 1
ATOM 3354 C C . TRP C 1 141 ? -43.483 -25.101 -72.096 1.00 16.88 141 TRP C C 1
ATOM 3355 O O . TRP C 1 141 ? -44.663 -25.084 -72.330 1.00 16.27 141 TRP C O 1
ATOM 3366 N N . LEU C 1 142 ? -42.591 -24.435 -72.802 1.00 16.91 142 LEU C N 1
ATOM 3367 C CA . LEU C 1 142 ? -42.916 -23.627 -73.994 1.00 19.56 142 LEU C CA 1
ATOM 3368 C C . LEU C 1 142 ? -43.531 -24.488 -75.066 1.00 21.76 142 LEU C C 1
ATOM 3369 O O . LEU C 1 142 ? -44.534 -24.060 -75.683 1.00 22.71 142 LEU C O 1
ATOM 3374 N N . ALA C 1 143 ? -42.951 -25.660 -75.329 1.00 20.08 143 ALA C N 1
ATOM 3375 C CA . ALA C 1 143 ? -43.552 -26.538 -76.323 1.00 23.82 143 ALA C CA 1
ATOM 3376 C C . ALA C 1 143 ? -44.985 -26.956 -75.972 1.00 25.82 143 ALA C C 1
ATOM 3377 O O . ALA C 1 143 ? -45.756 -27.262 -76.833 1.00 22.70 143 ALA C O 1
ATOM 3379 N N . ALA C 1 144 ? -45.358 -26.973 -74.688 1.00 26.62 144 ALA C N 1
ATOM 3380 C CA . ALA C 1 144 ? -46.740 -27.336 -74.322 1.00 26.16 144 ALA C CA 1
ATOM 3381 C C . ALA C 1 144 ? -47.652 -26.125 -74.059 1.00 28.15 144 ALA C C 1
ATOM 3382 O O . ALA C 1 144 ? -48.756 -26.285 -73.536 1.00 28.52 144 ALA C O 1
ATOM 3384 N N . ALA C 1 145 ? -47.192 -24.923 -74.394 1.00 26.18 145 ALA C N 1
ATOM 3385 C CA . ALA C 1 145 ? -47.833 -23.683 -73.931 1.00 26.37 145 ALA C CA 1
ATOM 3386 C C . ALA C 1 145 ? -48.903 -23.211 -74.881 1.00 30.96 145 ALA C C 1
ATOM 3387 O O . ALA C 1 145 ? -49.094 -23.965 -75.828 1.00 27.90 145 ALA C O 1
#

CATH classification: 3.40.30.10

B-factor: mean 22.15, std 9.31, range [8.06, 63.08]

Foldseek 3Di:
DFDQQAAWKAWLVGDIDGCCVQQPQAFKEKEWEAFPVDVVRQVQLQLVQVVCVVVVDSNYAYEYQYPYPDQVRVSVSCVPGHHGGIYHHPPDPVSVVVCVVVVDDDDRWIFMDGRRRHTPDRPPSCVRPVDDPVVVVVVVVVVD/DQLQQAFWKDWLVGDIDRSCVQQPQAFKEKEWEAFPPDVVRLVQQQLVQVVCVVVVDPNYAYEYQYPYPDQVRVSVSCVPGHHGGIYGGPPDPSSVVVCVVLVDDDDRWIFMAGSRRDTPDRPVSCVRPVDDPVVVVVVVVVVD/DFDQQQAWKAWLVGDIDGCCVQLPQAFKEKEWEDFPVDVVRQVQQQLVQVVCVVCVDSNYAYEYQYPYPDQVRVSVCCVVGHDGGIYHHPPPPVRVVVCVVLVDDDDGWIFMAGRNGHTPDRPVSCVRPVDDPVVVVVVVVVVD

Nearest PDB structures (foldseek):
  4fyu-assembly1_A  TM=1.007E+00  e=4.275E-31  Wuchereria bancrofti
  7tns-assembly1_a  TM=8.243E-01  e=9.760E-10  Toxoplasma gondii ME49
  7tnq-assembly1_i  TM=7.801E-01  e=4.396E-08  Toxoplasma gondii ME49
  4grf-assembly1_A  TM=7.235E-01  e=2.646E-08  Phocaeicola vulgatus ATCC 8482
  2lrn-assembly1_A  TM=7.250E-01  e=5.564E-07  Bacteroides sp. 4_3_47FAA

Radius of gyration: 28.34 Å; Cα contacts (8 Å, |Δi|>4): 736; chains: 3; bounding box: 74×50×78 Å

InterPro domains:
  IPR012336 Thioredoxin-like fold [PF13905] (28-120)
  IPR013766 Thioredoxin domain [PS51352] (1-145)
  IPR029519 Nucleoredoxin-like protein 2 [PTHR46762] (1-142)
  IPR036249 Thioredoxin-like superfamily [SSF52833] (3-142)

Secondary structure (DSSP, 8-state):
--TTTTSEEE-TTS-EEEHHHHTTT-SEEEEEEE-TT-HHHHHHHHHHHHHHHHH--TTEEEEEEE--SSHHHHHHHHHHH--S-EEPPTT-HHHHHHHHHTT--SSSEEEEEETTS-EEES-HHHHHHS--HHHHHHHHHHT-/--TTTS-EEE-TTS-EEEHHHHTTT-SEEEEEEE-TT-HHHHHHHHHHHHHHHHH--TTEEEEEEE--SSHHHHHHHHHHH--S-EE--TT-HHHHHHHHHHT--SSSEEEEEETTS-EEES-HHHHHHS--HHHHHHHHHHT-/--TTTTSEEE-SS--EEEHHHHTTT-SEEEEEEE-TT-HHHHHHHHHHHHHHHHH--TTEEEEEEE--SSHHHHHHHHHHH--S-EEPPTT-THHHHHHHHHT--SSSEEEEEETTS-EEES-HHHHHHS--HHHHHHHHHHT-